Protein AF-A0A924X5X7-F1 (afdb_monomer)

Sequence (408 aa):
MTDVSEATIPPAVAGIISGISDSRLARAVYGTVTHAMSALAELKRFNLPQDSFEEIHTENSSVDKHIEIAPYAFQAVAAINRLIAHLGASFVPPAQAEEQSDDFDLAFDLVDGPTGDSAGLAPAREAHEAMTIDEQVADAAHAFGGMLRTNVLRFADRLEAAVKQNDGWPLLAELDDSKRKLVKAVQGLLFGVLAVFKADARRDEILPEYRSSITEAVSLRSVLADLTLAVTRFNNAIAAASAEQVVPLLVAVSDRLQRFAARPEYRTLRGDDKKAVIDFRSTLYRLRGNKGGVPMVPLKQAVEGFSKFLEAMGAINHREVLVLHDRQRLEIARDNLVQAKSLVADDPEGARAHLDQAVEGVATVHGRNQELDDARRLHRIDPPPPEDLGERVEEWLGLVQSTLQRVG

pLDDT: mean 84.11, std 17.52, range [29.91, 98.25]

Solvent-accessible surface area (backbone atoms only — not comparable to full-atom values): 22811 Å² total; per-residue (Å²): 139,75,82,76,72,77,68,76,73,51,70,61,47,51,52,56,48,72,66,44,83,52,67,67,58,29,51,41,52,50,50,51,51,54,32,40,45,48,20,50,54,33,50,60,66,51,67,76,66,62,74,70,56,72,75,57,89,54,98,81,62,59,74,64,57,56,64,71,47,44,65,37,53,51,50,19,52,51,31,44,51,52,34,45,51,49,42,68,74,62,36,69,79,57,98,68,66,87,78,67,84,83,64,62,83,53,48,69,73,68,39,70,56,98,75,73,83,33,71,73,49,72,76,80,73,80,90,70,74,89,71,51,72,69,53,52,36,24,47,32,43,49,56,35,39,50,51,44,52,52,52,54,54,52,41,53,56,52,49,55,58,24,62,72,67,80,48,58,62,61,34,47,30,48,53,53,51,46,51,51,53,52,50,50,37,46,48,49,34,54,46,35,44,53,39,78,80,33,91,86,63,49,63,72,65,65,40,83,64,42,60,57,49,41,51,50,52,44,50,34,40,34,53,48,39,59,46,36,59,51,43,46,53,49,34,57,50,52,68,72,42,53,82,85,58,36,58,65,54,54,51,50,53,51,53,53,50,51,56,47,64,73,36,76,52,48,74,71,51,52,51,63,61,47,47,54,53,51,53,48,52,53,47,55,52,54,42,67,67,36,90,89,50,65,55,60,68,66,49,47,52,51,44,47,52,49,38,54,50,46,57,58,56,53,59,61,58,73,37,61,66,47,29,58,48,40,46,55,38,43,51,55,20,44,54,28,28,54,53,12,59,74,22,44,88,84,35,54,68,61,12,47,53,26,40,51,50,19,55,58,41,47,59,73,43,42,61,70,46,68,68,58,49,50,51,52,54,45,45,75,77,58,61,74,55,80,91,47,42,60,61,52,40,51,52,51,41,50,51,42,51,58,47,52,66,69,54,106

Structure (mmCIF, N/CA/C/O backbone):
data_AF-A0A924X5X7-F1
#
_entry.id   AF-A0A924X5X7-F1
#
loop_
_atom_site.group_PDB
_atom_site.id
_atom_site.type_symbol
_atom_site.label_atom_id
_atom_site.label_alt_id
_atom_site.label_comp_id
_atom_site.label_asym_id
_atom_site.label_entity_id
_atom_site.label_seq_id
_atom_site.pdbx_PDB_ins_code
_atom_site.Cartn_x
_atom_site.Cartn_y
_atom_site.Cartn_z
_atom_site.occupancy
_atom_site.B_iso_or_equiv
_atom_site.auth_seq_id
_atom_site.auth_comp_id
_atom_site.auth_asym_id
_atom_site.auth_atom_id
_atom_site.pdbx_PDB_model_num
ATOM 1 N N . MET A 1 1 ? 32.706 -16.053 6.298 1.00 34.88 1 MET A N 1
ATOM 2 C CA . MET A 1 1 ? 32.575 -15.714 4.866 1.00 34.88 1 MET A CA 1
ATOM 3 C C . MET A 1 1 ? 31.498 -16.611 4.297 1.00 34.88 1 MET A C 1
ATOM 5 O O . MET A 1 1 ? 31.785 -17.707 3.844 1.00 34.88 1 MET A O 1
ATOM 9 N N . THR A 1 2 ? 30.250 -16.209 4.491 1.00 29.91 2 THR A N 1
ATOM 10 C CA . THR A 1 2 ? 29.066 -16.899 3.983 1.00 29.91 2 THR A CA 1
ATOM 11 C C . THR A 1 2 ? 28.862 -16.486 2.534 1.00 29.91 2 THR A C 1
ATOM 13 O O . THR A 1 2 ? 28.971 -15.301 2.220 1.00 29.91 2 THR A O 1
ATOM 16 N N . ASP A 1 3 ? 28.611 -17.478 1.686 1.00 32.28 3 ASP A N 1
ATOM 17 C CA . ASP A 1 3 ? 28.292 -17.359 0.266 1.00 32.28 3 ASP A CA 1
ATOM 18 C C . ASP A 1 3 ? 27.397 -16.142 -0.007 1.00 32.28 3 ASP A C 1
ATOM 20 O O . ASP A 1 3 ? 26.248 -16.060 0.447 1.00 32.28 3 ASP A O 1
ATOM 24 N N . VAL A 1 4 ? 27.930 -15.165 -0.741 1.00 38.84 4 VAL A N 1
ATOM 25 C CA . VAL A 1 4 ? 27.101 -14.149 -1.384 1.00 38.84 4 VAL A CA 1
ATOM 26 C C . VAL A 1 4 ? 26.400 -14.895 -2.507 1.00 38.84 4 VAL A C 1
ATOM 28 O O . VAL A 1 4 ? 26.964 -15.032 -3.583 1.00 38.84 4 VAL A O 1
ATOM 31 N N . SER A 1 5 ? 25.218 -15.446 -2.205 1.00 44.69 5 SER A N 1
ATOM 32 C CA . SER A 1 5 ? 24.288 -16.009 -3.187 1.00 44.69 5 SER A CA 1
ATOM 33 C C . SER A 1 5 ? 24.346 -15.156 -4.446 1.00 44.69 5 SER A C 1
ATOM 35 O O . SER A 1 5 ? 23.931 -13.997 -4.410 1.00 44.69 5 SER A O 1
ATOM 37 N N . GLU A 1 6 ? 24.890 -15.715 -5.524 1.00 49.81 6 GLU A N 1
ATOM 38 C CA . GLU A 1 6 ? 24.913 -15.088 -6.838 1.00 49.81 6 GLU A CA 1
ATOM 39 C C . GLU A 1 6 ? 23.463 -14.717 -7.161 1.00 49.81 6 GLU A C 1
ATOM 41 O O . GLU A 1 6 ? 22.605 -15.589 -7.315 1.00 49.81 6 GLU A O 1
ATOM 46 N N . ALA A 1 7 ? 23.141 -13.422 -7.116 1.00 61.31 7 ALA A N 1
ATOM 47 C CA . ALA A 1 7 ? 21.784 -12.965 -7.355 1.00 61.31 7 ALA A CA 1
ATOM 48 C C . ALA A 1 7 ? 21.442 -13.320 -8.804 1.00 61.31 7 ALA A C 1
ATOM 50 O O . ALA A 1 7 ? 21.956 -12.709 -9.740 1.00 61.31 7 ALA A O 1
ATOM 51 N N . THR A 1 8 ? 20.637 -14.367 -8.985 1.00 80.19 8 THR A N 1
ATOM 52 C CA . THR A 1 8 ? 20.350 -14.913 -10.308 1.00 80.19 8 THR A CA 1
ATOM 53 C C . THR A 1 8 ? 19.583 -13.875 -11.116 1.00 80.19 8 THR A C 1
ATOM 55 O O . THR A 1 8 ? 18.514 -13.418 -10.705 1.00 80.19 8 THR A O 1
ATOM 58 N N . ILE A 1 9 ? 20.137 -13.482 -12.262 1.00 84.81 9 ILE A N 1
ATOM 59 C CA . ILE A 1 9 ? 19.490 -12.538 -13.174 1.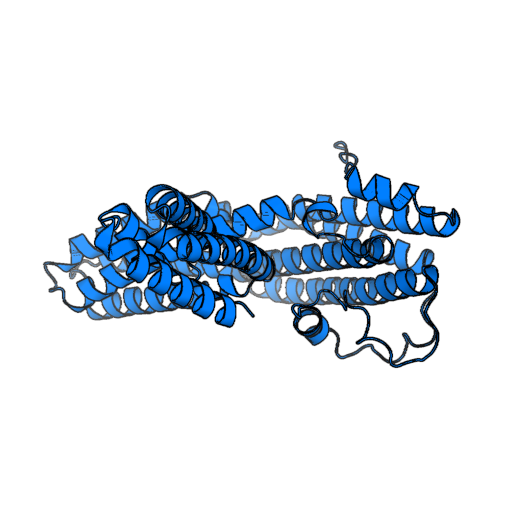00 84.81 9 ILE A CA 1
ATOM 60 C C . ILE A 1 9 ? 18.202 -13.193 -13.704 1.00 84.81 9 ILE A C 1
ATOM 62 O O . ILE A 1 9 ? 18.268 -14.323 -14.199 1.00 84.81 9 ILE A O 1
ATOM 66 N N . PRO A 1 10 ? 17.032 -12.528 -13.623 1.00 85.69 10 PRO A N 1
ATOM 67 C CA . PRO A 1 10 ? 15.790 -13.088 -14.138 1.00 85.69 10 PRO A CA 1
ATOM 68 C C . PRO A 1 10 ? 15.910 -13.451 -15.629 1.00 85.69 10 PRO A C 1
ATOM 70 O O . PRO A 1 10 ? 16.500 -12.676 -16.386 1.00 85.69 10 PRO A O 1
ATOM 73 N N . PRO A 1 11 ? 15.311 -14.563 -16.099 1.00 86.69 11 PRO A N 1
ATOM 74 C CA . PRO A 1 11 ? 15.409 -14.981 -17.501 1.00 86.69 11 PRO A CA 1
ATOM 75 C C . PRO A 1 11 ? 14.967 -13.906 -18.503 1.00 86.69 11 PRO A C 1
ATOM 77 O O . PRO A 1 11 ? 15.580 -13.756 -19.555 1.00 86.69 11 PRO A O 1
ATOM 80 N N . ALA A 1 12 ? 13.943 -13.118 -18.158 1.00 86.50 12 ALA A N 1
ATOM 81 C CA . ALA A 1 12 ? 13.483 -12.000 -18.981 1.00 86.50 12 ALA A CA 1
ATOM 82 C C . ALA A 1 12 ? 14.564 -10.915 -19.139 1.00 86.50 12 ALA A C 1
ATOM 84 O O . ALA A 1 12 ? 14.802 -10.435 -20.244 1.00 86.50 12 ALA A O 1
ATOM 85 N N . VAL A 1 13 ? 15.267 -10.581 -18.052 1.00 89.50 13 VAL A N 1
ATOM 86 C CA . VAL A 1 13 ? 16.369 -9.608 -18.057 1.00 89.50 13 VAL A CA 1
ATOM 87 C C . VAL A 1 13 ? 17.569 -10.151 -18.833 1.00 89.50 13 VAL A C 1
ATOM 89 O O . VAL A 1 13 ? 18.151 -9.432 -19.640 1.00 89.50 13 VAL A O 1
ATOM 92 N N . ALA A 1 14 ? 17.904 -11.432 -18.656 1.00 90.62 14 ALA A N 1
ATOM 93 C CA . ALA A 1 14 ? 18.955 -12.084 -19.436 1.00 90.62 14 ALA A CA 1
ATOM 94 C C . ALA A 1 14 ? 18.648 -12.055 -20.945 1.00 90.62 14 ALA A C 1
ATOM 96 O O . ALA A 1 14 ? 19.535 -11.763 -21.747 1.00 90.62 14 ALA A O 1
ATOM 97 N N . GLY A 1 15 ? 17.382 -12.279 -21.319 1.00 90.12 15 GLY A N 1
ATOM 98 C CA . GLY A 1 15 ? 16.900 -12.153 -22.694 1.00 90.12 15 GLY A CA 1
ATOM 99 C C . GLY A 1 15 ? 17.123 -10.752 -23.267 1.00 90.12 15 GLY A C 1
ATOM 100 O O . GLY A 1 15 ? 17.706 -10.632 -24.343 1.00 90.12 15 GLY A O 1
ATOM 101 N N . ILE A 1 16 ? 16.752 -9.704 -22.520 1.00 91.19 16 ILE A N 1
ATOM 102 C CA . ILE A 1 16 ? 16.982 -8.303 -22.918 1.00 91.19 16 ILE A CA 1
ATOM 103 C C . ILE A 1 16 ? 18.473 -8.050 -23.165 1.00 91.19 16 ILE A C 1
ATOM 105 O O . ILE A 1 16 ? 18.841 -7.585 -24.239 1.00 91.19 16 ILE A O 1
ATOM 109 N N . ILE A 1 17 ? 19.338 -8.414 -22.211 1.00 92.69 17 ILE A N 1
ATOM 110 C CA . ILE A 1 17 ? 20.789 -8.189 -22.316 1.00 92.69 17 ILE A CA 1
ATOM 111 C C . ILE A 1 17 ? 21.375 -8.918 -23.531 1.00 92.69 17 ILE A C 1
ATOM 113 O O . ILE A 1 17 ? 22.187 -8.348 -24.255 1.00 92.69 17 ILE A O 1
ATOM 117 N N . SER A 1 18 ? 20.952 -10.161 -23.782 1.00 92.50 18 SER A N 1
ATOM 118 C CA . SER A 1 18 ? 21.430 -10.949 -24.927 1.00 92.50 18 SER A CA 1
ATOM 119 C C . SER A 1 18 ? 21.013 -10.381 -26.289 1.00 92.50 18 SER A C 1
ATOM 121 O O . SER A 1 18 ? 21.660 -10.674 -27.291 1.00 92.50 18 SER A O 1
ATOM 123 N N . GLY A 1 19 ? 19.957 -9.561 -26.326 1.00 92.44 19 GLY A N 1
ATOM 124 C CA . GLY A 1 19 ? 19.491 -8.874 -27.531 1.00 92.44 19 GLY A CA 1
ATOM 125 C C . GLY A 1 19 ? 20.255 -7.587 -27.859 1.00 92.44 19 GLY A C 1
ATOM 126 O O . GLY A 1 19 ? 20.079 -7.038 -28.947 1.00 92.44 19 GLY A O 1
ATOM 127 N N . ILE A 1 20 ? 21.108 -7.093 -26.954 1.00 94.25 20 ILE A N 1
ATOM 128 C CA . ILE A 1 20 ? 21.876 -5.862 -27.170 1.00 94.25 20 ILE A CA 1
ATOM 129 C C . ILE A 1 20 ? 23.011 -6.142 -28.161 1.00 94.25 20 ILE A C 1
ATOM 131 O O . ILE A 1 20 ? 23.935 -6.901 -27.876 1.00 94.25 20 ILE A O 1
ATOM 135 N N . SER A 1 21 ? 22.949 -5.504 -29.332 1.00 93.38 21 SER A N 1
ATOM 136 C CA . SER A 1 21 ? 23.918 -5.732 -30.415 1.00 93.38 21 SER A CA 1
ATOM 137 C C . SER A 1 21 ? 25.298 -5.126 -30.130 1.00 93.38 21 SER A C 1
ATOM 139 O O . SER A 1 21 ? 26.319 -5.706 -30.501 1.00 93.38 21 SER A O 1
ATOM 141 N N . ASP A 1 22 ? 25.352 -3.975 -29.454 1.00 94.50 22 ASP A N 1
ATOM 142 C CA . ASP A 1 22 ? 26.615 -3.354 -29.054 1.00 94.50 22 ASP A CA 1
ATOM 143 C C . ASP A 1 22 ? 27.211 -4.088 -27.839 1.00 94.50 22 ASP A C 1
ATOM 145 O O . ASP A 1 22 ? 26.667 -4.067 -26.736 1.00 94.50 22 ASP A O 1
ATOM 149 N N . SER A 1 23 ? 28.373 -4.720 -28.027 1.00 93.25 23 SER A N 1
ATOM 150 C CA . SER A 1 23 ? 29.051 -5.495 -26.977 1.00 93.25 23 SER A CA 1
ATOM 151 C C . SER A 1 23 ? 29.575 -4.651 -25.807 1.00 93.25 23 SER A C 1
ATOM 153 O O . SER A 1 23 ? 29.711 -5.165 -24.693 1.00 93.25 23 SER A O 1
ATOM 155 N N . ARG A 1 24 ? 29.910 -3.374 -26.032 1.00 95.31 24 ARG A N 1
ATOM 156 C CA . ARG A 1 24 ? 30.312 -2.443 -24.970 1.00 95.31 24 ARG A CA 1
ATOM 157 C C . ARG A 1 24 ? 29.089 -2.060 -24.145 1.00 95.31 24 ARG A C 1
ATOM 159 O O . ARG A 1 24 ? 29.153 -2.179 -22.920 1.00 95.31 24 ARG A O 1
ATOM 166 N N . LEU A 1 25 ? 27.995 -1.664 -24.796 1.00 94.31 25 LEU A N 1
ATOM 167 C CA . LEU A 1 25 ? 26.743 -1.324 -24.118 1.00 94.31 25 LEU A CA 1
ATOM 168 C C . LEU A 1 25 ? 26.188 -2.530 -23.354 1.00 94.31 25 LEU A C 1
ATOM 170 O O . LEU A 1 25 ? 25.870 -2.412 -22.173 1.00 94.31 25 LEU A O 1
ATOM 174 N N . ALA A 1 26 ? 26.158 -3.709 -23.980 1.00 95.12 26 ALA A N 1
ATOM 175 C CA . ALA A 1 26 ? 25.702 -4.947 -23.354 1.00 95.12 26 ALA A CA 1
ATOM 176 C C . ALA A 1 26 ? 26.474 -5.245 -22.061 1.00 95.12 26 ALA A C 1
ATOM 178 O O . ALA A 1 26 ? 25.879 -5.591 -21.041 1.00 95.12 26 ALA A O 1
ATOM 179 N N . ARG A 1 27 ? 27.802 -5.054 -22.068 1.00 96.00 27 ARG A N 1
ATOM 180 C CA . ARG A 1 27 ? 28.648 -5.231 -20.879 1.00 96.00 27 ARG A CA 1
ATOM 181 C C . ARG A 1 27 ? 28.359 -4.185 -19.802 1.00 96.00 27 ARG A C 1
ATOM 183 O O . ARG A 1 27 ? 28.309 -4.537 -18.624 1.00 96.00 27 ARG A O 1
ATOM 190 N N . ALA A 1 28 ? 28.171 -2.924 -20.190 1.00 95.81 28 ALA A N 1
ATOM 191 C CA . ALA A 1 28 ? 27.828 -1.845 -19.267 1.00 95.81 28 ALA A CA 1
ATOM 192 C C . ALA A 1 28 ? 26.477 -2.106 -18.580 1.00 95.81 28 ALA A C 1
ATOM 194 O O . ALA A 1 28 ? 26.402 -2.078 -17.350 1.00 95.81 28 ALA A O 1
ATOM 195 N N . VAL A 1 29 ? 25.446 -2.449 -19.362 1.00 95.81 29 VAL A N 1
ATOM 196 C CA . VAL A 1 29 ? 24.101 -2.797 -18.879 1.00 95.81 29 VAL A CA 1
ATOM 197 C C . VAL A 1 29 ? 24.143 -4.044 -17.996 1.00 95.81 29 VAL A C 1
ATOM 199 O O . VAL A 1 29 ? 23.593 -4.026 -16.897 1.00 95.81 29 VAL A O 1
ATOM 202 N N . TYR A 1 30 ? 24.853 -5.099 -18.404 1.00 95.69 30 TYR A N 1
ATOM 203 C CA . TYR A 1 30 ? 25.032 -6.301 -17.584 1.00 95.69 30 TYR A CA 1
ATOM 204 C C . TYR A 1 30 ? 25.672 -5.988 -16.223 1.00 95.69 30 TYR A C 1
ATOM 206 O O . TYR A 1 30 ? 25.215 -6.483 -15.188 1.00 95.69 30 TYR A O 1
ATOM 214 N N . GLY A 1 31 ? 26.704 -5.138 -16.204 1.00 95.88 31 GLY A N 1
ATOM 215 C CA . GLY A 1 31 ? 27.328 -4.671 -14.966 1.00 95.88 31 GLY A CA 1
ATOM 216 C C . GLY A 1 31 ? 26.345 -3.904 -14.079 1.00 95.88 31 GLY A C 1
ATOM 217 O O . GLY A 1 31 ? 26.264 -4.179 -12.882 1.00 95.88 31 GLY A O 1
ATOM 218 N N . THR A 1 32 ? 25.528 -3.023 -14.666 1.00 95.69 32 THR A N 1
ATOM 219 C CA . THR A 1 32 ? 24.484 -2.277 -13.946 1.00 95.69 32 THR A CA 1
ATOM 220 C C . THR A 1 32 ? 23.479 -3.221 -13.302 1.00 95.69 32 THR A C 1
ATOM 222 O O . THR A 1 32 ? 23.215 -3.104 -12.107 1.00 95.69 32 THR A O 1
ATOM 225 N N . VAL A 1 33 ? 22.968 -4.197 -14.060 1.00 94.69 33 VAL A N 1
ATOM 226 C CA . VAL A 1 33 ? 22.039 -5.215 -13.552 1.00 94.69 33 VAL A CA 1
ATOM 227 C C . VAL A 1 33 ? 22.677 -5.994 -12.406 1.00 94.69 33 VAL A C 1
ATOM 229 O O . VAL A 1 33 ? 22.089 -6.098 -11.335 1.00 94.69 33 VAL A O 1
ATOM 232 N N . THR A 1 34 ? 23.904 -6.483 -12.580 1.00 94.88 34 THR A N 1
ATOM 233 C CA . THR A 1 34 ? 24.605 -7.273 -11.555 1.00 94.88 34 THR A CA 1
ATOM 234 C C . THR A 1 34 ? 24.785 -6.481 -10.256 1.00 94.88 34 THR A C 1
ATOM 236 O O . THR A 1 34 ? 24.475 -6.972 -9.166 1.00 94.88 34 THR A O 1
ATOM 239 N N . HIS A 1 35 ? 25.238 -5.229 -10.354 1.00 95.94 35 HIS A N 1
ATOM 240 C CA . HIS A 1 35 ? 25.422 -4.367 -9.190 1.00 95.94 35 HIS A CA 1
ATOM 241 C C . HIS A 1 35 ? 24.093 -3.969 -8.532 1.00 95.94 35 HIS A C 1
ATOM 243 O O . HIS A 1 35 ? 24.016 -3.957 -7.303 1.00 95.94 35 HIS A O 1
ATOM 249 N N . ALA A 1 36 ? 23.040 -3.713 -9.313 1.00 94.56 36 ALA A N 1
ATOM 250 C CA . ALA A 1 36 ? 21.702 -3.427 -8.798 1.00 94.56 36 ALA A CA 1
ATOM 251 C C . ALA A 1 36 ? 21.112 -4.628 -8.048 1.00 94.56 36 ALA A C 1
ATOM 253 O O . ALA A 1 36 ? 20.632 -4.476 -6.927 1.00 94.56 36 ALA A O 1
ATOM 254 N N . MET A 1 37 ? 21.223 -5.834 -8.606 1.00 92.81 37 MET A N 1
ATOM 255 C CA . MET A 1 37 ? 20.757 -7.068 -7.965 1.00 92.81 37 MET A CA 1
ATOM 256 C C . MET A 1 37 ? 21.510 -7.345 -6.658 1.00 92.81 37 MET A C 1
ATOM 258 O O . MET A 1 37 ? 20.894 -7.699 -5.652 1.00 92.81 37 MET A O 1
ATOM 262 N N . SER A 1 38 ? 22.829 -7.122 -6.636 1.00 92.88 38 SER A N 1
ATOM 263 C CA . SER A 1 38 ? 23.629 -7.212 -5.409 1.00 92.88 38 SER A CA 1
ATOM 264 C C . SER A 1 38 ? 23.187 -6.181 -4.364 1.00 92.88 38 SER A C 1
ATOM 266 O O . SER A 1 38 ? 23.012 -6.537 -3.200 1.00 92.88 38 SER A O 1
ATOM 268 N N . ALA A 1 39 ? 22.944 -4.928 -4.764 1.00 93.38 39 ALA A N 1
ATOM 269 C CA . ALA A 1 39 ? 22.447 -3.892 -3.860 1.00 93.38 39 ALA A CA 1
ATOM 270 C C . ALA A 1 39 ? 21.067 -4.237 -3.278 1.00 93.38 39 ALA A C 1
ATOM 272 O O . ALA A 1 39 ? 20.869 -4.103 -2.071 1.00 93.38 39 ALA A O 1
ATOM 273 N N . LEU A 1 40 ? 20.138 -4.744 -4.096 1.00 91.81 40 LEU A N 1
ATOM 274 C CA . LEU A 1 40 ? 18.827 -5.212 -3.632 1.00 91.81 40 LEU A CA 1
ATOM 275 C C . LEU A 1 40 ? 18.950 -6.383 -2.648 1.00 91.81 40 LEU A C 1
ATOM 277 O O . LEU A 1 40 ? 18.252 -6.401 -1.635 1.00 91.81 40 LEU A O 1
ATOM 281 N N . ALA A 1 41 ? 19.860 -7.328 -2.894 1.00 90.12 41 ALA A N 1
ATOM 282 C CA . ALA A 1 41 ? 20.098 -8.448 -1.987 1.00 90.12 41 ALA A CA 1
ATOM 283 C C . ALA A 1 41 ? 20.623 -7.988 -0.612 1.00 90.12 41 ALA A C 1
ATOM 285 O O . ALA A 1 41 ? 20.142 -8.467 0.417 1.00 90.12 41 ALA A O 1
ATOM 286 N N . GLU A 1 42 ? 21.555 -7.030 -0.569 1.00 90.62 42 GLU A N 1
ATOM 287 C CA . GLU A 1 42 ? 22.040 -6.472 0.703 1.00 90.62 42 GLU A CA 1
ATOM 288 C C . GLU A 1 42 ? 20.963 -5.630 1.408 1.00 90.62 42 GLU A C 1
ATOM 290 O O . GLU A 1 42 ? 20.755 -5.770 2.615 1.00 90.62 42 GLU A O 1
ATOM 295 N N . LEU A 1 43 ? 20.190 -4.831 0.664 1.00 89.44 43 LEU A N 1
ATOM 296 C CA . LEU A 1 43 ? 19.027 -4.112 1.204 1.00 89.44 43 LEU A CA 1
ATOM 297 C C . LEU A 1 43 ? 17.964 -5.067 1.763 1.00 89.44 43 LEU A C 1
ATOM 299 O O . LEU A 1 43 ? 17.273 -4.734 2.723 1.00 89.44 43 LEU A O 1
ATOM 303 N N . LYS A 1 44 ? 17.818 -6.272 1.209 1.00 85.31 44 LYS A N 1
ATOM 304 C CA . LYS A 1 44 ? 16.897 -7.282 1.741 1.00 85.31 44 LYS A CA 1
ATOM 305 C C . LYS A 1 44 ? 17.375 -7.852 3.076 1.00 85.31 44 LYS A C 1
ATOM 307 O O . LYS A 1 44 ? 16.558 -8.045 3.975 1.00 85.31 44 LYS A O 1
ATOM 312 N N . ARG A 1 45 ? 18.686 -8.076 3.221 1.00 83.00 45 ARG A N 1
ATOM 313 C CA . ARG A 1 45 ? 19.315 -8.554 4.469 1.00 83.00 45 ARG A CA 1
ATOM 314 C C . ARG A 1 45 ? 19.215 -7.560 5.615 1.00 83.00 45 ARG A C 1
ATOM 316 O O . ARG A 1 45 ? 19.300 -7.964 6.770 1.00 83.00 45 ARG A O 1
ATOM 323 N N . PHE A 1 46 ? 18.996 -6.289 5.300 1.00 75.44 46 PHE A N 1
ATOM 324 C CA . PHE A 1 46 ? 18.656 -5.247 6.256 1.00 75.44 46 PHE A CA 1
ATOM 325 C C . PHE A 1 46 ? 17.248 -5.489 6.839 1.00 75.44 46 PHE A C 1
ATOM 327 O O . PHE A 1 46 ? 16.275 -4.808 6.506 1.00 75.44 46 PHE A O 1
ATOM 334 N N . ASN A 1 47 ? 17.114 -6.541 7.649 1.00 70.38 47 ASN A N 1
ATOM 335 C CA . ASN A 1 47 ? 15.883 -6.915 8.328 1.00 70.38 47 ASN A CA 1
ATOM 336 C C . ASN A 1 47 ? 15.809 -6.170 9.660 1.00 70.38 47 ASN A C 1
ATOM 338 O O . ASN A 1 47 ? 16.648 -6.369 10.538 1.00 70.38 47 ASN A O 1
ATOM 342 N N . LEU A 1 48 ? 14.815 -5.300 9.802 1.00 70.88 48 LEU A N 1
ATOM 343 C CA . LEU A 1 48 ? 14.608 -4.561 11.037 1.00 70.88 48 LEU A CA 1
ATOM 344 C C . LEU A 1 48 ? 13.884 -5.488 12.017 1.00 70.88 48 LEU A C 1
ATOM 346 O O . LEU A 1 48 ? 12.812 -5.990 11.669 1.00 70.88 48 LEU A O 1
ATOM 350 N N . PRO A 1 49 ? 14.414 -5.725 13.229 1.00 64.19 49 PRO A N 1
ATOM 351 C CA . PRO A 1 49 ? 13.802 -6.619 14.202 1.00 64.19 49 PRO A CA 1
ATOM 352 C C . PRO A 1 49 ? 12.628 -5.912 14.892 1.00 64.19 49 PRO A C 1
ATOM 354 O O . PRO A 1 49 ? 12.600 -5.789 16.110 1.00 64.19 49 PRO A O 1
ATOM 357 N N . GLN A 1 50 ? 11.670 -5.402 14.112 1.00 64.75 50 GLN A N 1
ATOM 358 C CA . GLN A 1 50 ? 10.544 -4.591 14.584 1.00 64.75 50 GLN A CA 1
ATOM 359 C C . GLN A 1 50 ? 9.749 -5.332 15.671 1.00 64.75 50 GLN A C 1
ATOM 361 O O . GLN A 1 50 ? 9.410 -4.729 16.683 1.00 64.75 50 GLN A O 1
ATOM 366 N N . ASP A 1 51 ? 9.578 -6.650 15.527 1.00 60.56 51 ASP A N 1
ATOM 367 C CA . ASP A 1 51 ? 8.942 -7.526 16.522 1.00 60.56 51 ASP A CA 1
ATOM 368 C C . ASP A 1 51 ? 9.718 -7.527 17.862 1.00 60.56 51 ASP A C 1
ATOM 370 O O . ASP A 1 51 ? 9.132 -7.517 18.940 1.00 60.56 51 ASP A O 1
ATOM 374 N N . SER A 1 52 ? 11.053 -7.447 17.819 1.00 59.28 52 SER A N 1
ATOM 375 C CA . SER A 1 52 ? 11.912 -7.406 19.010 1.00 59.28 52 SER A CA 1
ATOM 376 C C . SER A 1 52 ? 11.905 -6.062 19.737 1.00 59.28 52 SER A C 1
ATOM 378 O O . SER A 1 52 ? 12.478 -5.994 20.826 1.00 59.28 52 SER A O 1
ATOM 380 N N . PHE A 1 53 ? 11.319 -5.014 19.147 1.00 58.09 53 PHE A N 1
ATOM 381 C CA . PHE A 1 53 ? 11.068 -3.728 19.803 1.00 58.09 53 PHE A CA 1
ATOM 382 C C . PHE A 1 53 ? 9.689 -3.674 20.475 1.00 58.09 53 PHE A C 1
ATOM 384 O O . PHE A 1 53 ? 9.506 -2.876 21.390 1.00 58.09 53 PHE A O 1
ATOM 391 N N . GLU A 1 54 ? 8.744 -4.543 20.096 1.00 60.41 54 GLU A N 1
ATOM 392 C CA . GLU A 1 54 ? 7.423 -4.622 20.740 1.00 60.41 54 GLU A CA 1
ATOM 393 C C . GLU A 1 54 ? 7.488 -5.201 22.159 1.00 60.41 54 GLU A C 1
ATOM 395 O O . GLU A 1 54 ? 6.680 -4.853 23.016 1.00 60.41 54 GLU A O 1
ATOM 400 N N . GLU A 1 55 ? 8.467 -6.068 22.424 1.00 54.62 55 GLU A N 1
ATOM 401 C CA . GLU A 1 55 ? 8.677 -6.705 23.732 1.00 54.62 55 GLU A CA 1
ATOM 402 C C . GLU A 1 55 ? 9.365 -5.775 24.754 1.00 54.62 55 GLU A C 1
ATOM 404 O O . GLU A 1 55 ? 9.442 -6.093 25.944 1.00 54.62 55 GLU A O 1
ATOM 409 N N . ILE A 1 56 ? 9.864 -4.611 24.318 1.00 50.66 56 ILE A N 1
ATOM 410 C CA . ILE A 1 56 ? 10.698 -3.719 25.129 1.00 50.66 56 ILE A CA 1
ATOM 411 C C . ILE A 1 56 ? 9.834 -2.637 25.784 1.00 50.66 56 ILE A C 1
ATOM 413 O O . ILE A 1 56 ? 9.750 -1.498 25.335 1.00 50.66 56 ILE A O 1
ATOM 417 N N . HIS A 1 57 ? 9.228 -2.986 26.915 1.00 49.34 57 HIS A N 1
ATOM 418 C CA . HIS A 1 57 ? 8.794 -2.003 27.917 1.00 49.34 57 HIS A CA 1
ATOM 419 C C . HIS A 1 57 ? 9.854 -1.779 29.015 1.00 49.34 57 HIS A C 1
ATOM 421 O O . HIS A 1 57 ? 9.552 -1.205 30.058 1.00 49.34 57 HIS A O 1
ATOM 427 N N . THR A 1 58 ? 11.100 -2.224 28.809 1.00 44.84 58 THR A N 1
ATO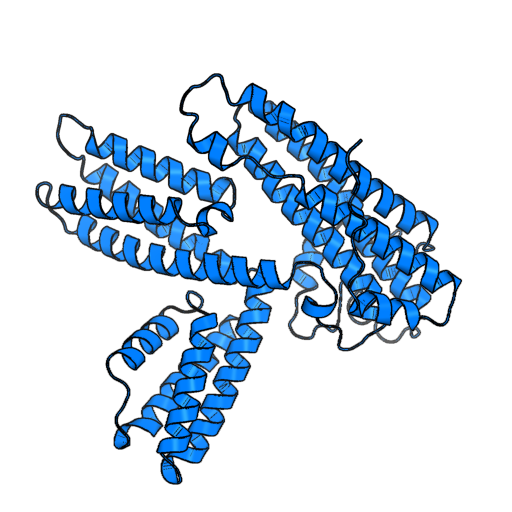M 428 C CA . THR A 1 58 ? 12.218 -2.011 29.740 1.00 44.84 58 THR A CA 1
ATOM 429 C C . THR A 1 58 ? 13.239 -1.040 29.143 1.00 44.84 58 THR A C 1
ATOM 431 O O . THR A 1 58 ? 13.917 -1.343 28.163 1.00 44.84 58 THR A O 1
ATOM 434 N N . GLU A 1 59 ? 13.346 0.134 29.769 1.00 47.56 59 GLU A N 1
ATOM 435 C CA . GLU A 1 59 ? 14.038 1.362 29.325 1.00 47.56 59 GLU A CA 1
ATOM 436 C C . GLU A 1 59 ? 15.535 1.227 28.958 1.00 47.56 59 GLU A C 1
ATOM 438 O O . GLU A 1 59 ? 16.114 2.182 28.457 1.00 47.56 59 GLU A O 1
ATOM 443 N N . ASN A 1 60 ? 16.164 0.056 29.125 1.00 45.38 60 ASN A N 1
ATOM 444 C CA . ASN A 1 60 ? 17.613 -0.126 28.947 1.00 45.38 60 ASN A CA 1
ATOM 445 C C . ASN A 1 60 ? 18.039 -1.112 27.835 1.00 45.38 60 ASN A C 1
ATOM 447 O O . ASN A 1 60 ? 19.232 -1.361 27.707 1.00 45.38 60 ASN A O 1
ATOM 451 N N . SER A 1 61 ? 17.129 -1.689 27.033 1.00 51.00 61 SER A N 1
ATOM 452 C CA . SER A 1 61 ? 17.501 -2.706 26.011 1.00 51.00 61 SER A CA 1
ATOM 453 C C . SER A 1 61 ? 17.394 -2.267 24.540 1.00 51.00 61 SER A C 1
ATOM 455 O O . SER A 1 61 ? 17.738 -3.039 23.643 1.00 51.00 61 SER A O 1
ATOM 457 N N . SER A 1 62 ? 16.949 -1.036 24.259 1.00 52.34 62 SER A N 1
ATOM 458 C CA . SER A 1 62 ? 16.848 -0.505 22.885 1.00 52.34 62 SER A CA 1
ATOM 459 C C . SER A 1 62 ? 18.193 -0.026 22.312 1.00 52.34 62 SER A C 1
ATOM 461 O O . SER A 1 62 ? 18.373 -0.003 21.091 1.00 52.34 62 SER A O 1
ATOM 463 N N . VAL A 1 63 ? 19.149 0.329 23.179 1.00 52.38 63 VAL A N 1
ATOM 464 C CA . VAL A 1 63 ? 20.455 0.892 22.795 1.00 52.38 63 VAL A CA 1
ATOM 465 C C . VAL A 1 63 ? 21.409 -0.181 22.245 1.00 52.38 63 VAL A C 1
ATOM 467 O O . VAL A 1 63 ? 22.192 0.100 21.351 1.00 52.38 63 VAL A O 1
ATOM 470 N N . ASP A 1 64 ? 21.305 -1.442 22.658 1.00 58.12 64 ASP A N 1
ATOM 471 C CA . ASP A 1 64 ? 22.232 -2.472 22.155 1.00 58.12 64 ASP A CA 1
ATOM 472 C C . ASP A 1 64 ? 21.802 -3.056 20.796 1.00 58.12 64 ASP A C 1
ATOM 474 O O . ASP A 1 64 ? 22.637 -3.423 19.969 1.00 58.12 64 ASP A O 1
ATOM 478 N N . LYS A 1 65 ? 20.496 -3.075 20.496 1.00 62.81 65 LYS A N 1
ATOM 479 C CA . LYS A 1 65 ? 19.962 -3.729 19.285 1.00 62.81 65 LYS A CA 1
ATOM 480 C C . LYS A 1 65 ? 20.200 -2.954 17.988 1.00 62.81 65 LYS A C 1
ATOM 482 O O . LYS A 1 65 ? 20.247 -3.556 16.920 1.00 62.81 65 LYS A O 1
ATOM 487 N N . HIS A 1 66 ? 20.372 -1.631 18.030 1.00 65.25 66 HIS A N 1
ATOM 488 C CA . HIS A 1 66 ? 20.686 -0.882 16.806 1.00 65.25 66 HIS A CA 1
ATOM 489 C C . HIS A 1 66 ? 22.135 -1.087 16.342 1.00 65.25 66 HIS A C 1
ATOM 491 O O . HIS A 1 66 ? 22.406 -1.030 15.140 1.00 65.25 66 HIS A O 1
ATOM 497 N N . ILE A 1 67 ? 23.051 -1.394 17.268 1.00 68.88 67 ILE A N 1
ATOM 498 C CA . ILE A 1 67 ? 24.435 -1.766 16.947 1.00 68.88 67 ILE A CA 1
ATOM 499 C C . ILE A 1 67 ? 24.451 -3.049 16.104 1.00 68.88 67 ILE A C 1
ATOM 501 O O . ILE A 1 67 ? 25.235 -3.153 15.162 1.00 68.88 67 ILE A O 1
ATOM 505 N N . GLU A 1 68 ? 23.540 -3.991 16.366 1.00 74.44 68 GLU A N 1
ATOM 506 C CA . GLU A 1 68 ? 23.411 -5.234 15.591 1.00 74.44 68 GLU A CA 1
ATOM 507 C C . GLU A 1 68 ? 22.968 -4.996 14.139 1.00 74.44 68 GLU A C 1
ATOM 509 O O . GLU A 1 68 ? 23.293 -5.780 13.246 1.00 74.44 68 GLU A O 1
ATOM 514 N N . ILE A 1 69 ? 22.246 -3.902 13.884 1.00 77.12 69 ILE A N 1
ATOM 515 C CA . ILE A 1 69 ? 21.709 -3.553 12.564 1.00 77.12 69 ILE A CA 1
ATOM 516 C C . ILE A 1 69 ? 22.753 -2.815 11.706 1.00 77.12 69 ILE A C 1
ATOM 518 O O . ILE A 1 69 ? 22.747 -2.929 10.475 1.00 77.12 69 ILE A O 1
ATOM 522 N N . ALA A 1 70 ? 23.674 -2.083 12.340 1.00 79.50 70 ALA A N 1
ATOM 523 C CA . ALA A 1 70 ? 24.649 -1.231 11.662 1.00 79.50 70 ALA A CA 1
ATOM 524 C C . ALA A 1 70 ? 25.473 -1.952 10.569 1.00 79.50 70 ALA A C 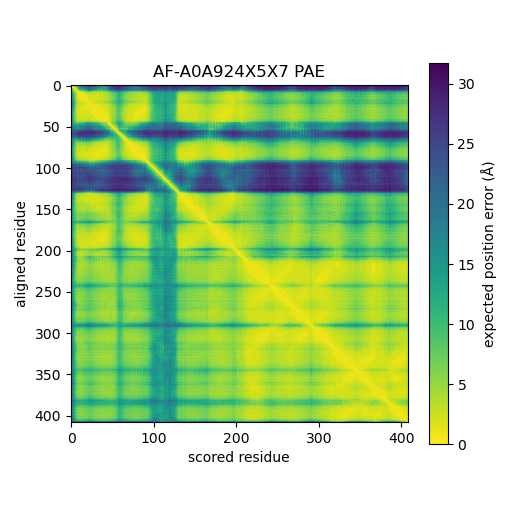1
ATOM 526 O O . ALA A 1 70 ? 25.579 -1.403 9.469 1.00 79.50 70 ALA A O 1
ATOM 527 N N . PRO A 1 71 ? 25.998 -3.183 10.770 1.00 83.44 71 PRO A N 1
ATOM 528 C CA . PRO A 1 71 ? 26.750 -3.892 9.733 1.00 83.44 71 PRO A CA 1
ATOM 529 C C . PRO A 1 71 ? 25.957 -4.101 8.437 1.00 83.44 71 PRO A C 1
ATOM 531 O O . PRO A 1 71 ? 26.519 -3.967 7.351 1.00 83.44 71 PRO A O 1
ATOM 534 N N . TYR A 1 72 ? 24.656 -4.385 8.536 1.00 85.00 72 TYR A N 1
ATOM 535 C CA . TYR A 1 72 ? 23.791 -4.597 7.373 1.00 85.00 72 TYR A CA 1
ATOM 536 C C . TYR A 1 72 ? 23.515 -3.290 6.629 1.00 85.00 72 TYR A C 1
ATOM 538 O O . TYR A 1 72 ? 23.575 -3.258 5.400 1.00 85.00 72 TYR A O 1
ATOM 546 N N . ALA A 1 73 ? 23.289 -2.195 7.362 1.00 84.62 73 ALA A N 1
ATOM 547 C CA . ALA A 1 73 ? 23.147 -0.869 6.767 1.00 84.62 73 ALA A CA 1
ATOM 548 C C . ALA A 1 73 ? 24.428 -0.454 6.018 1.00 84.62 73 ALA A C 1
ATOM 550 O O . ALA A 1 73 ? 24.359 -0.023 4.867 1.00 84.62 73 ALA A O 1
ATOM 551 N N . PHE A 1 74 ? 25.608 -0.664 6.618 1.00 86.69 74 PHE A N 1
ATOM 552 C CA . PHE A 1 74 ? 26.891 -0.387 5.965 1.00 86.69 74 PHE A CA 1
ATOM 553 C C . PHE A 1 74 ? 27.109 -1.239 4.711 1.00 86.69 74 PHE A C 1
ATOM 555 O O . PHE A 1 74 ? 27.565 -0.718 3.693 1.00 86.69 74 PHE A O 1
ATOM 562 N N . GLN A 1 75 ? 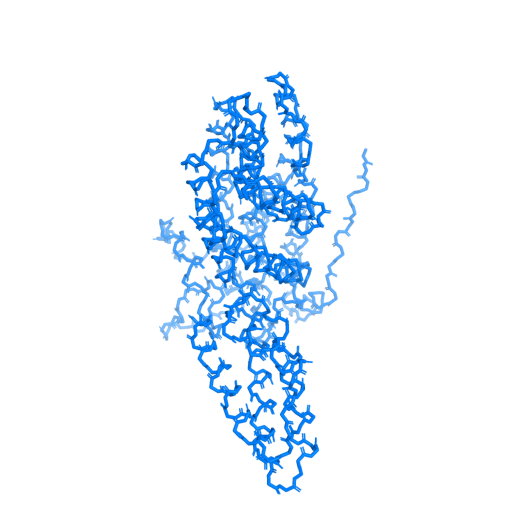26.772 -2.531 4.750 1.00 90.19 75 GLN A N 1
ATOM 563 C CA . GLN A 1 75 ? 26.879 -3.416 3.585 1.00 90.19 75 GLN A CA 1
ATOM 564 C C . GLN A 1 75 ? 25.954 -2.980 2.443 1.00 90.19 75 GLN A C 1
ATOM 566 O O . GLN A 1 75 ? 26.400 -2.932 1.293 1.00 90.19 75 GLN A O 1
ATOM 571 N N . ALA A 1 76 ? 24.712 -2.599 2.753 1.00 90.75 76 ALA A N 1
ATOM 572 C CA . ALA A 1 76 ? 23.759 -2.087 1.772 1.00 90.75 76 ALA A CA 1
ATOM 573 C C . ALA A 1 76 ? 24.252 -0.782 1.127 1.00 90.75 76 ALA A C 1
ATOM 575 O O . ALA A 1 76 ? 24.318 -0.686 -0.099 1.00 90.75 76 ALA A O 1
ATOM 576 N N . VAL A 1 77 ? 24.693 0.192 1.931 1.00 91.56 77 VAL A N 1
ATOM 577 C CA . VAL A 1 77 ? 25.264 1.454 1.427 1.00 91.56 77 VAL A CA 1
ATOM 578 C C . VAL A 1 77 ? 26.515 1.198 0.583 1.00 91.56 77 VAL A C 1
ATOM 580 O O . VAL A 1 77 ? 26.666 1.773 -0.493 1.00 91.56 77 VAL A O 1
ATOM 583 N N . ALA A 1 78 ? 27.398 0.292 1.010 1.00 92.94 78 ALA A N 1
ATOM 584 C CA . ALA A 1 78 ? 28.582 -0.072 0.238 1.00 92.94 78 ALA A CA 1
ATOM 585 C C . ALA A 1 78 ? 28.223 -0.711 -1.115 1.00 92.94 78 ALA A C 1
ATOM 587 O O . ALA A 1 78 ? 28.876 -0.421 -2.118 1.00 92.94 78 ALA A O 1
ATOM 588 N N . ALA A 1 79 ? 27.193 -1.561 -1.171 1.00 94.69 79 ALA A N 1
ATOM 589 C CA . ALA A 1 79 ? 26.710 -2.149 -2.420 1.00 94.69 79 ALA A CA 1
ATOM 590 C C . ALA A 1 79 ? 26.135 -1.094 -3.373 1.00 94.69 79 ALA A C 1
ATOM 592 O O . ALA A 1 79 ? 26.451 -1.104 -4.562 1.00 94.69 79 ALA A O 1
ATOM 593 N N . ILE A 1 80 ? 25.377 -0.137 -2.840 1.00 94.56 80 ILE A N 1
ATOM 594 C CA . ILE A 1 80 ? 24.844 0.994 -3.602 1.00 94.56 80 ILE A CA 1
ATOM 595 C C . ILE A 1 80 ? 25.971 1.889 -4.131 1.00 94.56 80 ILE A C 1
ATOM 597 O O . ILE A 1 80 ? 25.964 2.263 -5.299 1.00 94.56 80 ILE A O 1
ATOM 601 N N . ASN A 1 81 ? 26.991 2.180 -3.324 1.00 94.88 81 ASN A N 1
ATOM 602 C CA . ASN A 1 81 ? 28.135 2.972 -3.777 1.00 94.88 81 ASN A CA 1
ATOM 603 C C . ASN A 1 81 ? 28.936 2.268 -4.883 1.00 94.88 81 ASN A C 1
ATOM 605 O O . ASN A 1 81 ? 29.409 2.935 -5.802 1.00 94.88 81 ASN A O 1
ATOM 609 N N . ARG A 1 82 ? 29.045 0.930 -4.855 1.00 96.75 82 ARG A N 1
ATOM 610 C CA . ARG A 1 82 ? 29.625 0.159 -5.973 1.00 96.75 82 ARG A CA 1
ATOM 611 C C . ARG A 1 82 ? 28.802 0.309 -7.253 1.00 96.75 82 ARG A C 1
ATOM 613 O O . ARG A 1 82 ? 29.384 0.491 -8.317 1.00 96.75 82 ARG A O 1
ATOM 620 N N . LEU A 1 83 ? 27.474 0.279 -7.144 1.00 96.62 83 LEU A N 1
ATOM 621 C CA . LEU A 1 83 ? 26.575 0.536 -8.268 1.00 96.62 83 LEU A CA 1
ATOM 622 C C . LEU A 1 83 ? 26.767 1.952 -8.827 1.00 96.62 83 LEU A C 1
ATOM 624 O O . LEU A 1 83 ? 27.018 2.093 -10.017 1.00 96.62 83 LEU A O 1
ATOM 628 N N . ILE A 1 84 ? 26.747 2.987 -7.981 1.00 94.88 84 ILE A N 1
ATOM 629 C CA . ILE A 1 84 ? 26.972 4.384 -8.399 1.00 94.88 84 ILE A CA 1
ATOM 630 C C . ILE A 1 84 ? 28.332 4.543 -9.097 1.00 94.88 84 ILE A C 1
ATOM 632 O O . ILE A 1 84 ? 28.422 5.204 -10.132 1.00 94.88 84 ILE A O 1
ATOM 636 N N . ALA A 1 85 ? 29.387 3.928 -8.555 1.00 95.25 85 ALA A N 1
ATOM 637 C CA . ALA A 1 85 ? 30.719 3.965 -9.154 1.00 95.25 85 ALA A CA 1
ATOM 638 C C . ALA A 1 85 ? 30.748 3.294 -10.537 1.00 95.25 85 ALA A C 1
ATOM 640 O O . ALA A 1 85 ? 31.339 3.841 -11.468 1.00 95.25 85 ALA A O 1
ATOM 641 N N . HIS A 1 86 ? 30.073 2.148 -10.694 1.00 96.56 86 HIS A N 1
ATOM 642 C CA . HIS A 1 86 ? 29.935 1.470 -11.986 1.00 96.56 86 HIS A CA 1
ATOM 643 C C . HIS A 1 86 ? 29.215 2.341 -13.020 1.00 96.56 86 HIS A C 1
ATOM 645 O O . HIS A 1 86 ? 29.683 2.434 -14.156 1.00 96.56 86 HIS A O 1
ATOM 651 N N . LEU A 1 87 ? 28.123 3.012 -12.632 1.00 94.50 87 LEU A N 1
ATOM 652 C CA . LEU A 1 87 ? 27.379 3.909 -13.525 1.00 94.50 87 LEU A CA 1
ATOM 653 C C . LEU A 1 87 ? 28.271 5.046 -14.037 1.00 94.50 87 LEU A C 1
ATOM 655 O O . LEU A 1 87 ? 28.364 5.253 -15.244 1.00 94.50 87 LEU A O 1
ATOM 659 N N . GLY A 1 88 ? 28.983 5.725 -13.131 1.00 92.19 88 GLY A N 1
ATOM 660 C CA . GLY A 1 88 ? 29.874 6.831 -13.491 1.00 92.19 88 GLY A CA 1
ATOM 661 C C . GLY A 1 88 ? 31.068 6.415 -14.355 1.00 92.19 88 GLY A C 1
ATOM 662 O O . GLY A 1 88 ? 31.564 7.220 -15.136 1.00 92.19 88 GLY A O 1
ATOM 663 N N . ALA A 1 89 ? 31.526 5.165 -14.242 1.00 94.25 89 ALA A N 1
ATOM 664 C CA . ALA A 1 89 ? 32.609 4.635 -15.070 1.00 94.25 89 ALA A CA 1
ATOM 665 C C . ALA A 1 89 ? 32.133 4.131 -16.444 1.00 94.25 89 ALA A C 1
ATOM 667 O O . ALA A 1 89 ? 32.899 4.151 -17.408 1.00 94.25 89 ALA A O 1
ATOM 668 N N . SER A 1 90 ? 30.892 3.645 -16.533 1.00 94.25 90 SER A N 1
ATOM 669 C CA . SER A 1 90 ? 30.386 2.941 -17.718 1.00 94.25 90 SER A CA 1
ATOM 670 C C . SER A 1 90 ? 29.631 3.839 -18.692 1.00 94.25 90 SER A C 1
ATOM 672 O O . SER A 1 90 ? 29.658 3.572 -19.895 1.00 94.25 90 SER A O 1
ATOM 674 N N . PHE A 1 91 ? 28.987 4.898 -18.195 1.00 92.25 91 PHE A N 1
ATOM 675 C CA . PHE A 1 91 ? 28.160 5.796 -18.996 1.00 92.25 91 PHE A CA 1
ATOM 676 C C . PHE A 1 91 ? 28.749 7.203 -18.995 1.00 92.25 91 PHE A C 1
ATOM 678 O O . PHE A 1 91 ? 29.018 7.778 -17.941 1.00 92.25 91 PHE A O 1
ATOM 685 N N . VAL A 1 92 ? 28.938 7.775 -20.183 1.00 84.75 92 VAL A N 1
ATOM 686 C CA . VAL A 1 92 ? 29.409 9.159 -20.323 1.00 84.75 92 VAL A CA 1
ATOM 687 C C . VAL A 1 92 ? 28.284 10.101 -19.873 1.00 84.75 92 VAL A C 1
ATOM 689 O O . VAL A 1 92 ? 27.145 9.880 -20.285 1.00 84.75 92 VAL A O 1
ATOM 692 N N . PRO A 1 93 ? 28.554 11.109 -19.022 1.00 76.56 93 PRO A N 1
ATOM 693 C CA . PRO A 1 93 ? 27.544 12.089 -18.633 1.00 76.56 93 PRO A CA 1
ATOM 694 C C . PRO A 1 93 ? 26.960 12.790 -19.865 1.00 76.56 93 PRO A C 1
ATOM 696 O O . PRO A 1 93 ? 27.736 13.196 -20.737 1.00 76.56 93 PRO A O 1
ATOM 699 N N . PRO A 1 94 ? 25.630 12.956 -19.965 1.00 70.69 94 PRO A N 1
ATOM 700 C CA . PRO A 1 94 ? 25.058 13.743 -21.044 1.00 70.69 94 PRO A CA 1
ATOM 701 C C . PRO A 1 94 ? 25.524 15.201 -20.918 1.00 70.69 94 PRO A C 1
ATOM 703 O O . PRO A 1 94 ? 25.649 15.730 -19.813 1.00 70.69 94 PRO A O 1
ATOM 706 N N . ALA A 1 95 ? 25.772 15.864 -22.052 1.00 61.00 95 ALA A N 1
ATOM 707 C CA . ALA A 1 95 ? 26.388 17.199 -22.125 1.00 61.00 95 ALA A CA 1
ATOM 708 C C . ALA A 1 95 ? 25.612 18.328 -21.404 1.00 61.00 95 ALA A C 1
ATOM 710 O O . ALA A 1 95 ? 26.120 19.437 -21.295 1.00 61.00 95 ALA A O 1
ATOM 711 N N . GLN A 1 96 ? 24.396 18.055 -20.923 1.00 54.53 96 GLN A N 1
ATOM 712 C CA . GLN A 1 96 ? 23.501 19.000 -20.242 1.00 54.53 96 GLN A CA 1
ATOM 713 C C . GLN A 1 96 ? 23.205 18.613 -18.777 1.00 54.53 96 GLN A C 1
ATOM 715 O O . GLN A 1 96 ? 22.374 19.242 -18.131 1.00 54.53 96 GLN A O 1
ATOM 720 N N . ALA A 1 97 ? 23.878 17.594 -18.224 1.00 51.81 97 ALA A N 1
ATOM 721 C CA . ALA A 1 97 ? 23.644 17.127 -16.850 1.00 51.81 97 ALA A CA 1
ATOM 722 C C . ALA A 1 97 ? 24.038 18.143 -15.757 1.00 51.81 97 ALA A C 1
ATOM 724 O O . ALA A 1 97 ? 23.671 17.964 -14.598 1.00 51.81 97 ALA A O 1
ATOM 725 N N . GLU A 1 98 ? 24.794 19.190 -16.100 1.00 43.22 98 GLU A N 1
ATOM 726 C CA . GLU A 1 98 ? 25.302 20.175 -15.136 1.00 43.22 98 GLU A CA 1
ATOM 727 C C . GLU A 1 98 ? 24.235 21.177 -14.645 1.00 43.22 98 GLU A C 1
ATOM 729 O O . GLU A 1 98 ? 24.456 21.814 -13.620 1.00 43.22 98 GLU A O 1
ATOM 734 N N . GLU A 1 99 ? 23.067 21.289 -15.297 1.00 43.38 99 GLU A N 1
ATOM 735 C CA . GLU A 1 99 ? 22.062 22.328 -14.978 1.00 43.38 99 GLU A CA 1
ATOM 736 C C . GLU A 1 99 ? 20.818 21.846 -14.196 1.00 43.38 99 GLU A C 1
ATOM 738 O O . GLU A 1 99 ? 20.003 22.672 -13.794 1.00 43.38 99 GLU A O 1
ATOM 743 N N . GLN A 1 100 ? 20.641 20.544 -13.935 1.00 48.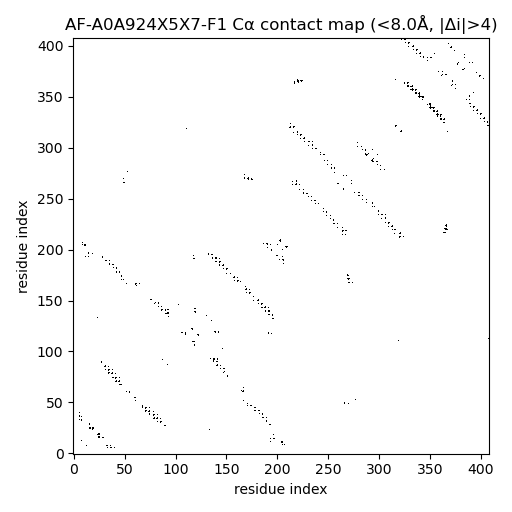16 100 GLN A N 1
ATOM 744 C CA . GLN A 1 100 ? 19.377 20.004 -13.384 1.00 48.16 100 GLN A CA 1
ATOM 745 C C . GLN A 1 100 ? 19.400 19.630 -11.885 1.00 48.16 100 GLN A C 1
ATOM 747 O O . GLN A 1 100 ? 18.528 18.898 -11.433 1.00 48.16 100 GLN A O 1
ATOM 752 N N . SER A 1 101 ? 20.366 20.081 -11.076 1.00 44.06 101 SER A N 1
ATOM 753 C CA . SER A 1 101 ? 20.654 19.425 -9.782 1.00 44.06 101 SER A CA 1
ATOM 754 C C . SER A 1 101 ? 19.636 19.574 -8.640 1.00 44.06 101 SER A C 1
ATOM 756 O O . SER A 1 101 ? 19.763 18.824 -7.672 1.00 44.06 101 SER A O 1
ATOM 758 N N . ASP A 1 102 ? 18.636 20.459 -8.709 1.00 39.44 102 ASP A N 1
ATOM 759 C CA . ASP A 1 102 ? 17.972 20.910 -7.469 1.00 39.44 102 ASP A CA 1
ATOM 760 C C . ASP A 1 102 ? 16.491 20.509 -7.284 1.00 39.44 102 ASP A C 1
ATOM 762 O O . ASP A 1 102 ? 16.005 20.604 -6.159 1.00 39.44 102 ASP A O 1
ATOM 766 N N . ASP A 1 103 ? 15.788 19.973 -8.295 1.00 41.34 103 ASP A N 1
ATOM 767 C CA . ASP A 1 103 ? 14.319 19.750 -8.224 1.00 41.34 103 ASP A CA 1
ATOM 768 C C . ASP A 1 103 ? 13.861 18.276 -8.375 1.00 41.34 103 ASP A C 1
ATOM 770 O O . ASP A 1 103 ? 12.715 17.966 -8.705 1.00 41.34 103 ASP A O 1
ATOM 774 N N . PHE A 1 104 ? 14.756 17.319 -8.109 1.00 45.22 104 PHE A N 1
ATOM 775 C CA . PHE A 1 104 ? 14.495 15.882 -8.310 1.00 45.22 104 PHE A CA 1
ATOM 776 C C . PHE A 1 104 ? 13.559 15.222 -7.281 1.00 45.22 104 PHE A C 1
ATOM 778 O O . PHE A 1 104 ? 13.095 14.108 -7.523 1.00 45.22 104 PHE A O 1
ATOM 785 N N . ASP A 1 105 ? 13.239 15.877 -6.160 1.00 40.59 105 ASP A N 1
ATOM 786 C CA . ASP A 1 105 ? 12.273 15.324 -5.194 1.00 40.59 105 ASP A CA 1
ATOM 787 C C . ASP A 1 105 ? 10.838 15.286 -5.762 1.00 40.59 105 ASP A C 1
ATOM 789 O O . ASP A 1 105 ? 10.054 14.427 -5.367 1.00 40.59 105 ASP A O 1
ATOM 793 N N . LEU A 1 106 ? 10.517 16.150 -6.736 1.00 36.50 106 LEU A N 1
ATOM 794 C CA . LEU A 1 106 ? 9.242 16.162 -7.470 1.00 36.50 106 LEU A CA 1
ATOM 795 C C . LEU A 1 106 ? 9.211 15.178 -8.647 1.00 36.50 106 LEU A C 1
ATOM 797 O O . LEU A 1 106 ? 8.135 14.785 -9.095 1.00 36.50 106 LEU A O 1
ATOM 801 N N . ALA A 1 107 ? 10.374 14.747 -9.144 1.00 39.56 107 ALA A N 1
ATOM 802 C CA . ALA A 1 107 ? 10.455 13.853 -10.294 1.00 39.56 107 ALA A CA 1
ATOM 803 C C . ALA A 1 107 ? 9.916 12.449 -9.984 1.00 39.56 107 ALA A C 1
ATOM 805 O O . ALA A 1 107 ? 9.507 11.754 -10.901 1.00 39.56 107 ALA A O 1
ATOM 806 N N . PHE A 1 108 ? 9.841 12.026 -8.718 1.00 42.38 108 PHE A N 1
ATOM 807 C CA . PHE A 1 108 ? 9.183 10.758 -8.390 1.00 42.38 108 PHE A CA 1
ATOM 808 C C . PHE A 1 108 ? 7.648 10.865 -8.444 1.00 42.38 108 PHE A C 1
ATOM 810 O O . PHE A 1 108 ? 7.007 9.906 -8.842 1.00 42.38 108 PHE A O 1
ATOM 817 N N . ASP A 1 109 ? 7.056 12.025 -8.129 1.00 40.59 109 ASP A N 1
ATOM 818 C CA . ASP A 1 109 ? 5.595 12.216 -8.214 1.00 40.59 109 ASP A CA 1
ATOM 819 C C . ASP A 1 109 ? 5.121 12.543 -9.650 1.00 40.59 109 ASP A C 1
ATOM 821 O O . ASP A 1 109 ? 3.971 12.281 -9.996 1.00 40.59 109 ASP A O 1
ATOM 825 N N . LEU A 1 110 ? 5.995 13.091 -10.510 1.00 35.91 110 LEU A N 1
ATOM 826 C CA . LEU A 1 110 ? 5.683 13.482 -11.901 1.00 35.91 110 LEU A CA 1
ATOM 827 C C . LEU A 1 110 ? 6.019 12.427 -12.969 1.00 35.91 110 LEU A C 1
ATOM 829 O O . LEU A 1 110 ? 5.553 12.538 -14.101 1.00 35.91 110 LEU A O 1
ATOM 833 N N . VAL A 1 111 ? 6.797 11.401 -12.628 1.00 41.25 111 VAL A N 1
ATOM 834 C CA . VAL A 1 111 ? 7.127 10.274 -13.525 1.00 41.25 111 VAL A CA 1
ATOM 835 C C . VAL A 1 111 ? 6.002 9.233 -13.600 1.00 41.25 111 VAL A C 1
ATOM 837 O O . VAL A 1 111 ? 5.995 8.376 -14.482 1.00 41.25 111 VAL A O 1
ATOM 840 N N . ASP A 1 112 ? 4.987 9.376 -12.749 1.00 51.03 112 ASP A N 1
ATOM 841 C CA . ASP A 1 112 ? 3.980 8.354 -12.466 1.00 51.03 112 ASP A CA 1
ATOM 842 C C . ASP A 1 112 ? 2.591 8.683 -13.064 1.00 51.03 112 ASP A C 1
ATOM 844 O O . ASP A 1 112 ? 1.543 8.397 -12.484 1.00 51.03 112 ASP A O 1
ATOM 848 N N . GLY A 1 113 ? 2.575 9.271 -14.268 1.00 32.62 113 GLY A N 1
ATOM 849 C CA . GLY A 1 113 ? 1.376 9.424 -15.100 1.00 32.62 113 GLY A CA 1
ATOM 850 C C . GLY A 1 113 ? 0.984 8.135 -15.858 1.00 32.62 113 GLY A C 1
ATOM 851 O O . GLY A 1 113 ? 1.829 7.291 -16.157 1.00 32.62 113 GLY A O 1
ATOM 852 N N . PRO A 1 114 ? -0.299 7.966 -16.234 1.00 30.27 114 PRO A N 1
ATOM 853 C CA . PRO A 1 114 ? -0.898 6.690 -16.650 1.00 30.27 114 PRO A CA 1
ATOM 854 C C . PRO A 1 114 ? -0.483 6.148 -18.028 1.00 30.27 114 PRO A C 1
ATOM 856 O O . PRO A 1 114 ? -1.006 5.112 -18.439 1.00 30.27 114 PRO A O 1
ATOM 859 N N . THR A 1 115 ? 0.396 6.826 -18.765 1.00 31.50 115 THR A N 1
ATOM 860 C CA . THR A 1 115 ? 0.781 6.424 -20.127 1.00 31.50 115 THR A CA 1
ATOM 861 C C . THR A 1 115 ? 2.065 5.608 -20.191 1.00 31.50 115 THR A C 1
ATOM 863 O O . THR A 1 115 ? 2.332 5.027 -21.232 1.00 31.50 115 THR A O 1
ATOM 866 N N . GLY A 1 116 ? 2.862 5.518 -19.119 1.00 35.69 116 GLY A N 1
ATOM 867 C CA . GLY A 1 116 ? 4.148 4.808 -19.184 1.00 35.69 116 GLY A CA 1
ATOM 868 C C . GLY A 1 116 ? 5.147 5.399 -20.195 1.00 35.69 116 GLY A C 1
ATOM 869 O O . GLY A 1 116 ? 6.209 4.818 -20.394 1.00 35.69 116 GLY A O 1
ATOM 870 N N . ASP A 1 117 ? 4.843 6.558 -20.789 1.00 32.72 117 ASP A N 1
ATOM 871 C CA . ASP A 1 117 ? 5.629 7.174 -21.868 1.00 32.72 117 ASP A CA 1
ATOM 872 C C . ASP A 1 117 ? 6.878 7.921 -21.370 1.00 32.72 117 ASP A C 1
ATOM 874 O O . ASP A 1 117 ? 7.667 8.422 -22.168 1.00 32.72 117 ASP A O 1
ATOM 878 N N . SER A 1 118 ? 7.105 7.997 -20.059 1.00 37.47 118 SER A N 1
ATOM 879 C CA . SER A 1 118 ? 8.258 8.706 -19.499 1.00 37.47 118 SER A CA 1
ATOM 880 C C . SER A 1 118 ? 8.769 8.007 -18.247 1.00 37.47 118 SER A C 1
ATOM 882 O O . SER A 1 118 ? 8.405 8.358 -17.131 1.00 37.47 118 SER A O 1
ATOM 884 N N . ALA A 1 119 ? 9.633 7.008 -18.428 1.00 38.56 119 ALA A N 1
ATOM 885 C CA . ALA A 1 119 ? 10.355 6.306 -17.366 1.00 38.56 119 ALA A CA 1
ATOM 886 C C . ALA A 1 119 ? 11.397 7.199 -16.655 1.00 38.56 119 ALA A C 1
ATOM 888 O O . ALA A 1 119 ? 12.582 6.874 -16.639 1.00 38.56 119 ALA A O 1
ATOM 889 N N . GLY A 1 120 ? 11.009 8.356 -16.113 1.00 38.44 120 GLY A N 1
ATOM 890 C CA . GLY A 1 120 ? 11.972 9.297 -15.520 1.00 38.44 120 GLY A CA 1
ATOM 891 C C . GLY A 1 120 ? 12.862 10.010 -16.525 1.00 38.44 120 GLY A C 1
ATOM 892 O O . GLY A 1 120 ? 13.675 10.842 -16.135 1.00 38.44 120 GLY A O 1
ATOM 893 N N . LEU A 1 121 ? 12.690 9.709 -17.809 1.00 39.72 121 LEU A N 1
ATOM 894 C CA . LEU A 1 121 ? 13.255 10.469 -18.905 1.00 39.72 121 LEU A CA 1
ATOM 895 C C . LEU A 1 121 ? 12.436 11.756 -19.011 1.00 39.72 121 LEU A C 1
ATOM 897 O O . LEU A 1 121 ? 11.206 11.702 -18.935 1.00 39.72 121 LEU A O 1
ATOM 901 N N . ALA A 1 122 ? 13.123 12.895 -19.119 1.00 35.16 122 ALA A N 1
ATOM 902 C CA . ALA A 1 122 ? 12.525 14.222 -19.262 1.00 35.16 122 ALA A CA 1
ATOM 903 C C . ALA A 1 122 ? 11.289 14.198 -20.192 1.00 35.16 122 ALA A C 1
ATOM 905 O O . ALA A 1 122 ? 11.285 13.406 -21.142 1.00 35.16 122 ALA A O 1
ATOM 906 N N . PRO A 1 123 ? 10.259 15.045 -19.951 1.00 35.38 123 PRO A N 1
ATOM 907 C CA . PRO A 1 123 ? 9.046 15.070 -20.769 1.00 35.38 123 PRO A CA 1
ATOM 908 C C . PRO A 1 123 ? 9.434 15.050 -22.240 1.00 35.38 123 PRO A C 1
ATOM 910 O O . PRO A 1 123 ? 10.336 15.801 -22.616 1.00 35.38 123 PRO A O 1
ATOM 913 N N . ALA A 1 124 ? 8.799 14.145 -22.998 1.00 39.44 124 ALA A N 1
ATOM 914 C CA . ALA A 1 124 ? 9.043 13.864 -24.410 1.00 39.44 124 ALA A CA 1
ATOM 915 C C . ALA A 1 124 ? 9.677 15.075 -25.101 1.00 39.44 124 ALA A C 1
ATOM 917 O O . ALA A 1 124 ? 8.981 16.048 -25.395 1.00 39.44 124 ALA A O 1
ATOM 918 N N . ARG A 1 125 ? 11.015 15.039 -25.248 1.00 44.59 125 ARG A N 1
ATOM 919 C CA . ARG A 1 125 ? 11.802 16.139 -25.813 1.00 44.59 125 ARG A CA 1
ATOM 920 C C . ARG A 1 125 ? 11.117 16.566 -27.104 1.00 44.59 125 ARG A C 1
ATOM 922 O O . ARG A 1 125 ? 11.039 15.780 -28.048 1.00 44.59 125 ARG A O 1
ATOM 929 N N . GLU A 1 126 ? 10.591 17.787 -27.133 1.00 35.34 126 GLU A N 1
ATOM 930 C CA . GLU A 1 126 ? 10.032 18.363 -28.347 1.00 35.34 126 GLU A CA 1
ATOM 931 C C . GLU A 1 126 ? 11.135 18.385 -29.417 1.00 35.34 126 GLU A C 1
ATOM 933 O O . GLU A 1 126 ? 12.092 19.148 -29.337 1.00 35.34 126 GLU A O 1
ATOM 938 N N . ALA A 1 127 ? 11.011 17.488 -30.397 1.00 39.22 127 ALA A N 1
ATOM 939 C CA . ALA A 1 127 ? 11.553 17.585 -31.751 1.00 39.22 127 ALA A CA 1
ATOM 940 C C . ALA A 1 127 ? 13.027 18.030 -31.940 1.00 39.22 127 ALA A C 1
ATOM 942 O O . ALA A 1 127 ? 13.345 18.630 -32.966 1.00 39.22 127 ALA A O 1
ATOM 943 N N . HIS A 1 128 ? 13.948 17.680 -31.038 1.00 40.41 128 HIS A N 1
ATOM 944 C CA . HIS A 1 128 ? 15.391 17.826 -31.265 1.00 40.41 128 HIS A CA 1
ATOM 945 C C . HIS A 1 128 ? 16.092 16.467 -31.147 1.00 40.41 128 HIS A C 1
ATOM 947 O O . HIS A 1 128 ? 16.266 15.968 -30.045 1.00 40.41 128 HIS A O 1
ATOM 953 N N . GLU A 1 129 ? 16.436 15.898 -32.312 1.00 54.78 129 GLU A N 1
ATOM 954 C CA . GLU A 1 129 ? 17.215 14.668 -32.570 1.00 54.78 129 GLU A CA 1
ATOM 955 C C . GLU A 1 129 ? 16.835 13.421 -31.745 1.00 54.78 129 GLU A C 1
ATOM 957 O O . GLU A 1 129 ? 16.998 13.353 -30.531 1.00 54.78 129 GLU A O 1
ATOM 962 N N . ALA A 1 130 ? 16.353 12.377 -32.433 1.00 71.44 130 ALA A N 1
ATOM 963 C CA . ALA A 1 130 ? 16.128 11.068 -31.824 1.00 71.44 130 ALA A CA 1
ATOM 964 C C . ALA A 1 130 ? 17.424 10.576 -31.156 1.00 71.44 130 ALA A C 1
ATOM 966 O O . ALA A 1 130 ? 18.371 10.203 -31.848 1.00 71.44 130 ALA A O 1
ATOM 967 N N . MET A 1 131 ? 17.447 10.586 -29.819 1.00 77.88 131 MET A N 1
ATOM 968 C CA . MET A 1 131 ? 18.562 10.068 -29.032 1.00 77.88 131 MET A CA 1
ATOM 969 C C . MET A 1 131 ? 18.846 8.628 -29.436 1.00 77.88 131 MET A C 1
ATOM 971 O O . MET A 1 131 ? 17.933 7.802 -29.550 1.00 77.88 131 MET A O 1
ATOM 975 N N . THR A 1 132 ? 20.120 8.308 -29.593 1.00 88.50 132 THR A N 1
ATOM 976 C CA . THR A 1 132 ? 20.565 6.927 -29.755 1.00 88.50 132 THR A CA 1
ATOM 977 C C . THR A 1 132 ? 20.224 6.105 -28.507 1.00 88.50 132 THR A C 1
ATOM 979 O O . THR A 1 132 ? 20.052 6.642 -27.413 1.00 88.50 132 THR A O 1
ATOM 982 N N . ILE A 1 133 ? 20.137 4.779 -28.650 1.00 88.38 133 ILE A N 1
ATOM 983 C CA . ILE A 1 133 ? 19.898 3.873 -27.512 1.00 88.38 133 ILE A CA 1
ATOM 984 C C . ILE A 1 133 ? 20.971 4.067 -26.426 1.00 88.38 133 ILE A C 1
ATOM 986 O O . ILE A 1 133 ? 20.642 4.106 -25.243 1.00 88.38 133 ILE A O 1
ATOM 990 N N . ASP A 1 134 ? 22.232 4.253 -26.823 1.00 88.62 134 ASP A N 1
ATOM 991 C CA . ASP A 1 134 ? 23.346 4.526 -25.907 1.00 88.62 134 ASP A CA 1
ATOM 992 C C . ASP A 1 134 ? 23.116 5.798 -25.086 1.00 88.62 134 ASP A C 1
ATOM 994 O O . ASP A 1 134 ? 23.320 5.796 -23.871 1.00 88.62 134 ASP A O 1
ATOM 998 N N . GLU A 1 135 ? 22.658 6.873 -25.730 1.00 88.56 135 GLU A N 1
ATOM 999 C CA . GLU A 1 135 ? 22.338 8.134 -25.059 1.00 88.56 135 GLU A CA 1
ATOM 1000 C C . GLU A 1 135 ? 21.133 7.988 -24.131 1.00 88.56 135 GLU A C 1
ATOM 1002 O O . GLU A 1 135 ? 21.170 8.516 -23.025 1.00 88.56 135 GLU A O 1
ATOM 1007 N N . GLN A 1 136 ? 20.090 7.253 -24.531 1.00 88.44 136 GLN A N 1
ATOM 1008 C CA . GLN A 1 136 ? 18.908 7.015 -23.689 1.00 88.44 136 GLN A CA 1
ATOM 1009 C C . GLN A 1 136 ? 19.266 6.217 -22.430 1.00 88.44 136 GLN A C 1
ATOM 1011 O O . GLN A 1 136 ? 18.839 6.554 -21.326 1.00 88.44 136 GLN A O 1
ATOM 1016 N N . VAL A 1 137 ? 20.096 5.178 -22.575 1.00 90.31 137 VAL A N 1
ATOM 1017 C CA . VAL A 1 137 ? 20.581 4.386 -21.438 1.00 90.31 137 VAL A CA 1
ATOM 1018 C C . VAL A 1 137 ? 21.492 5.217 -20.538 1.00 90.31 137 VAL A C 1
ATOM 1020 O O . VAL A 1 137 ? 21.381 5.121 -19.315 1.00 90.31 137 VAL A O 1
ATOM 1023 N N . ALA A 1 138 ? 22.387 6.026 -21.111 1.00 89.69 138 ALA A N 1
ATOM 1024 C CA . ALA A 1 138 ? 23.258 6.906 -20.339 1.00 89.69 138 ALA A CA 1
ATOM 1025 C C . ALA A 1 138 ? 22.456 7.966 -19.568 1.00 89.69 138 ALA A C 1
ATOM 1027 O O . ALA A 1 138 ? 22.736 8.193 -18.392 1.00 89.69 138 ALA A O 1
ATOM 1028 N N . ASP A 1 139 ? 21.440 8.562 -20.192 1.00 86.88 139 ASP A N 1
ATOM 1029 C CA . ASP A 1 139 ? 20.545 9.537 -19.566 1.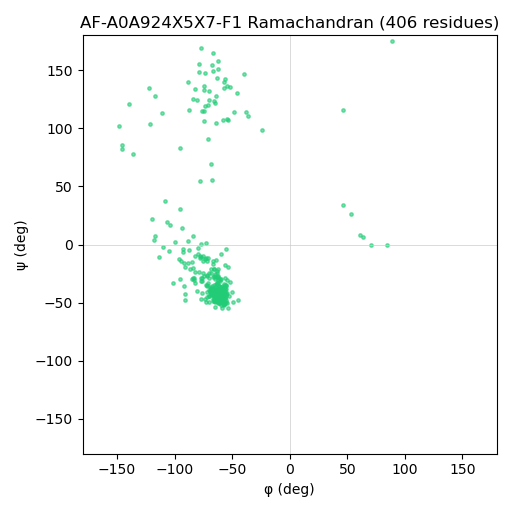00 86.88 139 ASP A CA 1
ATOM 1030 C C . ASP A 1 139 ? 19.803 8.924 -18.372 1.00 86.88 139 ASP A C 1
ATOM 1032 O O . ASP A 1 139 ? 19.918 9.424 -17.252 1.00 86.88 139 ASP A O 1
ATOM 1036 N N . ALA A 1 140 ? 19.176 7.754 -18.557 1.00 87.62 140 ALA A N 1
ATOM 1037 C CA . ALA A 1 140 ? 18.558 7.008 -17.462 1.00 87.62 140 ALA A CA 1
ATOM 1038 C C . ALA A 1 140 ? 19.574 6.679 -16.349 1.00 87.62 140 ALA A C 1
ATOM 1040 O O . ALA A 1 140 ? 19.323 6.921 -15.167 1.00 87.62 140 ALA A O 1
ATOM 1041 N N . ALA A 1 141 ? 20.748 6.152 -16.707 1.00 89.88 141 ALA A N 1
ATOM 1042 C CA . ALA A 1 141 ? 21.788 5.787 -15.749 1.00 89.88 141 ALA A CA 1
ATOM 1043 C C . ALA A 1 141 ? 22.250 6.978 -14.893 1.00 89.88 141 ALA A C 1
ATOM 1045 O O . ALA A 1 141 ? 22.433 6.822 -13.683 1.00 89.88 141 ALA A O 1
ATOM 1046 N N . HIS A 1 142 ? 22.420 8.160 -15.491 1.00 87.38 142 HIS A N 1
ATOM 1047 C CA . HIS A 1 142 ? 22.842 9.367 -14.776 1.00 87.38 142 HIS A CA 1
ATOM 1048 C C . HIS A 1 142 ? 21.711 9.991 -13.963 1.00 87.38 142 HIS A C 1
ATOM 1050 O O . HIS A 1 142 ? 21.945 10.331 -12.803 1.00 87.38 142 HIS A O 1
ATOM 1056 N N . ALA A 1 143 ? 20.490 10.064 -14.500 1.00 85.25 143 ALA A N 1
ATOM 1057 C CA . ALA A 1 143 ? 19.326 10.571 -13.776 1.00 85.25 143 ALA A CA 1
ATOM 1058 C C . ALA A 1 143 ? 19.059 9.743 -12.507 1.00 85.25 143 ALA A C 1
ATOM 1060 O O . ALA A 1 143 ? 19.073 10.258 -11.383 1.00 85.25 143 ALA A O 1
ATOM 1061 N N . PHE A 1 144 ? 18.920 8.421 -12.653 1.00 86.38 144 PHE A N 1
ATOM 1062 C CA . PHE A 1 144 ? 18.685 7.534 -11.514 1.00 86.38 144 PHE A CA 1
ATOM 1063 C C . PHE A 1 144 ? 19.924 7.373 -10.620 1.00 86.38 144 PHE A C 1
ATOM 1065 O O . PHE A 1 144 ? 19.791 7.258 -9.400 1.00 86.38 144 PHE A O 1
ATOM 1072 N N . GLY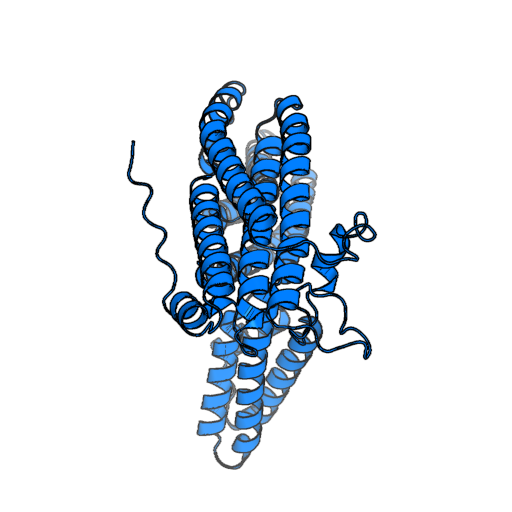 A 1 145 ? 21.134 7.415 -11.185 1.00 87.25 145 GLY A N 1
ATOM 1073 C CA . GLY A 1 145 ? 22.387 7.387 -10.426 1.00 87.25 145 GLY A CA 1
ATOM 1074 C C . GLY A 1 145 ? 22.584 8.623 -9.541 1.00 87.25 145 GLY A C 1
ATOM 1075 O O . GLY A 1 145 ? 23.022 8.494 -8.394 1.00 87.25 145 GLY A O 1
ATOM 1076 N N . GLY A 1 146 ? 22.215 9.807 -10.038 1.00 85.38 146 GLY A N 1
ATOM 1077 C CA . GLY A 1 146 ? 22.199 11.058 -9.280 1.00 85.38 146 GLY A CA 1
ATOM 1078 C C . GLY A 1 146 ? 21.217 10.999 -8.111 1.00 85.38 146 GLY A C 1
ATOM 1079 O O . GLY A 1 146 ? 21.607 11.238 -6.968 1.00 85.38 146 GLY A O 1
ATOM 1080 N N . MET A 1 147 ? 19.980 10.559 -8.364 1.00 83.94 147 MET A N 1
ATOM 1081 C CA . MET A 1 147 ? 18.976 10.363 -7.310 1.00 83.94 147 MET A CA 1
ATOM 1082 C C . MET A 1 147 ? 19.431 9.358 -6.245 1.00 83.94 147 MET A C 1
ATOM 1084 O O . MET A 1 147 ? 19.258 9.585 -5.046 1.00 83.94 147 MET A O 1
ATOM 1088 N N . LEU A 1 148 ? 20.044 8.246 -6.658 1.00 88.00 148 LEU A N 1
ATOM 1089 C CA . LEU A 1 148 ? 20.562 7.237 -5.737 1.00 88.00 148 LEU A CA 1
ATOM 1090 C C . LEU A 1 148 ? 21.670 7.810 -4.842 1.00 88.00 148 LEU A C 1
ATOM 1092 O O . LEU A 1 148 ? 21.665 7.567 -3.635 1.00 88.00 148 LEU A O 1
ATOM 1096 N N . ARG A 1 149 ? 22.572 8.625 -5.404 1.00 89.38 149 ARG A N 1
ATOM 1097 C CA . ARG A 1 149 ? 23.610 9.338 -4.645 1.00 89.38 149 ARG A CA 1
ATOM 1098 C C . ARG A 1 149 ? 23.000 10.289 -3.616 1.00 89.38 149 ARG A C 1
ATOM 1100 O O . ARG A 1 149 ? 23.382 10.231 -2.449 1.00 89.38 149 ARG A O 1
ATOM 1107 N N . THR A 1 150 ? 22.034 11.113 -4.019 1.00 88.44 150 THR A N 1
ATOM 1108 C CA . THR A 1 150 ? 21.337 12.045 -3.118 1.00 88.44 150 THR A CA 1
ATOM 1109 C C . THR A 1 150 ? 20.640 11.307 -1.977 1.00 88.44 150 THR A C 1
ATOM 1111 O O . THR A 1 150 ? 20.783 11.691 -0.817 1.00 88.44 150 THR A O 1
ATOM 1114 N N . ASN A 1 151 ? 19.953 10.200 -2.271 1.00 87.25 151 ASN A N 1
ATOM 1115 C CA . ASN A 1 151 ? 19.288 9.385 -1.254 1.00 87.25 151 ASN A CA 1
ATOM 1116 C C . ASN A 1 151 ? 20.268 8.767 -0.248 1.00 87.25 151 ASN A C 1
ATOM 1118 O O . ASN A 1 151 ? 19.967 8.737 0.943 1.00 87.25 151 ASN A O 1
ATOM 1122 N N . VAL A 1 152 ? 21.440 8.303 -0.694 1.00 89.56 152 VAL A N 1
ATOM 1123 C CA . VAL A 1 152 ? 22.479 7.774 0.207 1.00 89.56 152 VAL A CA 1
ATOM 1124 C C . VAL A 1 152 ? 23.036 8.863 1.125 1.00 89.56 152 VAL A C 1
ATOM 1126 O O . VAL A 1 152 ? 23.198 8.616 2.318 1.00 89.56 152 VAL A O 1
ATOM 1129 N N . LEU A 1 153 ? 23.297 10.064 0.600 1.00 88.06 153 LEU A N 1
ATOM 1130 C CA . LEU A 1 153 ? 23.789 11.187 1.408 1.00 88.06 153 LEU A CA 1
ATOM 1131 C C . LEU A 1 153 ? 22.748 11.624 2.445 1.00 88.06 153 LEU A C 1
ATOM 1133 O O . LEU A 1 153 ? 23.041 11.663 3.636 1.00 88.06 153 LEU A O 1
ATOM 1137 N N . ARG A 1 154 ? 21.497 11.832 2.015 1.00 87.88 154 ARG A N 1
ATOM 1138 C CA . ARG A 1 154 ? 20.391 12.190 2.916 1.00 87.88 154 ARG A CA 1
ATOM 1139 C C . ARG A 1 154 ? 20.097 11.106 3.949 1.00 87.88 154 ARG A C 1
ATOM 1141 O O . ARG A 1 154 ? 19.643 11.417 5.045 1.00 87.88 154 ARG A O 1
ATOM 1148 N N . PHE A 1 155 ? 20.301 9.833 3.611 1.00 87.44 155 PHE A N 1
ATOM 1149 C CA . PHE A 1 155 ? 20.172 8.744 4.576 1.00 87.44 155 PHE A CA 1
ATOM 1150 C C . PHE A 1 155 ? 21.185 8.891 5.714 1.00 87.44 155 PHE A C 1
ATOM 1152 O O . PHE A 1 155 ? 20.796 8.758 6.870 1.00 87.44 155 PHE A O 1
ATOM 1159 N N . ALA A 1 156 ? 22.447 9.211 5.413 1.00 83.69 156 ALA A N 1
ATOM 1160 C CA . ALA A 1 156 ? 23.469 9.404 6.440 1.00 83.69 156 ALA A CA 1
ATOM 1161 C C . ALA A 1 156 ? 23.099 10.540 7.410 1.00 83.69 156 ALA A C 1
ATOM 1163 O O . ALA A 1 156 ? 23.101 10.325 8.623 1.00 83.69 156 ALA A O 1
ATOM 1164 N N . ASP A 1 157 ? 22.690 11.697 6.880 1.00 86.25 157 ASP A N 1
ATOM 1165 C CA . ASP A 1 157 ? 22.316 12.866 7.688 1.00 86.25 157 ASP A CA 1
ATOM 1166 C C . ASP A 1 157 ? 21.099 12.584 8.585 1.00 86.25 157 ASP A C 1
ATOM 1168 O O . ASP A 1 157 ? 21.091 12.897 9.781 1.00 86.25 157 ASP A O 1
ATOM 1172 N N . ARG A 1 158 ? 20.056 11.953 8.025 1.00 87.31 158 ARG A N 1
ATOM 1173 C CA . ARG A 1 158 ? 18.837 11.616 8.777 1.00 87.31 158 ARG A CA 1
ATOM 1174 C C . ARG A 1 158 ? 19.087 10.539 9.825 1.00 87.31 158 ARG A C 1
ATOM 1176 O O . ARG A 1 158 ? 18.565 10.633 10.936 1.00 87.31 158 ARG A O 1
ATOM 1183 N N . LEU A 1 159 ? 19.918 9.549 9.503 1.00 83.94 159 LEU A N 1
ATOM 1184 C CA . LEU A 1 159 ? 20.309 8.508 10.443 1.00 83.94 159 LEU A CA 1
ATOM 1185 C C . LEU A 1 159 ? 21.077 9.095 11.633 1.00 83.94 159 LEU A C 1
ATOM 1187 O O . LEU A 1 159 ? 20.773 8.760 12.777 1.00 83.94 159 LEU A O 1
ATOM 1191 N N . GLU A 1 160 ? 22.022 10.008 11.387 1.00 84.25 160 GLU A N 1
ATOM 1192 C CA . GLU A 1 160 ? 22.747 10.707 12.452 1.00 84.25 160 GLU A CA 1
ATOM 1193 C C . GLU A 1 160 ? 21.788 11.482 13.371 1.00 84.25 160 GLU A C 1
ATOM 1195 O O . GLU A 1 160 ? 21.903 11.416 14.599 1.00 84.25 160 GLU A O 1
ATOM 1200 N N . ALA A 1 161 ? 20.813 12.188 12.792 1.00 85.75 161 ALA A N 1
ATOM 1201 C CA . ALA A 1 161 ? 19.800 12.912 13.553 1.00 85.75 161 ALA A CA 1
ATOM 1202 C C . ALA A 1 161 ? 18.915 11.978 14.396 1.00 85.75 161 ALA A C 1
ATOM 1204 O O . ALA A 1 161 ? 18.610 12.305 15.544 1.00 85.75 161 ALA A O 1
ATOM 1205 N N . ALA A 1 162 ? 18.525 10.817 13.862 1.00 82.81 162 ALA A N 1
ATOM 1206 C CA . ALA A 1 162 ? 17.693 9.846 14.568 1.00 82.81 162 ALA A CA 1
ATOM 1207 C C . ALA A 1 162 ? 18.434 9.188 15.745 1.00 82.81 162 ALA A C 1
ATOM 1209 O O . ALA A 1 162 ? 17.879 9.079 16.836 1.00 82.81 162 ALA A O 1
ATOM 1210 N N . VAL A 1 163 ? 19.712 8.825 15.569 1.00 81.38 163 VAL A N 1
ATOM 1211 C CA . VAL A 1 163 ? 20.545 8.240 16.639 1.00 81.38 163 VAL A CA 1
ATOM 1212 C C . VAL A 1 163 ? 20.678 9.188 17.840 1.00 81.38 163 VAL A C 1
ATOM 1214 O O . VAL A 1 163 ? 20.649 8.745 18.987 1.00 81.38 163 VAL A O 1
ATOM 1217 N N . LYS A 1 164 ? 20.758 10.505 17.607 1.00 83.00 164 LYS A N 1
ATOM 1218 C CA . LYS A 1 164 ? 20.879 11.516 18.676 1.00 83.00 164 LYS A CA 1
ATOM 1219 C C . LYS A 1 164 ? 19.645 11.630 19.580 1.00 83.00 164 LYS A C 1
ATOM 1221 O O . LYS A 1 164 ? 19.759 12.198 20.663 1.00 83.00 164 LYS A O 1
ATOM 1226 N N . GLN A 1 165 ? 18.485 11.115 19.168 1.00 79.06 165 GLN A N 1
ATOM 1227 C CA . GLN A 1 165 ? 17.234 11.244 19.929 1.00 79.06 165 GLN A CA 1
ATOM 1228 C C . GLN A 1 165 ? 17.132 10.271 21.114 1.00 79.06 165 GLN A C 1
ATOM 1230 O O . GLN A 1 165 ? 16.254 10.445 21.954 1.00 79.06 165 GLN A O 1
ATOM 1235 N N . ASN A 1 166 ? 18.026 9.277 21.210 1.00 72.31 166 ASN A N 1
ATOM 1236 C CA . ASN A 1 166 ? 18.039 8.262 22.272 1.00 72.31 166 ASN A CA 1
ATOM 1237 C C . ASN A 1 166 ? 16.691 7.518 22.458 1.00 72.31 166 ASN A C 1
ATOM 1239 O O . ASN A 1 166 ? 16.390 7.019 23.540 1.00 72.31 166 ASN A O 1
ATOM 1243 N N . ASP A 1 167 ? 15.889 7.434 21.391 1.00 73.19 167 ASP A N 1
ATOM 1244 C CA . ASP A 1 167 ? 14.678 6.617 21.272 1.00 73.19 167 ASP A CA 1
ATOM 1245 C C . ASP A 1 167 ? 14.859 5.668 20.075 1.00 73.19 167 ASP A C 1
ATOM 1247 O O . ASP A 1 167 ? 15.328 6.064 19.006 1.00 73.19 167 ASP A O 1
ATOM 1251 N N . GLY A 1 168 ? 14.506 4.394 20.256 1.00 75.69 168 GLY A N 1
ATOM 1252 C CA . GLY A 1 168 ? 14.632 3.374 19.216 1.00 75.69 168 GLY A CA 1
ATOM 1253 C C . GLY A 1 168 ? 13.607 3.524 18.090 1.00 75.69 168 GLY A C 1
ATOM 1254 O O . GLY A 1 168 ? 13.881 3.113 16.964 1.00 75.69 168 GLY A O 1
ATOM 1255 N N . TRP A 1 169 ? 12.444 4.128 18.354 1.00 79.06 169 TRP A N 1
ATOM 1256 C CA . TRP A 1 169 ? 11.375 4.244 17.357 1.00 79.06 169 TRP A CA 1
ATOM 1257 C C . TRP A 1 169 ? 11.699 5.204 16.203 1.00 79.06 169 TRP A C 1
ATOM 1259 O O . TRP A 1 169 ? 11.573 4.768 15.057 1.00 79.06 169 TRP A O 1
ATOM 1269 N N . PRO A 1 170 ? 12.169 6.446 16.443 1.00 80.94 170 PRO A N 1
ATOM 1270 C CA . PRO A 1 170 ? 12.596 7.345 15.369 1.00 80.94 170 PRO A CA 1
ATOM 1271 C C . PRO A 1 170 ? 13.699 6.739 14.497 1.00 80.94 170 PRO A C 1
ATOM 1273 O O . PRO A 1 170 ? 13.670 6.858 13.274 1.00 80.94 170 PRO A O 1
ATOM 1276 N N . LEU A 1 171 ? 14.644 6.026 15.116 1.00 81.31 171 LEU A N 1
ATOM 1277 C CA . LEU A 1 171 ? 15.698 5.316 14.400 1.00 81.31 171 LEU A CA 1
ATOM 1278 C C . LEU A 1 171 ? 15.131 4.218 13.493 1.00 81.31 171 LEU A C 1
ATOM 1280 O O . LEU A 1 171 ? 15.491 4.145 12.321 1.00 81.31 171 LEU A O 1
ATOM 1284 N N . LEU A 1 172 ? 14.227 3.379 14.000 1.00 80.44 172 LEU A N 1
ATOM 1285 C CA . LEU A 1 172 ? 13.580 2.346 13.190 1.00 80.44 172 LEU A CA 1
ATOM 1286 C C . LEU A 1 172 ? 12.764 2.923 12.041 1.00 80.44 172 LEU A C 1
ATOM 1288 O O . LEU A 1 172 ? 12.817 2.375 10.942 1.00 80.44 172 LEU A O 1
ATOM 1292 N N . ALA A 1 173 ? 12.015 3.996 12.293 1.00 82.25 173 ALA A N 1
ATOM 1293 C CA . ALA A 1 173 ? 11.224 4.671 11.275 1.00 82.25 173 ALA A CA 1
ATOM 1294 C C . ALA A 1 173 ? 12.120 5.182 10.140 1.00 82.25 173 ALA A C 1
ATOM 1296 O O . ALA A 1 173 ? 11.832 4.927 8.970 1.00 82.25 173 ALA A O 1
ATOM 1297 N N . GLU A 1 174 ? 13.251 5.805 10.481 1.00 86.25 174 GLU A N 1
ATOM 1298 C CA . GLU A 1 174 ? 14.205 6.313 9.498 1.00 86.25 174 GLU A CA 1
ATOM 1299 C C . GLU A 1 174 ? 14.912 5.185 8.730 1.00 86.25 174 GLU A C 1
ATOM 1301 O O . GLU A 1 174 ? 15.013 5.246 7.505 1.00 86.25 174 GLU A O 1
ATOM 1306 N N . LEU A 1 175 ? 15.344 4.115 9.406 1.00 85.44 175 LEU A N 1
ATOM 1307 C CA . LEU A 1 175 ? 15.946 2.948 8.748 1.00 85.44 175 LEU A CA 1
ATOM 1308 C C . LEU A 1 175 ? 14.961 2.285 7.767 1.00 85.44 175 LEU A C 1
ATOM 1310 O O . LEU A 1 175 ? 15.343 1.905 6.659 1.00 85.44 175 LEU A O 1
ATOM 1314 N N . ASP A 1 176 ? 13.693 2.162 8.157 1.00 84.19 176 ASP A N 1
ATOM 1315 C CA . ASP A 1 176 ? 12.619 1.559 7.364 1.00 84.19 176 ASP A CA 1
ATOM 1316 C C . ASP A 1 176 ? 12.233 2.432 6.154 1.00 84.19 176 ASP A C 1
ATOM 1318 O O . ASP A 1 176 ? 12.103 1.937 5.029 1.00 84.19 176 ASP A O 1
ATOM 1322 N N . ASP A 1 177 ? 12.095 3.747 6.351 1.00 84.88 177 ASP A N 1
ATOM 1323 C CA . ASP A 1 177 ? 11.856 4.715 5.276 1.00 84.88 177 ASP A CA 1
ATOM 1324 C C . ASP A 1 177 ? 13.016 4.756 4.275 1.00 84.88 177 ASP A C 1
ATOM 1326 O O . ASP A 1 177 ? 12.810 4.601 3.067 1.00 84.88 177 ASP A O 1
ATOM 1330 N N . SER A 1 178 ? 14.246 4.882 4.769 1.00 85.94 178 SER A N 1
ATOM 1331 C CA . SER A 1 178 ? 15.435 4.925 3.924 1.00 85.94 178 SER A CA 1
ATOM 1332 C C . SER A 1 178 ? 15.656 3.619 3.168 1.00 85.94 178 SER A C 1
ATOM 1334 O O . SER A 1 178 ? 15.919 3.660 1.966 1.00 85.94 178 SER A O 1
ATOM 1336 N N . LYS A 1 179 ? 15.441 2.455 3.797 1.00 87.38 179 LYS A N 1
ATOM 1337 C CA . LYS A 1 179 ? 15.448 1.164 3.089 1.00 87.38 179 LYS A CA 1
ATOM 1338 C C . LYS A 1 179 ? 14.480 1.176 1.908 1.00 87.38 179 LYS A C 1
ATOM 1340 O O . LYS A 1 179 ? 14.873 0.818 0.800 1.00 87.38 179 LYS A O 1
ATOM 1345 N N . ARG A 1 180 ? 13.227 1.594 2.120 1.00 84.19 180 ARG A N 1
ATOM 1346 C CA . ARG A 1 180 ? 12.216 1.650 1.050 1.00 84.19 180 ARG A CA 1
ATOM 1347 C C . ARG A 1 180 ? 12.623 2.590 -0.078 1.00 84.19 180 ARG A C 1
ATOM 1349 O O . ARG A 1 180 ? 12.499 2.210 -1.239 1.00 84.19 180 ARG A O 1
ATOM 1356 N N . LYS A 1 181 ? 13.109 3.789 0.250 1.00 86.38 181 LYS A N 1
ATOM 1357 C CA . LYS A 1 181 ? 13.568 4.777 -0.739 1.00 86.38 181 LYS A CA 1
ATOM 1358 C C . LYS A 1 181 ? 14.734 4.244 -1.568 1.00 86.38 181 LYS A C 1
ATOM 1360 O O . LYS A 1 181 ? 14.698 4.340 -2.790 1.00 86.38 181 LYS A O 1
ATOM 1365 N N . LEU A 1 182 ? 15.716 3.607 -0.931 1.00 89.31 182 LEU A N 1
ATOM 1366 C CA . LEU A 1 182 ? 16.861 3.012 -1.623 1.00 89.31 182 LEU A CA 1
ATOM 1367 C C . LEU A 1 182 ? 16.450 1.823 -2.501 1.00 89.31 182 LEU A C 1
ATOM 1369 O O . LEU A 1 182 ? 16.882 1.752 -3.648 1.00 89.31 182 LEU A O 1
ATOM 1373 N N . VAL A 1 183 ? 15.575 0.928 -2.019 1.00 88.56 183 VAL A N 1
ATOM 1374 C CA . VAL A 1 183 ? 15.028 -0.175 -2.836 1.00 88.56 183 VAL A CA 1
ATOM 1375 C C . VAL A 1 183 ? 14.319 0.374 -4.072 1.00 88.56 183 VAL A C 1
ATOM 1377 O O . VAL A 1 183 ? 14.618 -0.062 -5.182 1.00 88.56 183 VAL A O 1
ATOM 1380 N N . LYS A 1 184 ? 13.435 1.365 -3.897 1.00 85.44 184 LYS A N 1
ATOM 1381 C CA . LYS A 1 184 ? 12.735 2.018 -5.009 1.00 85.44 184 LYS A CA 1
ATOM 1382 C C . LYS A 1 184 ? 13.699 2.670 -5.994 1.00 85.44 184 LYS A C 1
ATOM 1384 O O . LYS A 1 184 ? 13.534 2.482 -7.190 1.00 85.44 184 LYS A O 1
ATOM 1389 N N . ALA A 1 185 ? 14.712 3.393 -5.518 1.00 88.19 185 ALA A N 1
ATOM 1390 C CA . ALA A 1 185 ? 15.690 4.050 -6.383 1.00 88.19 185 ALA A CA 1
ATOM 1391 C C . ALA A 1 185 ? 16.506 3.037 -7.206 1.00 88.19 185 ALA A C 1
ATOM 1393 O O . ALA A 1 185 ? 16.696 3.225 -8.406 1.00 88.19 185 ALA A O 1
ATOM 1394 N N . VAL A 1 186 ? 16.940 1.929 -6.592 1.00 92.00 186 VAL A N 1
ATOM 1395 C CA . VAL A 1 186 ? 17.661 0.856 -7.299 1.00 92.00 186 VAL A CA 1
ATOM 1396 C C . VAL A 1 186 ? 16.752 0.141 -8.307 1.00 92.00 186 VAL A C 1
ATOM 1398 O O . VAL A 1 186 ? 17.187 -0.149 -9.419 1.00 92.00 186 VAL A O 1
ATOM 1401 N N . GLN A 1 187 ? 15.487 -0.116 -7.958 1.00 89.44 187 GLN A N 1
ATOM 1402 C CA . GLN A 1 187 ? 14.503 -0.679 -8.888 1.00 89.44 187 GLN A CA 1
ATOM 1403 C C . GLN A 1 187 ? 14.187 0.284 -10.043 1.00 89.44 187 GLN A C 1
ATOM 1405 O O . GLN A 1 187 ? 14.133 -0.151 -11.188 1.00 89.44 187 GLN A O 1
ATOM 1410 N N . GLY A 1 188 ? 14.036 1.580 -9.765 1.00 87.19 188 GLY A N 1
ATOM 1411 C CA . GLY A 1 188 ? 13.817 2.620 -10.771 1.00 87.19 188 GLY A CA 1
ATOM 1412 C C . GLY A 1 188 ? 14.960 2.684 -11.780 1.00 87.19 188 GLY A C 1
ATOM 1413 O O . GLY A 1 188 ? 14.712 2.610 -12.977 1.00 87.19 188 GLY A O 1
ATOM 1414 N N . LEU A 1 189 ? 16.211 2.681 -11.303 1.00 90.88 189 LEU A N 1
ATOM 1415 C CA . LEU A 1 189 ? 17.397 2.577 -12.158 1.00 90.88 189 LEU A CA 1
ATOM 1416 C C . LEU A 1 189 ? 17.362 1.320 -13.038 1.00 90.88 189 LEU A C 1
ATOM 1418 O O . LEU A 1 189 ? 17.589 1.400 -14.244 1.00 90.88 189 LEU A O 1
ATOM 1422 N N . LEU A 1 190 ? 17.108 0.156 -12.431 1.00 91.19 190 LEU A N 1
ATOM 1423 C CA . LEU A 1 190 ? 17.094 -1.123 -13.138 1.00 91.19 190 LEU A CA 1
ATOM 1424 C C . LEU A 1 190 ? 16.036 -1.129 -14.248 1.00 91.19 190 LEU A C 1
ATOM 1426 O O . LEU A 1 190 ? 16.328 -1.537 -15.371 1.00 91.19 190 LEU A O 1
ATOM 1430 N N . PHE A 1 191 ? 14.823 -0.668 -13.939 1.00 89.62 191 PHE A N 1
ATOM 1431 C CA . PHE A 1 191 ? 13.744 -0.569 -14.913 1.00 89.62 191 PHE A CA 1
ATOM 1432 C C . PHE A 1 191 ? 14.060 0.463 -15.997 1.00 89.62 191 PHE A C 1
ATOM 1434 O O . PHE A 1 191 ? 13.976 0.121 -17.168 1.00 89.62 191 PHE A O 1
ATOM 1441 N N . GLY A 1 192 ? 14.485 1.676 -15.628 1.00 88.38 192 GLY A N 1
ATOM 1442 C CA . GLY A 1 192 ? 14.792 2.754 -16.570 1.00 88.38 192 GLY A CA 1
ATOM 1443 C C . GLY A 1 192 ? 15.857 2.362 -17.594 1.00 88.38 192 GLY A C 1
ATOM 1444 O O . GLY A 1 192 ? 15.675 2.591 -18.783 1.00 88.38 192 GLY A O 1
ATOM 1445 N N . VAL A 1 193 ? 16.922 1.677 -17.164 1.00 91.25 193 VAL A N 1
ATOM 1446 C CA . VAL A 1 193 ? 17.978 1.185 -18.067 1.00 91.25 193 VAL A CA 1
ATOM 1447 C C . VAL A 1 193 ? 17.481 0.069 -18.995 1.00 91.25 193 VAL A C 1
ATOM 1449 O O . VAL A 1 193 ? 17.877 0.015 -20.156 1.00 91.25 193 VAL A O 1
ATOM 1452 N N . LEU A 1 194 ? 16.637 -0.844 -18.505 1.00 91.00 194 LEU A N 1
ATOM 1453 C CA . LEU A 1 194 ? 16.188 -2.007 -19.282 1.00 91.00 194 LEU A CA 1
ATOM 1454 C C . LEU A 1 194 ? 14.990 -1.710 -20.193 1.00 91.00 194 LEU A C 1
ATOM 1456 O O . LEU A 1 194 ? 14.870 -2.333 -21.249 1.00 91.00 194 LEU A O 1
ATOM 1460 N N . ALA A 1 195 ? 14.124 -0.769 -19.814 1.00 88.38 195 ALA A N 1
ATOM 1461 C CA . ALA A 1 195 ? 12.929 -0.397 -20.568 1.00 88.38 195 ALA A CA 1
ATOM 1462 C C . ALA A 1 195 ? 13.266 0.196 -21.947 1.00 88.38 195 ALA A C 1
ATOM 1464 O O . ALA A 1 195 ? 12.516 -0.022 -22.895 1.00 88.38 195 ALA A O 1
ATOM 1465 N N . VAL A 1 196 ? 14.438 0.829 -22.104 1.00 89.12 196 VAL A N 1
ATOM 1466 C CA . VAL A 1 196 ? 14.929 1.345 -23.400 1.00 89.12 196 VAL A CA 1
ATOM 1467 C C . VAL A 1 196 ? 14.962 0.256 -24.485 1.00 89.12 196 VAL A C 1
ATOM 1469 O O . VAL A 1 196 ? 14.755 0.529 -25.664 1.00 89.12 196 VAL A O 1
ATOM 1472 N N . PHE A 1 197 ? 15.189 -1.003 -24.101 1.00 88.12 197 PHE A N 1
ATOM 1473 C CA . PHE A 1 197 ? 15.322 -2.122 -25.037 1.00 88.12 197 PHE A CA 1
ATOM 1474 C C . PHE A 1 197 ? 14.010 -2.869 -25.307 1.00 88.12 197 PHE A C 1
ATOM 1476 O O . PHE A 1 197 ? 13.981 -3.771 -26.146 1.00 88.12 197 PHE A O 1
ATOM 1483 N N . LYS A 1 198 ? 12.927 -2.547 -24.590 1.00 83.25 198 LYS A N 1
ATOM 1484 C CA . LYS A 1 198 ? 11.638 -3.233 -24.715 1.00 83.25 198 LYS A CA 1
ATOM 1485 C C . LYS A 1 198 ? 10.497 -2.252 -24.432 1.00 83.25 198 LYS A C 1
ATOM 1487 O O . LYS A 1 198 ? 10.179 -1.999 -23.277 1.00 83.25 198 LYS A O 1
ATOM 1492 N N . ALA A 1 199 ? 9.851 -1.773 -25.497 1.00 71.00 199 ALA A N 1
ATOM 1493 C CA . ALA A 1 199 ? 8.762 -0.792 -25.419 1.00 71.00 199 ALA A CA 1
ATOM 1494 C C . ALA A 1 199 ? 7.613 -1.233 -24.489 1.00 71.00 199 ALA A C 1
ATOM 1496 O O . ALA A 1 199 ? 7.161 -0.456 -23.659 1.00 71.00 199 ALA A O 1
ATOM 1497 N N . ASP A 1 200 ? 7.218 -2.510 -24.544 1.00 72.25 200 ASP A N 1
ATOM 1498 C CA . ASP A 1 200 ? 6.128 -3.058 -23.719 1.00 72.25 200 ASP A CA 1
ATOM 1499 C C . ASP A 1 200 ? 6.631 -3.735 -22.433 1.00 72.25 200 ASP A C 1
ATOM 1501 O O . ASP A 1 200 ? 6.081 -4.744 -21.975 1.00 72.25 200 ASP A O 1
ATOM 1505 N N . ALA A 1 201 ? 7.751 -3.278 -21.870 1.00 77.19 201 ALA A N 1
ATOM 1506 C CA . ALA A 1 201 ? 8.313 -3.938 -20.705 1.00 77.19 201 ALA A CA 1
ATOM 1507 C C . ALA A 1 201 ? 7.469 -3.707 -19.451 1.00 77.19 201 ALA A C 1
ATOM 1509 O O . ALA A 1 201 ? 7.319 -2.588 -18.961 1.00 77.19 201 ALA A O 1
ATOM 1510 N N . ARG A 1 202 ? 6.970 -4.797 -18.863 1.00 79.38 202 ARG A N 1
ATOM 1511 C CA . ARG A 1 202 ? 6.218 -4.724 -17.612 1.00 79.38 202 ARG A CA 1
ATOM 1512 C C . ARG A 1 202 ? 7.156 -4.808 -16.415 1.00 79.38 202 ARG A C 1
ATOM 1514 O O . ARG A 1 202 ? 8.089 -5.613 -16.379 1.00 79.38 202 ARG A O 1
ATOM 1521 N N . ARG A 1 203 ? 6.873 -4.009 -15.385 1.00 82.56 203 ARG A N 1
ATOM 1522 C CA . ARG A 1 203 ? 7.652 -4.001 -14.137 1.00 82.56 203 ARG A CA 1
ATOM 1523 C C . ARG A 1 203 ? 7.699 -5.370 -13.467 1.00 82.56 203 ARG A C 1
ATOM 1525 O O . ARG A 1 203 ? 8.739 -5.736 -12.942 1.00 82.56 203 ARG A O 1
ATOM 1532 N N . ASP A 1 204 ? 6.624 -6.151 -13.531 1.00 80.06 204 ASP A N 1
ATOM 1533 C CA . ASP A 1 204 ? 6.573 -7.490 -12.938 1.00 80.06 204 ASP A CA 1
ATOM 1534 C C . ASP A 1 204 ? 7.386 -8.552 -13.702 1.00 80.06 204 ASP A C 1
ATOM 1536 O O . ASP A 1 204 ? 7.596 -9.643 -13.172 1.00 80.06 204 ASP A O 1
ATOM 1540 N N . GLU A 1 205 ? 7.849 -8.239 -14.917 1.00 80.88 205 GLU A N 1
ATOM 1541 C CA . GLU A 1 205 ? 8.747 -9.084 -15.714 1.00 80.88 205 GLU A CA 1
ATOM 1542 C C . GLU A 1 205 ? 10.225 -8.746 -15.479 1.00 80.88 205 GLU A C 1
ATOM 1544 O O . GLU A 1 205 ? 11.071 -9.642 -15.500 1.00 80.88 205 GLU A O 1
ATOM 1549 N N . ILE A 1 206 ? 10.538 -7.461 -15.270 1.00 82.94 206 ILE A N 1
ATOM 1550 C CA . ILE A 1 206 ? 11.914 -6.973 -15.095 1.00 82.94 206 ILE A CA 1
ATOM 1551 C C . ILE A 1 206 ? 12.331 -6.963 -13.624 1.00 82.94 206 ILE A C 1
ATOM 1553 O O . ILE A 1 206 ? 13.440 -7.383 -13.290 1.00 82.94 206 ILE A O 1
ATOM 1557 N N . LEU A 1 207 ? 11.482 -6.423 -12.749 1.00 84.00 207 LEU A N 1
ATOM 1558 C CA . LEU A 1 207 ? 11.867 -6.109 -11.383 1.00 84.00 207 LEU A CA 1
ATOM 1559 C C . LEU A 1 207 ? 11.752 -7.342 -10.485 1.00 84.00 207 LEU A C 1
ATOM 1561 O O . LEU A 1 207 ? 10.663 -7.917 -10.351 1.00 84.00 207 LEU A O 1
ATOM 1565 N N . PRO A 1 208 ? 12.840 -7.718 -9.791 1.00 71.94 208 PRO A N 1
ATOM 1566 C CA . PRO A 1 208 ? 12.774 -8.738 -8.762 1.00 71.94 208 PRO A CA 1
ATOM 1567 C C . PRO A 1 208 ? 11.761 -8.339 -7.696 1.00 71.94 208 PRO A C 1
ATOM 1569 O O . PRO A 1 208 ? 11.695 -7.178 -7.290 1.00 71.94 208 PRO A O 1
ATOM 1572 N N . GLU A 1 209 ? 10.996 -9.318 -7.218 1.00 74.50 209 GLU A N 1
ATOM 1573 C CA . GLU A 1 209 ? 10.124 -9.171 -6.045 1.00 74.50 209 GLU A CA 1
ATOM 1574 C C . GLU A 1 209 ? 8.976 -8.154 -6.205 1.00 74.50 209 GLU A C 1
ATOM 1576 O O . GLU A 1 209 ? 8.211 -7.931 -5.267 1.00 74.50 209 GLU A O 1
ATOM 1581 N N . TYR A 1 210 ? 8.767 -7.588 -7.399 1.00 80.62 210 TYR A N 1
ATOM 1582 C CA . TYR A 1 210 ? 7.647 -6.678 -7.649 1.00 80.62 210 TYR A CA 1
ATOM 1583 C C . TYR A 1 210 ? 6.296 -7.378 -7.434 1.00 80.62 210 TYR A C 1
ATOM 1585 O O . TYR A 1 210 ? 5.400 -6.834 -6.793 1.00 80.62 210 TYR A O 1
ATOM 1593 N N . ARG A 1 211 ? 6.171 -8.646 -7.856 1.00 79.50 211 ARG A N 1
ATOM 1594 C CA . ARG A 1 211 ? 4.967 -9.466 -7.615 1.00 79.50 211 ARG A CA 1
ATOM 1595 C C . ARG A 1 211 ? 4.713 -9.748 -6.137 1.00 79.50 211 ARG A C 1
ATOM 1597 O O . ARG A 1 211 ? 3.564 -9.683 -5.695 1.00 79.50 211 ARG A O 1
ATOM 1604 N N . SER A 1 212 ? 5.759 -10.056 -5.369 1.00 82.81 212 SER A N 1
ATOM 1605 C CA . SER A 1 212 ? 5.623 -10.229 -3.920 1.00 82.81 212 SER A CA 1
ATOM 1606 C C . SER A 1 212 ? 5.242 -8.910 -3.253 1.00 82.81 212 SER A C 1
ATOM 1608 O O . SER A 1 212 ? 4.347 -8.915 -2.419 1.00 82.81 212 SER A O 1
ATOM 1610 N N . SER A 1 213 ? 5.796 -7.777 -3.700 1.00 83.88 213 SER A N 1
ATOM 1611 C CA . SER A 1 213 ? 5.421 -6.450 -3.196 1.00 83.88 213 SER A CA 1
ATOM 1612 C C . SER A 1 213 ? 3.957 -6.094 -3.484 1.00 83.88 213 SER A C 1
ATOM 1614 O O . SER A 1 213 ? 3.271 -5.609 -2.584 1.00 83.88 213 SER A O 1
ATOM 1616 N N . ILE A 1 214 ? 3.441 -6.393 -4.687 1.00 88.50 214 ILE A N 1
ATOM 1617 C CA . ILE A 1 214 ? 2.003 -6.266 -4.994 1.00 88.50 214 ILE A CA 1
ATOM 1618 C C . ILE A 1 214 ? 1.191 -7.119 -4.019 1.00 88.50 214 ILE A C 1
ATOM 1620 O O . ILE A 1 214 ? 0.252 -6.627 -3.402 1.00 88.50 214 ILE A O 1
ATOM 1624 N N . THR A 1 215 ? 1.559 -8.392 -3.867 1.00 91.00 215 THR A N 1
ATOM 1625 C CA . THR A 1 215 ? 0.819 -9.351 -3.033 1.00 91.00 215 THR A CA 1
ATOM 1626 C C . THR A 1 215 ? 0.769 -8.899 -1.573 1.00 91.00 215 THR A C 1
ATOM 1628 O O . THR A 1 215 ? -0.296 -8.904 -0.959 1.00 91.00 215 THR A O 1
ATOM 1631 N N . GLU A 1 216 ? 1.900 -8.451 -1.029 1.00 90.31 216 GLU A N 1
ATOM 1632 C CA . GLU A 1 216 ? 1.995 -7.902 0.325 1.00 90.31 216 GLU A CA 1
ATOM 1633 C C . GLU A 1 216 ? 1.155 -6.633 0.482 1.00 90.31 216 GLU A C 1
ATOM 1635 O O . GLU A 1 216 ? 0.407 -6.514 1.450 1.00 90.31 216 GLU A O 1
ATOM 1640 N N . ALA A 1 217 ? 1.227 -5.704 -0.476 1.00 92.00 217 ALA A N 1
ATOM 1641 C CA . ALA A 1 217 ? 0.472 -4.457 -0.426 1.00 92.00 217 ALA A CA 1
ATOM 1642 C C . ALA A 1 217 ? -1.044 -4.693 -0.518 1.00 92.00 217 ALA A C 1
ATOM 1644 O O . ALA A 1 217 ? -1.800 -4.085 0.241 1.00 92.00 217 ALA A O 1
ATOM 1645 N N . VAL A 1 218 ? -1.483 -5.588 -1.411 1.00 95.12 218 VAL A N 1
ATOM 1646 C CA . VAL A 1 218 ? -2.895 -5.970 -1.565 1.00 95.12 218 VAL A CA 1
ATOM 1647 C C . VAL A 1 218 ? -3.391 -6.648 -0.293 1.00 95.12 218 VAL A C 1
ATOM 1649 O O . VAL A 1 218 ? -4.449 -6.275 0.217 1.00 95.12 218 VAL A O 1
ATOM 1652 N N . SER A 1 219 ? -2.616 -7.594 0.255 1.00 95.38 219 SER A N 1
ATOM 1653 C CA . SER A 1 219 ? -2.997 -8.276 1.493 1.00 95.38 219 SER A CA 1
ATOM 1654 C C . SER A 1 219 ? -3.088 -7.286 2.648 1.00 95.38 219 SER A C 1
ATOM 1656 O O . SER A 1 219 ? -4.130 -7.205 3.295 1.00 95.38 219 SER A O 1
ATOM 1658 N N . LEU A 1 220 ? -2.053 -6.461 2.860 1.00 95.00 220 LEU A N 1
ATOM 1659 C CA . LEU A 1 220 ? -2.039 -5.447 3.912 1.00 95.00 220 LEU A CA 1
ATOM 1660 C C . LEU A 1 220 ? -3.245 -4.513 3.799 1.00 95.00 220 LEU A C 1
ATOM 1662 O O . LEU A 1 220 ? -3.949 -4.326 4.789 1.00 95.00 220 LEU A O 1
ATOM 1666 N N . ARG A 1 221 ? -3.528 -3.971 2.608 1.00 96.38 221 ARG A N 1
ATOM 1667 C CA . ARG A 1 221 ? -4.709 -3.127 2.388 1.00 96.38 221 ARG A CA 1
ATOM 1668 C C . ARG A 1 221 ? -5.995 -3.841 2.793 1.00 96.38 221 ARG A C 1
ATOM 1670 O O . ARG A 1 221 ? -6.801 -3.253 3.508 1.00 96.38 221 ARG A O 1
ATOM 1677 N N . SER A 1 222 ? -6.178 -5.086 2.359 1.00 96.12 222 SER A N 1
ATOM 1678 C CA . SER A 1 222 ? -7.362 -5.876 2.701 1.00 96.12 222 SER A CA 1
ATOM 1679 C C . SER A 1 222 ? -7.518 -6.022 4.215 1.00 96.12 222 SER A C 1
ATOM 1681 O O . SER A 1 222 ? -8.602 -5.792 4.745 1.00 96.12 222 SER A O 1
ATOM 1683 N N . VAL A 1 223 ? -6.437 -6.355 4.928 1.00 96.50 223 VAL A N 1
ATOM 1684 C CA . VAL A 1 223 ? -6.474 -6.477 6.392 1.00 96.50 223 VAL A CA 1
ATOM 1685 C C . VAL A 1 223 ? -6.817 -5.150 7.058 1.00 96.50 223 VAL A C 1
ATOM 1687 O O . VAL A 1 223 ? -7.567 -5.127 8.035 1.00 96.50 223 VAL A O 1
ATOM 1690 N N . LEU A 1 224 ? -6.246 -4.054 6.557 1.00 96.50 224 LEU A N 1
ATOM 1691 C CA . LEU A 1 224 ? -6.480 -2.724 7.098 1.00 96.50 224 LEU A CA 1
ATOM 1692 C C . LEU A 1 224 ? -7.927 -2.291 6.897 1.00 96.50 224 LEU A C 1
ATOM 1694 O O . LEU A 1 224 ? -8.534 -1.845 7.860 1.00 96.50 224 LEU A O 1
ATOM 1698 N N . ALA A 1 225 ? -8.511 -2.504 5.719 1.00 96.25 225 ALA A N 1
ATOM 1699 C CA . ALA A 1 225 ? -9.921 -2.208 5.467 1.00 96.25 225 ALA A CA 1
ATOM 1700 C C . ALA A 1 225 ? -10.853 -2.980 6.418 1.00 96.25 225 ALA A C 1
ATOM 1702 O O . ALA A 1 225 ? -11.744 -2.398 7.041 1.00 96.25 225 ALA A O 1
ATOM 1703 N N . ASP A 1 226 ? -10.584 -4.271 6.622 1.00 95.94 226 ASP A N 1
ATOM 1704 C CA . ASP A 1 226 ? -11.304 -5.113 7.580 1.00 95.94 226 ASP A CA 1
ATOM 1705 C C . ASP A 1 226 ? -11.138 -4.654 9.040 1.00 95.94 226 ASP A C 1
ATOM 1707 O O . ASP A 1 226 ? -12.025 -4.860 9.882 1.00 95.94 226 ASP A O 1
ATOM 1711 N N . LEU A 1 227 ? -9.973 -4.104 9.389 1.00 97.19 227 LEU A N 1
ATOM 1712 C CA . LEU A 1 227 ? -9.718 -3.548 10.713 1.00 97.19 227 LEU A CA 1
ATOM 1713 C C . LEU A 1 227 ? -10.447 -2.214 10.887 1.00 97.19 227 LEU A C 1
ATOM 1715 O O . LEU A 1 227 ? -11.130 -2.054 11.897 1.00 97.19 227 LEU A O 1
ATOM 1719 N N . THR A 1 228 ? -10.360 -1.315 9.903 1.00 97.19 228 THR A N 1
ATOM 1720 C CA . THR A 1 228 ? -11.068 -0.029 9.862 1.00 97.19 228 THR A CA 1
ATOM 1721 C C . THR A 1 228 ? -12.559 -0.253 10.047 1.00 97.19 228 THR A C 1
ATOM 1723 O O . THR A 1 228 ? -13.126 0.241 11.015 1.00 97.19 228 THR A O 1
ATOM 1726 N N . LEU A 1 229 ? -13.179 -1.111 9.229 1.00 95.44 229 LEU A N 1
ATOM 1727 C CA . LEU A 1 229 ? -14.607 -1.415 9.330 1.00 95.44 229 LEU A CA 1
ATOM 1728 C C . LEU A 1 229 ? -15.003 -1.904 10.734 1.00 95.44 229 LEU A C 1
ATOM 1730 O O . LEU A 1 229 ? -16.023 -1.481 11.286 1.00 95.44 229 LEU A O 1
ATOM 1734 N N . ALA A 1 230 ? -14.209 -2.801 11.325 1.00 96.50 230 ALA A N 1
ATOM 1735 C CA . ALA A 1 230 ? -14.477 -3.326 12.660 1.00 96.50 230 ALA A CA 1
ATOM 1736 C C . ALA A 1 230 ? -14.333 -2.246 13.745 1.00 96.50 230 ALA A C 1
ATOM 1738 O O . ALA A 1 230 ? -15.208 -2.109 14.601 1.00 96.50 230 ALA A O 1
ATOM 1739 N N . VAL A 1 231 ? -13.252 -1.467 13.706 1.00 97.56 231 VAL A N 1
ATOM 1740 C CA . VAL A 1 231 ? -12.972 -0.416 14.690 1.00 97.56 231 VAL A CA 1
ATOM 1741 C C . VAL A 1 231 ? -13.979 0.721 14.585 1.00 97.56 231 VAL A C 1
ATOM 1743 O O . VAL A 1 231 ? -14.467 1.152 15.623 1.00 97.56 231 VAL A O 1
ATOM 1746 N N . THR A 1 232 ? -14.382 1.147 13.388 1.00 97.06 232 THR A N 1
ATOM 1747 C CA . THR A 1 232 ? -15.433 2.159 13.204 1.00 97.06 232 THR A CA 1
ATOM 1748 C C . THR A 1 232 ? -16.755 1.705 13.832 1.00 97.06 232 THR A C 1
ATOM 1750 O O . THR A 1 232 ? -17.413 2.473 14.535 1.00 97.06 232 THR A O 1
ATOM 1753 N N . ARG A 1 233 ? -17.133 0.428 13.669 1.00 97.00 233 ARG A N 1
ATOM 1754 C CA . ARG A 1 233 ? -18.325 -0.136 14.333 1.00 97.00 233 ARG A CA 1
ATOM 1755 C C . ARG A 1 233 ? -18.199 -0.107 15.855 1.00 97.00 233 ARG A C 1
ATOM 1757 O O . ARG A 1 233 ? -19.151 0.276 16.535 1.00 97.00 233 ARG A O 1
ATOM 1764 N N . PHE A 1 234 ? -17.037 -0.473 16.396 1.00 97.75 234 PHE A N 1
ATOM 1765 C CA . PHE A 1 234 ? -16.798 -0.390 17.836 1.00 97.75 234 PHE A CA 1
ATOM 1766 C C . PHE A 1 234 ? -16.769 1.049 18.346 1.00 97.75 234 PHE A C 1
ATOM 1768 O O . PHE A 1 234 ? -17.300 1.304 19.422 1.00 97.75 234 PHE A O 1
ATOM 1775 N N . ASN A 1 235 ? -16.210 1.987 17.582 1.00 98.12 235 ASN A N 1
ATOM 1776 C CA . ASN A 1 235 ? -16.205 3.408 17.908 1.00 98.12 235 ASN A CA 1
ATOM 1777 C C . ASN A 1 235 ? -17.638 3.920 18.087 1.00 98.12 235 ASN A C 1
ATOM 1779 O O . ASN A 1 235 ? -17.971 4.476 19.132 1.00 98.12 235 ASN A O 1
ATOM 1783 N N . ASN A 1 236 ? -18.515 3.621 17.125 1.00 98.00 236 ASN A N 1
ATOM 1784 C CA . ASN A 1 236 ? -19.927 3.999 17.188 1.00 98.00 236 ASN A CA 1
ATOM 1785 C C . ASN A 1 236 ? -20.642 3.360 18.392 1.00 98.00 236 ASN A C 1
ATOM 1787 O O . ASN A 1 236 ? -21.381 4.034 19.110 1.00 98.00 236 ASN A O 1
ATOM 1791 N N . ALA A 1 237 ? -20.385 2.076 18.663 1.00 97.88 237 ALA A N 1
ATOM 1792 C CA . ALA A 1 237 ? -20.965 1.381 19.811 1.00 97.88 237 ALA A CA 1
ATOM 1793 C C . ALA A 1 237 ? -20.481 1.959 21.154 1.00 97.88 237 ALA A C 1
ATOM 1795 O O . ALA A 1 237 ? -21.285 2.182 22.055 1.00 97.88 237 ALA A O 1
ATOM 1796 N N . ILE A 1 238 ? -19.184 2.247 21.291 1.00 97.44 238 ILE A N 1
ATOM 1797 C CA . ILE A 1 238 ? -18.584 2.829 22.502 1.00 97.44 238 ILE A CA 1
ATOM 1798 C C . ILE A 1 238 ? -19.065 4.268 22.710 1.00 97.44 238 ILE A C 1
ATOM 1800 O O . ILE A 1 238 ? -19.301 4.680 23.848 1.00 97.44 238 ILE A O 1
ATOM 1804 N N . ALA A 1 239 ? -19.261 5.031 21.633 1.00 97.06 239 ALA A N 1
ATOM 1805 C CA . ALA A 1 239 ? -19.821 6.375 21.702 1.00 97.06 239 ALA A CA 1
ATOM 1806 C C . ALA A 1 239 ? -21.231 6.377 22.321 1.00 97.06 239 ALA A C 1
ATOM 1808 O O . ALA A 1 239 ? -21.529 7.265 23.127 1.00 97.06 239 ALA A O 1
ATOM 1809 N N . ALA A 1 240 ? -22.046 5.361 22.015 1.00 97.06 240 ALA A N 1
ATOM 1810 C CA . ALA A 1 240 ? -23.407 5.192 22.527 1.00 97.06 240 ALA A CA 1
ATOM 1811 C C . ALA A 1 240 ? -23.509 4.426 23.866 1.00 97.06 240 ALA A C 1
ATOM 1813 O O . ALA A 1 240 ? -24.550 4.480 24.517 1.00 97.06 240 ALA A O 1
ATOM 1814 N N . ALA A 1 241 ? -22.458 3.717 24.287 1.00 96.44 241 ALA A N 1
ATOM 1815 C CA . ALA A 1 241 ? -22.492 2.835 25.454 1.00 96.44 241 ALA A CA 1
ATOM 1816 C C . ALA A 1 241 ? -22.518 3.581 26.802 1.00 96.44 241 ALA A C 1
ATOM 1818 O O . ALA A 1 241 ? -21.875 4.622 26.984 1.00 96.44 241 ALA A O 1
ATOM 1819 N N . SER A 1 242 ? -23.197 2.981 27.784 1.00 94.06 242 SER A N 1
ATOM 1820 C CA . SER A 1 242 ? -23.059 3.328 29.202 1.00 94.06 242 SER A CA 1
ATOM 1821 C C . SER A 1 242 ? -21.773 2.740 29.809 1.00 94.06 242 SER A C 1
ATOM 1823 O O . SER A 1 242 ? -21.116 1.882 29.214 1.00 94.06 242 SER A O 1
ATOM 1825 N N . ALA A 1 243 ? -21.423 3.162 31.030 1.00 89.06 243 ALA A N 1
ATOM 1826 C CA . ALA A 1 243 ? -20.249 2.649 31.744 1.00 89.06 243 ALA A CA 1
ATOM 1827 C C . ALA A 1 243 ? -20.298 1.126 31.987 1.00 89.06 243 ALA A C 1
ATOM 1829 O O . ALA A 1 243 ? -19.260 0.470 32.002 1.00 89.06 243 ALA A O 1
ATOM 1830 N N . GLU A 1 244 ? -21.492 0.549 32.130 1.00 88.44 244 GLU A N 1
ATOM 1831 C CA . GLU A 1 244 ? -21.682 -0.893 32.347 1.00 88.44 244 GLU A CA 1
ATOM 1832 C C . GLU A 1 244 ? -21.517 -1.699 31.050 1.00 88.44 244 GLU A C 1
ATOM 1834 O O . GLU A 1 244 ? -21.033 -2.829 31.061 1.00 88.44 244 GLU A O 1
ATOM 1839 N N . GLN A 1 245 ? -21.873 -1.101 29.911 1.00 94.56 245 GLN A N 1
ATOM 1840 C CA . GLN A 1 245 ? -21.837 -1.742 28.592 1.00 94.56 245 GLN A CA 1
ATOM 1841 C C . GLN A 1 245 ? -20.462 -1.659 27.918 1.00 94.56 245 GLN A C 1
ATOM 1843 O O . GLN A 1 245 ? -20.200 -2.367 26.945 1.00 94.56 245 GLN A O 1
ATOM 1848 N N . VAL A 1 246 ? -19.574 -0.787 28.405 1.00 95.81 246 VAL A N 1
ATOM 1849 C CA . VAL A 1 246 ? -18.327 -0.463 27.704 1.00 95.81 246 VAL A CA 1
ATOM 1850 C C . VAL A 1 246 ? -17.250 -1.539 27.839 1.00 95.81 246 VAL A C 1
ATOM 1852 O O . VAL A 1 246 ? -16.418 -1.695 26.948 1.00 95.81 246 VAL A O 1
ATOM 1855 N N . VAL A 1 247 ? -17.246 -2.302 28.938 1.00 93.88 247 VAL A N 1
ATOM 1856 C CA . VAL A 1 247 ? -16.181 -3.278 29.219 1.00 93.88 247 VAL A CA 1
ATOM 1857 C C . VAL A 1 247 ? -16.138 -4.399 28.167 1.00 93.88 247 VAL A C 1
ATOM 1859 O O . VAL A 1 247 ? -15.050 -4.650 27.643 1.00 93.88 247 VAL A O 1
ATOM 1862 N N . PRO A 1 248 ? -17.265 -5.034 27.777 1.00 95.19 248 PRO A N 1
ATOM 1863 C CA . PRO A 1 248 ? -17.272 -5.996 26.674 1.00 95.19 248 PRO A CA 1
ATOM 1864 C C . PRO A 1 248 ? -16.777 -5.407 25.346 1.00 95.19 248 PRO A C 1
ATOM 1866 O O . PRO A 1 248 ? -16.019 -6.062 24.634 1.00 95.19 248 PRO A O 1
ATOM 1869 N N . LEU A 1 249 ? -17.151 -4.161 25.030 1.00 96.88 249 LEU A N 1
ATOM 1870 C CA . LEU A 1 249 ? -16.722 -3.482 23.801 1.00 96.88 249 LEU A CA 1
ATOM 1871 C C . LEU A 1 249 ? -15.212 -3.220 23.800 1.00 96.88 249 LEU A C 1
ATOM 1873 O O . LEU A 1 249 ? -14.539 -3.483 22.808 1.00 96.88 249 LEU A O 1
ATOM 1877 N N . LEU A 1 250 ? -14.663 -2.770 24.930 1.00 95.62 250 LEU A N 1
ATOM 1878 C CA . LEU A 1 250 ? -13.227 -2.564 25.109 1.00 95.62 250 LEU A CA 1
ATOM 1879 C C . LEU A 1 250 ? -12.441 -3.871 24.912 1.00 95.62 250 LEU A C 1
ATOM 1881 O O . LEU A 1 250 ? -11.408 -3.882 24.238 1.00 95.62 250 LEU A O 1
ATOM 1885 N N . VAL A 1 251 ? -12.940 -4.980 25.468 1.00 94.88 251 VAL A N 1
ATOM 1886 C CA . VAL A 1 251 ? -12.355 -6.316 25.266 1.00 94.88 251 VAL A CA 1
ATOM 1887 C C . VAL A 1 251 ? -12.415 -6.718 23.792 1.00 94.88 251 VAL A C 1
ATOM 1889 O O . VAL A 1 251 ? -11.412 -7.191 23.268 1.00 94.88 251 VAL A O 1
ATOM 1892 N N . ALA A 1 252 ? -13.536 -6.477 23.107 1.00 96.44 252 ALA A N 1
ATOM 1893 C CA . ALA A 1 252 ? -13.695 -6.813 21.693 1.00 96.44 252 ALA A CA 1
ATOM 1894 C C . ALA A 1 252 ? -12.732 -6.025 20.784 1.00 96.44 252 ALA A C 1
ATOM 1896 O O . ALA A 1 252 ? -12.115 -6.609 19.892 1.00 96.44 252 ALA A O 1
ATOM 1897 N N . VAL A 1 253 ? -12.539 -4.724 21.039 1.00 97.06 253 VAL A N 1
ATOM 1898 C CA . VAL A 1 253 ? -11.543 -3.904 20.324 1.00 97.06 253 VAL A CA 1
ATOM 1899 C C . VAL A 1 253 ? -10.132 -4.437 20.573 1.00 97.06 253 VAL A C 1
ATOM 1901 O O . VAL A 1 253 ? -9.356 -4.603 19.634 1.00 97.06 253 VAL A O 1
ATOM 1904 N N . SER A 1 254 ? -9.812 -4.755 21.829 1.00 95.50 254 SER A N 1
ATOM 1905 C CA . SER A 1 254 ? -8.489 -5.258 22.217 1.00 95.50 254 SER A CA 1
ATOM 1906 C C . SER A 1 254 ? -8.181 -6.611 21.563 1.00 95.50 254 SER A C 1
ATOM 1908 O O . SER A 1 254 ? -7.089 -6.812 21.039 1.00 95.50 254 SER A O 1
ATOM 1910 N N . ASP A 1 255 ? -9.156 -7.521 21.535 1.00 96.06 255 ASP A N 1
ATOM 1911 C CA . ASP A 1 255 ? -9.063 -8.824 20.872 1.00 96.06 255 ASP A CA 1
ATOM 1912 C C . ASP A 1 255 ? -8.928 -8.680 19.347 1.00 96.06 255 ASP A C 1
ATOM 1914 O O . ASP A 1 255 ? -8.093 -9.338 18.723 1.00 96.06 255 ASP A O 1
ATOM 1918 N N . ARG A 1 256 ? -9.671 -7.750 18.731 1.00 96.62 256 ARG A N 1
ATOM 1919 C CA . ARG A 1 256 ? -9.540 -7.458 17.297 1.00 96.62 256 ARG A CA 1
ATOM 1920 C C . ARG A 1 256 ? -8.139 -6.958 16.940 1.00 96.62 256 ARG A C 1
ATOM 1922 O O . ARG A 1 256 ? -7.573 -7.437 15.957 1.00 96.62 256 ARG A O 1
ATOM 1929 N N . LEU A 1 257 ? -7.568 -6.059 17.743 1.00 95.56 257 LEU A N 1
ATOM 1930 C CA . LEU A 1 257 ? -6.188 -5.589 17.579 1.00 95.56 257 LEU A CA 1
ATOM 1931 C C . LEU A 1 257 ? -5.168 -6.700 17.793 1.00 95.56 257 LEU A C 1
ATOM 1933 O O . LEU A 1 257 ? -4.207 -6.792 17.040 1.00 95.56 257 LEU A O 1
ATOM 1937 N N . GLN A 1 258 ? -5.374 -7.555 18.795 1.00 93.38 258 GLN A N 1
ATOM 1938 C CA . GLN A 1 258 ? -4.478 -8.676 19.057 1.00 93.38 258 GLN A CA 1
ATOM 1939 C C . GLN A 1 258 ? -4.449 -9.649 17.873 1.00 93.38 258 GLN A C 1
ATOM 1941 O O . GLN A 1 258 ? -3.376 -10.086 17.463 1.00 93.38 258 GLN A O 1
ATOM 1946 N N . ARG A 1 259 ? -5.614 -9.955 17.284 1.00 94.56 259 ARG A N 1
ATOM 1947 C CA . ARG A 1 259 ? -5.692 -10.768 16.063 1.00 94.56 259 ARG A CA 1
ATOM 1948 C C . ARG A 1 259 ? -4.990 -10.100 14.894 1.00 94.56 259 ARG A C 1
ATOM 1950 O O . ARG A 1 259 ? -4.299 -10.790 14.160 1.00 94.56 259 ARG A O 1
ATOM 1957 N N . PHE A 1 260 ? -5.161 -8.790 14.725 1.00 95.12 260 PHE A N 1
ATOM 1958 C CA . PHE A 1 260 ? -4.456 -8.037 13.692 1.00 95.12 260 PHE A CA 1
ATOM 1959 C C . PHE A 1 260 ? -2.935 -8.113 13.875 1.00 95.12 260 PHE A C 1
ATOM 1961 O O . PHE A 1 260 ? -2.244 -8.497 12.940 1.00 95.12 260 PHE A O 1
ATOM 1968 N N . ALA A 1 261 ? -2.431 -7.855 15.084 1.00 91.75 261 ALA A N 1
ATOM 1969 C CA . ALA A 1 261 ? -1.003 -7.902 15.397 1.00 91.75 261 ALA A CA 1
ATOM 1970 C C . ALA A 1 261 ? -0.381 -9.301 15.209 1.00 91.75 261 ALA A C 1
ATOM 1972 O O . ALA A 1 261 ? 0.796 -9.425 14.895 1.00 91.75 261 ALA A O 1
ATOM 1973 N N . ALA A 1 262 ? -1.172 -10.368 15.360 1.00 90.56 262 ALA A N 1
ATOM 1974 C CA . ALA A 1 262 ? -0.717 -11.740 15.130 1.00 90.56 262 ALA A CA 1
ATOM 1975 C C . ALA A 1 262 ? -0.607 -12.120 13.639 1.00 90.56 262 ALA A C 1
ATOM 1977 O O . ALA A 1 262 ? -0.081 -13.188 13.313 1.00 90.56 262 ALA A O 1
ATOM 1978 N N . ARG A 1 263 ? -1.127 -11.294 12.723 1.00 92.88 263 ARG A N 1
ATOM 1979 C CA . ARG A 1 263 ? -1.115 -11.588 11.289 1.00 92.88 263 ARG A CA 1
ATOM 1980 C C . ARG A 1 263 ? 0.250 -11.299 10.648 1.00 92.88 263 ARG A C 1
ATOM 1982 O O . ARG A 1 263 ? 0.914 -10.342 11.038 1.00 92.88 263 ARG A O 1
ATOM 1989 N N . PRO A 1 264 ? 0.655 -12.042 9.600 1.00 90.50 264 PRO A N 1
ATOM 1990 C CA . PRO A 1 264 ? 1.879 -11.742 8.857 1.00 90.50 264 PRO A CA 1
ATOM 1991 C C . PRO A 1 264 ? 1.902 -10.327 8.267 1.00 90.50 264 PRO A C 1
ATOM 1993 O O . PRO A 1 264 ? 2.950 -9.689 8.273 1.00 90.50 264 PRO A O 1
ATOM 1996 N N . GLU A 1 265 ? 0.758 -9.813 7.807 1.00 92.69 265 GLU A N 1
ATOM 1997 C CA . GLU A 1 265 ? 0.664 -8.492 7.175 1.00 92.69 265 GLU A CA 1
ATOM 1998 C C . GLU A 1 265 ? 0.997 -7.359 8.143 1.00 92.69 265 GLU A C 1
ATOM 2000 O O . GLU A 1 265 ? 1.566 -6.352 7.730 1.00 92.69 265 GLU A O 1
ATOM 2005 N N . TYR A 1 266 ? 0.733 -7.539 9.438 1.00 90.81 266 TYR A N 1
ATOM 2006 C CA . TYR A 1 266 ? 1.131 -6.569 10.452 1.00 90.81 266 TYR A CA 1
ATOM 2007 C C . TYR A 1 266 ? 2.643 -6.320 10.423 1.00 90.81 266 TYR A C 1
ATOM 2009 O O . TYR A 1 266 ? 3.070 -5.178 10.562 1.00 90.81 266 TYR A O 1
ATOM 2017 N N . ARG A 1 267 ? 3.463 -7.336 10.101 1.00 85.31 267 ARG A N 1
ATOM 2018 C CA . ARG A 1 267 ? 4.920 -7.171 9.978 1.00 85.31 267 ARG A CA 1
ATOM 2019 C C . ARG A 1 267 ? 5.336 -6.215 8.862 1.00 85.31 267 ARG A C 1
ATOM 2021 O O . ARG A 1 267 ? 6.420 -5.654 8.954 1.00 85.31 267 ARG A O 1
ATOM 2028 N N . THR A 1 268 ? 4.481 -6.004 7.865 1.00 85.88 268 THR A N 1
ATOM 2029 C CA . THR A 1 268 ? 4.742 -5.131 6.710 1.00 85.88 268 THR A CA 1
ATOM 2030 C C . THR A 1 268 ? 4.361 -3.664 6.949 1.00 85.88 268 THR A C 1
ATOM 2032 O O . THR A 1 268 ? 4.614 -2.815 6.091 1.00 85.88 268 THR A O 1
ATOM 2035 N N . LEU A 1 269 ? 3.752 -3.346 8.101 1.00 87.12 269 LEU A N 1
ATOM 2036 C CA . LEU A 1 269 ? 3.483 -1.963 8.494 1.00 87.12 269 LEU A CA 1
ATOM 2037 C C . LEU A 1 269 ? 4.778 -1.166 8.666 1.00 87.12 269 LEU A C 1
ATOM 2039 O O . LEU A 1 269 ? 5.817 -1.707 9.052 1.00 87.12 269 LEU A O 1
ATOM 2043 N N . ARG A 1 270 ? 4.685 0.145 8.429 1.00 85.19 270 ARG A N 1
ATOM 2044 C CA . ARG A 1 270 ? 5.791 1.068 8.689 1.00 85.19 270 ARG A CA 1
ATOM 2045 C C . ARG A 1 270 ? 6.041 1.176 10.190 1.00 85.19 270 ARG A C 1
ATOM 2047 O O . ARG A 1 270 ? 5.116 0.988 10.980 1.00 85.19 270 ARG A O 1
ATOM 2054 N N . GLY A 1 271 ? 7.268 1.527 10.571 1.00 80.38 271 GLY A N 1
ATOM 2055 C CA . GLY A 1 271 ? 7.636 1.736 11.978 1.00 80.38 271 GLY A CA 1
ATOM 2056 C C . GLY A 1 271 ? 6.657 2.645 12.738 1.00 80.38 271 GLY A C 1
ATOM 2057 O O . GLY A 1 271 ? 6.148 2.245 13.784 1.00 80.38 271 GLY A O 1
ATOM 2058 N N . ASP A 1 272 ? 6.323 3.808 12.173 1.00 84.25 272 ASP A N 1
ATOM 2059 C CA . ASP A 1 272 ? 5.395 4.769 12.792 1.00 84.25 272 ASP A CA 1
ATOM 2060 C C . ASP A 1 272 ? 3.971 4.215 12.928 1.00 84.25 272 ASP A C 1
ATOM 2062 O O . ASP A 1 272 ? 3.347 4.337 13.984 1.00 84.25 272 ASP A O 1
ATOM 2066 N N . ASP A 1 273 ? 3.476 3.538 11.888 1.00 89.88 273 ASP A N 1
ATOM 2067 C CA . ASP A 1 273 ? 2.143 2.930 11.896 1.00 89.88 273 ASP A CA 1
ATOM 2068 C C . ASP A 1 273 ? 2.051 1.825 12.965 1.00 89.88 273 ASP A C 1
ATOM 2070 O O . ASP A 1 273 ? 1.069 1.739 13.706 1.00 89.88 273 ASP A O 1
ATOM 2074 N N . LYS A 1 274 ? 3.100 0.998 13.096 1.00 88.50 274 LYS A N 1
ATOM 2075 C CA . LYS A 1 274 ? 3.199 -0.021 14.156 1.00 88.50 274 LYS A CA 1
ATOM 2076 C C . LYS A 1 274 ? 3.204 0.612 15.536 1.00 88.50 274 LYS A C 1
ATOM 2078 O O . LYS A 1 274 ? 2.462 0.163 16.411 1.00 88.50 274 LYS A O 1
ATOM 2083 N N . LYS A 1 275 ? 3.998 1.669 15.729 1.00 86.38 275 LYS A N 1
ATOM 2084 C CA . LYS A 1 275 ? 4.060 2.400 16.997 1.00 86.38 275 LYS A CA 1
ATOM 2085 C C . LYS A 1 275 ? 2.677 2.900 17.408 1.00 86.38 275 LYS A C 1
ATOM 2087 O O . LYS A 1 275 ? 2.266 2.659 18.538 1.00 86.38 275 LYS A O 1
ATOM 2092 N N . ALA A 1 276 ? 1.920 3.496 16.486 1.00 91.81 276 ALA A N 1
ATOM 2093 C CA . ALA A 1 276 ? 0.559 3.957 16.758 1.00 91.81 276 ALA A CA 1
ATOM 2094 C C . ALA A 1 276 ? -0.373 2.817 17.221 1.00 91.81 276 ALA A C 1
ATOM 2096 O O . ALA A 1 276 ? -1.153 2.989 18.162 1.00 91.81 276 ALA A O 1
ATOM 2097 N N . VAL A 1 277 ? -0.263 1.625 16.621 1.00 93.81 277 VAL A N 1
ATOM 2098 C CA . VAL A 1 277 ? -1.013 0.431 17.053 1.00 93.81 277 VAL A CA 1
ATOM 2099 C C . VAL A 1 277 ? -0.592 -0.024 18.459 1.00 93.81 277 VAL A C 1
ATOM 2101 O O . VAL A 1 277 ? -1.453 -0.340 19.287 1.00 93.81 277 VAL A O 1
ATOM 2104 N N . ILE A 1 278 ? 0.708 -0.039 18.761 1.00 90.38 278 ILE A N 1
ATOM 2105 C CA . ILE A 1 278 ? 1.255 -0.420 20.076 1.00 90.38 278 ILE A CA 1
ATOM 2106 C C . ILE A 1 278 ? 0.831 0.573 21.165 1.00 90.38 278 ILE A C 1
ATOM 2108 O O . ILE A 1 278 ? 0.369 0.165 22.238 1.00 90.38 278 ILE A O 1
ATOM 2112 N N . ASP A 1 279 ? 0.929 1.870 20.887 1.00 91.81 279 ASP A N 1
ATOM 2113 C CA . ASP A 1 279 ? 0.548 2.943 21.805 1.00 91.81 279 ASP A CA 1
ATOM 2114 C C . ASP A 1 279 ? -0.957 2.897 22.101 1.00 91.81 279 ASP A C 1
ATOM 2116 O O . ASP A 1 279 ? -1.386 3.052 23.255 1.00 91.81 279 ASP A O 1
ATOM 2120 N N . PHE A 1 280 ? -1.774 2.596 21.086 1.00 96.56 280 PHE A N 1
ATOM 2121 C CA . PHE A 1 280 ? -3.205 2.397 21.269 1.00 96.56 280 PHE A CA 1
ATOM 2122 C C . PHE A 1 280 ? -3.506 1.171 22.140 1.00 96.56 280 PHE A C 1
ATOM 2124 O O . PHE A 1 280 ? -4.245 1.292 23.119 1.00 96.56 280 PHE A O 1
ATOM 2131 N N . ARG A 1 281 ? -2.880 0.014 21.876 1.00 94.56 281 ARG A N 1
ATOM 2132 C CA . ARG A 1 281 ? -3.022 -1.200 22.712 1.00 94.56 281 ARG A CA 1
ATOM 2133 C C . ARG A 1 281 ? -2.642 -0.932 24.170 1.00 94.56 281 ARG A C 1
ATOM 2135 O O . ARG A 1 281 ? -3.395 -1.283 25.081 1.00 94.56 281 ARG A O 1
ATOM 2142 N N . SER A 1 282 ? -1.518 -0.253 24.390 1.00 91.62 282 SER A N 1
ATOM 2143 C CA . SER A 1 282 ? -1.045 0.147 25.721 1.00 91.62 282 SER A CA 1
ATOM 2144 C C . SER A 1 282 ? -2.042 1.077 26.416 1.00 91.62 282 SER A C 1
ATOM 2146 O O . SER A 1 282 ? -2.301 0.966 27.616 1.00 91.62 282 SER A O 1
ATOM 2148 N N . THR A 1 283 ? -2.661 1.979 25.657 1.00 95.00 283 THR A N 1
ATOM 2149 C CA . THR A 1 283 ? -3.711 2.870 26.153 1.00 95.00 283 THR A CA 1
ATOM 2150 C C . THR A 1 283 ? -4.968 2.101 26.557 1.00 95.00 283 THR A C 1
ATOM 2152 O O . THR A 1 283 ? -5.439 2.296 27.677 1.00 95.00 283 THR A O 1
ATOM 2155 N N . LEU A 1 284 ? -5.462 1.165 25.739 1.00 94.62 284 LEU A N 1
ATOM 2156 C CA . LEU A 1 284 ? -6.610 0.320 26.102 1.00 94.62 284 LEU A CA 1
ATOM 2157 C C . LEU A 1 284 ? -6.341 -0.503 27.370 1.00 94.62 284 LEU A C 1
ATOM 2159 O O . LEU A 1 284 ? -7.202 -0.579 28.250 1.00 94.62 284 LEU A O 1
ATOM 2163 N N . TYR A 1 285 ? -5.135 -1.064 27.501 1.00 92.88 285 TYR A N 1
ATOM 2164 C CA . TYR A 1 285 ? -4.724 -1.809 28.692 1.00 92.88 285 TYR A CA 1
ATOM 2165 C C . TYR A 1 285 ? -4.750 -0.937 29.957 1.00 92.88 285 TYR A C 1
ATOM 2167 O O . TYR A 1 285 ? -5.362 -1.318 30.959 1.00 92.88 285 TYR A O 1
ATOM 2175 N N . ARG A 1 286 ? -4.161 0.268 29.906 1.00 93.00 286 ARG A N 1
ATOM 2176 C CA . ARG A 1 286 ? -4.172 1.221 31.031 1.00 93.00 286 ARG A CA 1
ATOM 2177 C C . ARG A 1 286 ? -5.586 1.656 31.412 1.00 93.00 286 ARG A C 1
ATOM 2179 O O . ARG A 1 286 ? -5.912 1.687 32.596 1.00 93.00 286 ARG A O 1
ATOM 2186 N N . LEU A 1 287 ? -6.430 1.963 30.425 1.00 93.31 287 LEU A N 1
ATOM 2187 C CA . LEU A 1 287 ? -7.819 2.377 30.654 1.00 93.31 287 LEU A CA 1
ATOM 2188 C C . LEU A 1 287 ? -8.637 1.268 31.325 1.00 93.31 287 LEU A C 1
ATOM 2190 O O . LEU A 1 287 ? -9.434 1.551 32.218 1.00 93.31 287 LEU A O 1
ATOM 2194 N N . ARG A 1 288 ? -8.405 0.007 30.937 1.00 89.88 288 ARG A N 1
ATOM 2195 C CA . ARG A 1 288 ? -9.046 -1.164 31.547 1.00 89.88 288 ARG A CA 1
ATOM 2196 C C . ARG A 1 288 ? -8.582 -1.415 32.984 1.00 89.88 288 ARG A C 1
ATOM 2198 O O . ARG A 1 288 ? -9.382 -1.838 33.809 1.00 89.88 288 ARG A O 1
ATOM 2205 N N . GLY A 1 289 ? -7.302 -1.185 33.277 1.00 88.12 289 GLY A N 1
ATOM 2206 C CA . GLY A 1 289 ? -6.695 -1.434 34.591 1.00 88.12 289 GLY A CA 1
ATOM 2207 C C . GLY A 1 289 ? -7.010 -0.386 35.666 1.00 88.12 289 GLY A C 1
ATOM 2208 O O . GLY A 1 289 ? -6.520 -0.500 36.791 1.00 88.12 289 GLY A O 1
ATOM 2209 N N . ASN A 1 290 ? -7.796 0.647 35.349 1.00 89.06 290 ASN A N 1
ATOM 2210 C CA . ASN A 1 290 ? -8.108 1.715 36.291 1.00 89.06 290 ASN A CA 1
ATOM 2211 C C . ASN A 1 290 ? -9.039 1.225 37.420 1.00 89.06 290 ASN A C 1
ATOM 2213 O O . ASN A 1 290 ? -10.138 0.728 37.178 1.00 89.06 290 ASN A O 1
ATOM 2217 N N . LYS A 1 291 ? -8.612 1.411 38.678 1.00 81.88 291 LYS A N 1
ATOM 2218 C CA . LYS A 1 291 ? -9.342 0.972 39.882 1.00 81.88 291 LYS A CA 1
ATOM 2219 C C . LYS A 1 291 ? -10.705 1.653 40.057 1.00 81.88 291 LYS A C 1
ATOM 2221 O O . LYS A 1 291 ? -11.569 1.090 40.717 1.00 81.88 291 LYS A O 1
ATOM 2226 N N . GLY A 1 292 ? -10.893 2.844 39.483 1.00 84.88 292 GLY A N 1
ATOM 2227 C CA . GLY A 1 292 ? -12.152 3.597 39.535 1.00 84.88 292 GLY A CA 1
ATOM 2228 C C . GLY A 1 292 ? -13.184 3.201 38.473 1.00 84.88 292 GLY A C 1
ATOM 2229 O O . GLY A 1 292 ? -14.187 3.894 38.329 1.00 84.88 292 GLY A O 1
ATOM 2230 N N . GLY A 1 293 ? -12.938 2.132 37.709 1.00 87.81 293 GLY A N 1
ATOM 2231 C CA . GLY A 1 293 ? -13.710 1.796 36.514 1.00 87.81 293 GLY A CA 1
ATOM 2232 C C . GLY A 1 293 ? -13.149 2.462 35.255 1.00 87.81 293 GLY A C 1
ATOM 2233 O O . GLY A 1 293 ? -12.189 3.234 35.304 1.00 87.81 293 GLY A O 1
ATOM 2234 N N . VAL A 1 294 ? -13.731 2.131 34.101 1.00 92.88 294 VAL A N 1
ATOM 2235 C CA . VAL A 1 294 ? -13.245 2.608 32.799 1.00 92.88 294 VAL A CA 1
ATOM 2236 C C . VAL A 1 294 ? -13.597 4.091 32.620 1.00 92.88 294 VAL A C 1
ATOM 2238 O O . VAL A 1 294 ? -14.781 4.436 32.599 1.00 92.88 294 VAL A O 1
ATOM 2241 N N . PRO A 1 295 ? -12.610 4.990 32.452 1.00 94.56 295 PRO A N 1
ATOM 2242 C CA . PRO A 1 295 ? -12.898 6.402 32.254 1.00 94.56 295 PRO A CA 1
ATOM 2243 C C . PRO A 1 295 ? -13.430 6.626 30.827 1.00 94.56 295 PRO A C 1
ATOM 2245 O O . PRO A 1 295 ? -12.686 6.571 29.846 1.00 94.56 295 PRO A O 1
ATOM 2248 N N . MET A 1 296 ? -14.739 6.880 30.717 1.00 95.06 296 MET A N 1
ATOM 2249 C CA . MET A 1 296 ? -15.466 6.913 29.438 1.00 95.06 296 MET A CA 1
ATOM 2250 C C . MET A 1 296 ? -14.957 7.972 28.458 1.00 95.06 296 MET A C 1
ATOM 2252 O O . MET A 1 296 ? -14.844 7.688 27.271 1.00 95.06 296 MET A O 1
ATOM 2256 N N . VAL A 1 297 ? -14.658 9.188 28.929 1.00 96.12 297 VAL A N 1
ATOM 2257 C CA . VAL A 1 297 ? -14.209 10.283 28.050 1.00 96.12 297 VAL A CA 1
ATOM 2258 C C . VAL A 1 297 ? -12.851 9.961 27.406 1.00 96.12 297 VAL A C 1
ATOM 2260 O O . VAL A 1 297 ? -12.795 9.941 26.176 1.00 96.12 297 VAL A O 1
ATOM 2263 N N . PRO A 1 298 ? -11.794 9.606 28.170 1.00 96.62 298 PRO A N 1
ATOM 2264 C CA . PRO A 1 298 ? -10.533 9.148 27.588 1.00 96.62 298 PRO A CA 1
ATOM 2265 C C . PRO A 1 298 ? -10.679 7.947 26.652 1.00 96.62 298 PRO A C 1
ATOM 2267 O O . PRO A 1 298 ? -10.010 7.891 25.624 1.00 96.62 298 PRO A O 1
ATOM 2270 N N . LEU A 1 299 ? -11.558 6.991 26.975 1.00 96.81 299 LEU A N 1
ATOM 2271 C CA . LEU A 1 299 ? -11.785 5.838 26.108 1.00 96.81 299 LEU A CA 1
ATOM 2272 C C . LEU A 1 299 ? -12.394 6.240 24.760 1.00 96.81 299 LEU A C 1
ATOM 2274 O O . LEU A 1 299 ? -11.889 5.814 23.725 1.00 96.81 299 LEU A O 1
ATOM 2278 N N . LYS A 1 300 ? -13.451 7.063 24.762 1.00 97.50 300 LYS A N 1
ATOM 2279 C CA . LYS A 1 300 ? -14.084 7.544 23.524 1.00 97.50 300 LYS A CA 1
ATOM 2280 C C . LYS A 1 300 ? -13.072 8.281 22.649 1.00 97.50 300 LYS A C 1
ATOM 2282 O O . LYS A 1 300 ? -12.951 7.963 21.474 1.00 97.50 300 LYS A O 1
ATOM 2287 N N . GLN A 1 301 ? -12.284 9.177 23.245 1.00 98.00 301 GLN A N 1
ATOM 2288 C CA . GLN A 1 301 ? -11.230 9.909 22.537 1.00 98.00 301 GLN A CA 1
ATOM 2289 C C . GLN A 1 301 ? -10.165 8.979 21.945 1.00 98.00 301 GLN A C 1
ATOM 2291 O O . GLN A 1 301 ? -9.759 9.164 20.801 1.00 98.00 301 GLN A O 1
ATOM 2296 N N . ALA A 1 302 ? -9.725 7.966 22.698 1.00 97.81 302 ALA A N 1
ATOM 2297 C CA . ALA A 1 302 ? -8.719 7.024 22.223 1.00 97.81 302 ALA A CA 1
ATOM 2298 C C . ALA A 1 302 ? -9.228 6.193 21.034 1.00 97.81 302 ALA A C 1
ATOM 2300 O O . ALA A 1 302 ? -8.519 6.048 20.040 1.00 97.81 302 ALA A O 1
ATOM 2301 N N . VAL A 1 303 ? -10.451 5.656 21.119 1.00 97.94 303 VAL A N 1
ATOM 2302 C CA . VAL A 1 303 ? -11.035 4.823 20.054 1.00 97.94 303 VAL A CA 1
ATOM 2303 C C . VAL A 1 303 ? -11.357 5.656 18.814 1.00 97.94 303 VAL A C 1
ATOM 2305 O O . VAL A 1 303 ? -11.076 5.212 17.703 1.00 97.94 303 VAL A O 1
ATOM 2308 N N . GLU A 1 304 ? -11.871 6.875 18.986 1.00 98.19 304 GLU A N 1
ATOM 2309 C CA . GLU A 1 304 ? -12.115 7.801 17.878 1.00 98.19 304 GLU A CA 1
ATOM 2310 C C . GLU A 1 304 ? -10.804 8.189 17.183 1.00 98.19 304 GLU A C 1
ATOM 2312 O O . GLU A 1 304 ? -10.710 8.123 15.957 1.00 98.19 304 GLU A O 1
ATOM 2317 N N . GLY A 1 305 ? -9.773 8.545 17.957 1.00 98.06 305 GLY A N 1
ATOM 2318 C CA . GLY A 1 305 ? -8.451 8.878 17.428 1.00 98.06 305 GLY A CA 1
ATOM 2319 C C . GLY A 1 305 ? -7.840 7.722 16.639 1.00 98.06 305 GLY A C 1
ATOM 2320 O O . GLY A 1 305 ? -7.325 7.930 15.542 1.00 98.06 305 GLY A O 1
ATOM 2321 N N . PHE A 1 306 ? -7.966 6.494 17.144 1.00 98.19 306 PHE A N 1
ATOM 2322 C CA . PHE A 1 306 ? -7.484 5.317 16.431 1.00 98.19 306 PHE A CA 1
ATOM 2323 C C . PHE A 1 306 ? -8.314 4.998 15.175 1.00 98.19 306 PHE A C 1
ATOM 2325 O O . PHE A 1 306 ? -7.738 4.633 14.156 1.00 98.19 306 PHE A O 1
ATOM 2332 N N . SER A 1 307 ? -9.639 5.194 15.195 1.00 97.75 307 SER A N 1
ATOM 2333 C CA . SER A 1 307 ? -10.480 5.069 13.990 1.00 97.75 307 SER A CA 1
ATOM 2334 C C . SER A 1 307 ? -10.011 6.021 12.885 1.00 97.75 307 SER A C 1
ATOM 2336 O O . SER A 1 307 ? -9.792 5.586 11.759 1.00 97.75 307 SER A O 1
ATOM 2338 N N . LYS A 1 308 ? -9.762 7.295 13.220 1.00 97.56 308 LYS A N 1
ATOM 2339 C CA . LYS A 1 308 ? -9.237 8.296 12.272 1.00 97.56 308 LYS A CA 1
ATOM 2340 C C . LYS A 1 308 ? -7.837 7.949 11.771 1.00 97.56 308 LYS A C 1
ATOM 2342 O O . LYS A 1 308 ? -7.530 8.161 10.603 1.00 97.56 308 LYS A O 1
ATOM 2347 N N . PHE A 1 309 ? -6.988 7.396 12.635 1.00 97.19 309 PHE A N 1
ATOM 2348 C CA . PHE A 1 309 ? -5.683 6.878 12.229 1.00 97.19 309 PHE A CA 1
ATOM 2349 C C . PHE A 1 309 ? -5.818 5.752 11.187 1.00 97.19 309 PHE A C 1
ATOM 2351 O O . PHE A 1 309 ? -5.138 5.785 10.164 1.00 97.19 309 PHE A O 1
ATOM 2358 N N . LEU A 1 310 ? -6.728 4.792 11.391 1.00 96.56 310 LEU A N 1
ATOM 2359 C CA . LEU A 1 310 ? -6.972 3.719 10.420 1.00 96.56 310 LEU A CA 1
ATOM 2360 C C . LEU A 1 310 ? -7.536 4.240 9.087 1.00 96.56 310 LEU A C 1
ATOM 2362 O O . LEU A 1 310 ? -7.164 3.736 8.029 1.00 96.56 310 LEU A O 1
ATOM 2366 N N . GLU A 1 311 ? -8.397 5.258 9.125 1.00 93.88 311 GLU A N 1
ATOM 2367 C CA . GLU A 1 311 ? -8.876 5.956 7.924 1.00 93.88 311 GLU A CA 1
ATOM 2368 C C . GLU A 1 311 ? -7.719 6.632 7.174 1.00 93.88 311 GLU A C 1
ATOM 2370 O O . GLU A 1 311 ? -7.596 6.473 5.960 1.00 93.88 311 GLU A O 1
ATOM 2375 N N . ALA A 1 312 ? -6.815 7.308 7.891 1.00 93.94 312 ALA A N 1
ATOM 2376 C CA . ALA A 1 312 ? -5.626 7.928 7.308 1.00 93.94 312 ALA A CA 1
ATOM 2377 C C . ALA A 1 312 ? -4.667 6.898 6.684 1.00 93.94 312 ALA A C 1
ATOM 2379 O O . ALA A 1 312 ? -4.074 7.160 5.636 1.00 93.94 312 ALA A O 1
ATOM 2380 N N . MET A 1 313 ? -4.567 5.689 7.250 1.00 92.50 313 MET A N 1
ATOM 2381 C CA . MET A 1 313 ? -3.821 4.591 6.621 1.00 92.50 313 MET A CA 1
ATOM 2382 C C . MET A 1 313 ? -4.418 4.136 5.282 1.00 92.50 313 MET A C 1
ATOM 2384 O O . MET A 1 313 ? -3.721 3.481 4.503 1.00 92.50 313 MET A O 1
ATOM 2388 N N . GLY A 1 314 ? -5.651 4.542 4.954 1.00 89.44 314 GLY A N 1
ATOM 2389 C CA . GLY A 1 314 ? -6.224 4.441 3.611 1.00 89.44 314 GLY A CA 1
ATOM 2390 C C . GLY A 1 314 ? -5.350 5.077 2.524 1.00 89.44 314 GLY A C 1
ATOM 2391 O O . GLY A 1 314 ? -5.444 4.671 1.366 1.00 89.44 314 GLY A O 1
ATOM 2392 N N . ALA A 1 315 ? -4.411 5.962 2.890 1.00 89.06 315 ALA A N 1
ATOM 2393 C CA . ALA A 1 315 ? -3.369 6.476 2.002 1.00 89.06 315 ALA A CA 1
ATOM 2394 C C . ALA A 1 315 ? -2.503 5.377 1.351 1.00 89.06 315 ALA A C 1
ATOM 2396 O O . ALA A 1 315 ? -1.873 5.618 0.321 1.00 89.06 315 ALA A O 1
ATOM 2397 N N . ILE A 1 316 ? -2.503 4.146 1.889 1.00 90.31 316 ILE A N 1
ATOM 2398 C CA . ILE A 1 316 ? -1.920 2.972 1.225 1.00 90.31 316 ILE A CA 1
ATOM 2399 C C . ILE A 1 316 ? -2.440 2.794 -0.208 1.00 90.31 316 ILE A C 1
ATOM 2401 O O . ILE A 1 316 ? -1.677 2.366 -1.068 1.00 90.31 316 ILE A O 1
ATOM 2405 N N . ASN A 1 317 ? -3.688 3.179 -0.487 1.00 89.44 317 ASN A N 1
ATOM 2406 C CA . ASN A 1 317 ? -4.293 3.113 -1.816 1.00 89.44 317 ASN A CA 1
ATOM 2407 C C . ASN A 1 317 ? -3.585 3.989 -2.860 1.00 89.44 317 ASN A C 1
ATOM 2409 O O . ASN A 1 317 ? -3.698 3.719 -4.052 1.00 89.44 317 ASN A O 1
ATOM 2413 N N . HIS A 1 318 ? -2.826 5.000 -2.443 1.00 89.00 318 HIS A N 1
ATOM 2414 C CA . HIS A 1 318 ? -2.043 5.842 -3.350 1.00 89.00 318 HIS A CA 1
ATOM 2415 C C . HIS A 1 318 ? -0.642 5.283 -3.613 1.00 89.00 318 HIS A C 1
ATOM 2417 O O . HIS A 1 318 ? 0.154 5.901 -4.312 1.00 89.00 318 HIS A O 1
ATOM 2423 N N . ARG A 1 319 ? -0.302 4.103 -3.073 1.00 86.75 319 ARG A N 1
ATOM 2424 C CA . ARG A 1 319 ? 0.932 3.422 -3.466 1.00 86.75 319 ARG A CA 1
ATOM 2425 C C . ARG A 1 319 ? 0.812 3.012 -4.927 1.00 86.75 319 ARG A C 1
ATOM 2427 O O . ARG A 1 319 ? -0.068 2.236 -5.279 1.00 86.75 319 ARG A O 1
ATOM 2434 N N . GLU A 1 320 ? 1.757 3.461 -5.735 1.00 80.81 320 GLU A N 1
ATOM 2435 C CA . GLU A 1 320 ? 1.842 3.196 -7.172 1.00 80.81 320 GLU A CA 1
ATOM 2436 C C . GLU A 1 320 ? 1.588 1.724 -7.552 1.00 80.81 320 GLU A C 1
ATOM 2438 O O . GLU A 1 320 ? 0.768 1.415 -8.411 1.00 80.81 320 GLU A O 1
ATOM 2443 N N . VAL A 1 321 ? 2.237 0.795 -6.844 1.00 84.31 321 VAL A N 1
ATOM 2444 C CA . VAL A 1 321 ? 2.071 -0.651 -7.044 1.00 84.31 321 VAL A CA 1
ATOM 2445 C C . VAL A 1 321 ? 0.611 -1.110 -6.925 1.00 84.31 321 VAL A C 1
ATOM 2447 O O . VAL A 1 321 ? 0.187 -2.001 -7.658 1.00 84.31 321 VAL A O 1
ATOM 2450 N N . LEU A 1 322 ? -0.169 -0.488 -6.035 1.00 90.94 322 LEU A N 1
ATOM 2451 C CA . LEU A 1 322 ? -1.601 -0.739 -5.896 1.00 90.94 322 LEU A CA 1
ATOM 2452 C C . LEU A 1 322 ? -2.410 0.008 -6.947 1.00 90.94 322 LEU A C 1
ATOM 2454 O O . LEU A 1 322 ? -3.331 -0.580 -7.487 1.00 90.94 322 LEU A O 1
ATOM 2458 N N . VAL A 1 323 ? -2.062 1.251 -7.281 1.00 91.31 323 VAL A N 1
ATOM 2459 C CA . VAL A 1 323 ? -2.742 2.019 -8.337 1.00 91.31 323 VAL A CA 1
ATOM 2460 C C . VAL A 1 323 ? -2.707 1.270 -9.672 1.00 91.31 323 VAL A C 1
ATOM 2462 O O . VAL A 1 323 ? -3.755 1.018 -10.267 1.00 91.31 323 VAL A O 1
ATOM 2465 N N . LEU A 1 324 ? -1.518 0.840 -10.107 1.00 87.00 324 LEU A N 1
ATOM 2466 C CA . LEU A 1 324 ? -1.336 0.094 -11.356 1.00 87.00 324 LEU A CA 1
ATOM 2467 C C . LEU A 1 324 ? -2.066 -1.253 -11.321 1.00 87.00 324 LEU A C 1
ATOM 2469 O O . LEU A 1 324 ? -2.764 -1.614 -12.269 1.00 87.00 324 LEU A O 1
ATOM 2473 N N . HIS A 1 325 ? -1.934 -1.981 -10.209 1.00 90.88 325 HIS A N 1
ATOM 2474 C CA . HIS A 1 325 ? -2.636 -3.243 -10.005 1.00 90.88 325 HIS A CA 1
ATOM 2475 C C . HIS A 1 325 ? -4.159 -3.061 -10.073 1.00 90.88 325 HIS A C 1
ATOM 2477 O O . HIS A 1 325 ? -4.836 -3.768 -10.816 1.00 90.88 325 HIS A O 1
ATOM 2483 N N . ASP A 1 326 ? -4.702 -2.117 -9.307 1.00 95.12 326 ASP A N 1
ATOM 2484 C CA . ASP A 1 326 ? -6.137 -1.893 -9.183 1.00 95.12 326 ASP A CA 1
ATOM 2485 C C . ASP A 1 326 ? -6.738 -1.468 -10.510 1.00 95.12 326 ASP A C 1
ATOM 2487 O O . ASP A 1 326 ? -7.774 -2.000 -10.898 1.00 95.12 326 ASP A O 1
ATOM 2491 N N . ARG A 1 327 ? -6.072 -0.560 -11.231 1.00 93.88 327 ARG A N 1
ATOM 2492 C CA . ARG A 1 327 ? -6.505 -0.136 -12.559 1.00 93.88 327 ARG A CA 1
ATOM 2493 C C . ARG A 1 327 ? -6.625 -1.328 -13.500 1.00 93.88 327 ARG A C 1
ATOM 2495 O O . ARG A 1 327 ? -7.688 -1.529 -14.077 1.00 93.88 327 ARG A O 1
ATOM 2502 N N . GLN A 1 328 ? -5.586 -2.162 -13.577 1.00 91.94 328 GLN A N 1
ATOM 2503 C CA . GLN A 1 328 ? -5.604 -3.360 -14.415 1.00 91.94 328 GLN A CA 1
ATOM 2504 C C . GLN A 1 328 ? -6.755 -4.306 -14.033 1.00 91.94 328 GLN A C 1
ATOM 2506 O O . GLN A 1 328 ? -7.453 -4.830 -14.899 1.00 91.94 328 GLN A O 1
ATOM 2511 N N . ARG A 1 329 ? -6.973 -4.543 -12.734 1.00 95.12 329 ARG A N 1
ATOM 2512 C CA . ARG A 1 329 ? -8.039 -5.441 -12.256 1.00 95.12 329 ARG A CA 1
ATOM 2513 C C . ARG A 1 329 ? -9.432 -4.886 -12.514 1.00 95.12 329 ARG A C 1
ATOM 2515 O O . ARG A 1 329 ? -10.319 -5.640 -12.907 1.00 95.12 329 ARG A O 1
ATOM 2522 N N . LEU A 1 330 ? -9.616 -3.587 -12.323 1.00 96.69 330 LEU A N 1
ATOM 2523 C CA . LEU A 1 330 ? -10.881 -2.906 -12.556 1.00 96.69 330 LEU A CA 1
ATOM 2524 C C . LEU A 1 330 ? -11.204 -2.785 -14.049 1.00 96.69 330 LEU A C 1
ATOM 2526 O O . LEU A 1 330 ? -12.368 -2.905 -14.410 1.00 96.69 330 LEU A O 1
ATOM 2530 N N . GLU A 1 331 ? -10.211 -2.607 -14.924 1.00 96.31 331 GLU A N 1
ATOM 2531 C CA . GLU A 1 331 ? -10.403 -2.653 -16.381 1.00 96.31 331 GLU A CA 1
ATOM 2532 C C . GLU A 1 331 ? -10.876 -4.045 -16.828 1.00 96.31 331 GLU A C 1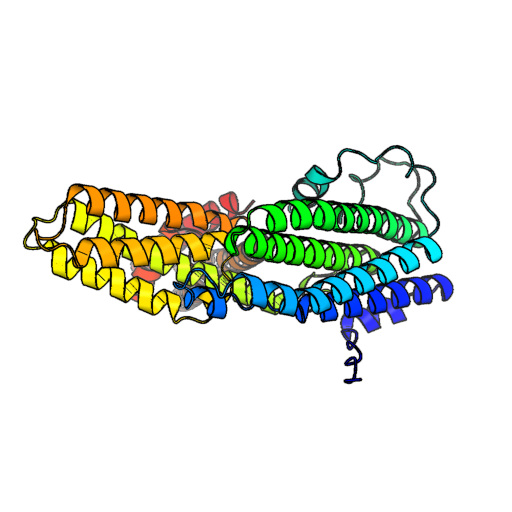
ATOM 2534 O O . GLU A 1 331 ? -11.888 -4.149 -17.517 1.00 96.31 331 GLU A O 1
ATOM 2539 N N . ILE A 1 332 ? -10.247 -5.121 -16.337 1.00 96.25 332 ILE A N 1
ATOM 2540 C CA . ILE A 1 332 ? -10.695 -6.501 -16.603 1.00 96.25 332 ILE A CA 1
ATOM 2541 C C . ILE A 1 332 ? -12.121 -6.741 -16.076 1.00 96.25 332 ILE A C 1
ATOM 2543 O O . ILE A 1 332 ? -12.935 -7.387 -16.739 1.00 96.25 332 ILE A O 1
ATOM 2547 N N . ALA A 1 333 ? -12.446 -6.240 -14.880 1.00 97.69 333 ALA A N 1
ATOM 2548 C CA . ALA A 1 333 ? -13.792 -6.360 -14.320 1.00 97.69 333 ALA A CA 1
ATOM 2549 C C . ALA A 1 333 ? -14.824 -5.578 -15.146 1.00 97.69 333 ALA A C 1
ATOM 2551 O O . ALA A 1 333 ? -15.897 -6.099 -15.439 1.00 97.69 333 ALA A O 1
ATOM 2552 N N . ARG A 1 334 ? -14.487 -4.357 -15.577 1.00 98.00 334 ARG A N 1
ATOM 2553 C CA . ARG A 1 334 ? -15.321 -3.536 -16.462 1.00 98.00 334 ARG A CA 1
ATOM 2554 C C . ARG A 1 334 ? -15.601 -4.263 -17.772 1.00 98.00 334 ARG A C 1
ATOM 2556 O O . ARG A 1 334 ? -16.748 -4.296 -18.199 1.00 98.00 334 ARG A O 1
ATOM 2563 N N . ASP A 1 335 ? -14.583 -4.848 -18.394 1.00 98.00 335 ASP A N 1
ATOM 2564 C CA . ASP A 1 335 ? -14.742 -5.545 -19.669 1.00 98.00 335 ASP A CA 1
ATOM 2565 C C . ASP A 1 335 ? -15.661 -6.769 -19.516 1.00 98.00 335 ASP A C 1
ATOM 2567 O O . ASP A 1 335 ? -16.551 -6.970 -20.340 1.00 98.00 335 ASP A O 1
ATOM 2571 N N . ASN A 1 336 ? -15.544 -7.518 -18.411 1.00 98.19 336 ASN A N 1
ATOM 2572 C CA . ASN A 1 336 ? -16.496 -8.582 -18.075 1.00 98.19 336 ASN A CA 1
ATOM 2573 C C . ASN A 1 336 ? -17.924 -8.059 -17.871 1.00 98.19 336 ASN A C 1
ATOM 2575 O O . ASN A 1 336 ? -18.863 -8.668 -18.366 1.00 98.19 336 ASN A O 1
ATOM 2579 N N . LEU A 1 337 ? -18.112 -6.919 -17.201 1.00 98.25 337 LEU A N 1
ATOM 2580 C CA . LEU A 1 337 ? -19.441 -6.319 -17.018 1.00 98.25 337 LEU A CA 1
ATOM 2581 C C . LEU A 1 337 ? -20.052 -5.841 -18.341 1.00 98.25 337 LEU A C 1
ATOM 2583 O O . LEU A 1 337 ? -21.258 -5.961 -18.537 1.00 98.25 337 LEU A O 1
ATOM 2587 N N . VAL A 1 338 ? -19.235 -5.347 -19.276 1.00 98.19 338 VAL A N 1
ATOM 2588 C CA . VAL A 1 338 ? -19.688 -4.994 -20.631 1.00 98.19 338 VAL A CA 1
ATOM 2589 C C . VAL A 1 338 ? -20.152 -6.238 -21.394 1.00 98.19 338 VAL A C 1
ATOM 2591 O O . VAL A 1 338 ? -21.196 -6.183 -22.041 1.00 98.19 338 VAL A O 1
ATOM 2594 N N . GLN A 1 339 ? -19.430 -7.360 -21.284 1.00 97.81 339 GLN A N 1
ATOM 2595 C CA . GLN A 1 339 ? -19.870 -8.639 -21.858 1.00 97.81 339 GLN A CA 1
ATOM 2596 C C . GLN A 1 339 ? -21.124 -9.180 -21.163 1.00 97.81 339 GLN A C 1
ATOM 2598 O O . GLN A 1 339 ? -22.044 -9.649 -21.822 1.00 97.81 339 GLN A O 1
ATOM 2603 N N . ALA A 1 340 ? -21.216 -9.066 -19.836 1.00 97.75 340 ALA A N 1
ATOM 2604 C CA . ALA A 1 340 ? -22.419 -9.452 -19.108 1.00 97.75 340 ALA A CA 1
ATOM 2605 C C . ALA A 1 340 ? -23.635 -8.670 -19.620 1.00 97.75 340 ALA A C 1
ATOM 2607 O O . ALA A 1 340 ? -24.665 -9.263 -19.924 1.00 97.75 340 ALA A O 1
ATOM 2608 N N . LYS A 1 341 ? -23.484 -7.349 -19.786 1.00 97.56 341 LYS A N 1
ATOM 2609 C CA . LYS A 1 341 ? -24.532 -6.437 -20.256 1.00 97.56 341 LYS A CA 1
ATOM 2610 C C . LYS A 1 341 ? -25.043 -6.785 -21.653 1.00 97.56 341 LYS A C 1
ATOM 2612 O O . LYS A 1 341 ? -26.247 -6.698 -21.880 1.00 97.56 341 LYS A O 1
ATOM 2617 N N . SER A 1 342 ? -24.164 -7.170 -22.581 1.00 97.38 342 SER A N 1
ATOM 2618 C CA . SER A 1 342 ? -24.583 -7.562 -23.934 1.00 97.38 342 SER A CA 1
ATOM 2619 C C . SER A 1 342 ? -25.334 -8.895 -23.964 1.00 97.38 342 SER A C 1
ATOM 2621 O O . SER A 1 342 ? -26.130 -9.103 -24.872 1.00 97.38 342 SER A O 1
ATOM 2623 N N . LEU A 1 343 ? -25.117 -9.766 -22.974 1.00 97.12 343 LEU A N 1
ATOM 2624 C CA . LEU A 1 343 ? -25.723 -11.096 -22.902 1.00 97.12 343 LEU A CA 1
ATOM 2625 C C . LEU A 1 343 ? -27.042 -11.138 -22.117 1.00 97.12 343 LEU A C 1
ATOM 2627 O O . LEU A 1 343 ? -27.778 -12.103 -22.271 1.00 97.12 343 LEU A O 1
ATOM 2631 N N . VAL A 1 344 ? -27.386 -10.121 -21.312 1.00 96.19 344 VAL A N 1
ATOM 2632 C CA . VAL A 1 344 ? -28.548 -10.165 -20.388 1.00 96.19 344 VAL A CA 1
ATOM 2633 C C . VAL A 1 344 ? -29.852 -10.614 -21.061 1.00 96.19 344 VAL A C 1
ATOM 2635 O O . VAL A 1 344 ? -30.614 -11.365 -20.459 1.00 96.19 344 VAL A O 1
ATOM 2638 N N . ALA A 1 345 ? -30.122 -10.151 -22.285 1.00 94.44 345 ALA A N 1
ATOM 2639 C CA . ALA A 1 345 ? -31.368 -10.456 -22.992 1.00 94.44 345 ALA A CA 1
ATOM 2640 C C . ALA A 1 345 ? -31.361 -11.826 -23.695 1.00 94.44 345 ALA A C 1
ATOM 2642 O O . ALA A 1 345 ? -32.409 -12.466 -23.779 1.00 94.44 345 ALA A O 1
ATOM 2643 N N . ASP A 1 346 ? -30.201 -12.257 -24.195 1.00 96.00 346 ASP A N 1
ATOM 2644 C CA . ASP A 1 346 ? -30.072 -13.418 -25.085 1.00 96.00 346 ASP A CA 1
ATOM 2645 C C . ASP A 1 346 ? -29.579 -14.678 -24.351 1.00 96.00 346 ASP A C 1
ATOM 2647 O O . ASP A 1 346 ? -29.980 -15.792 -24.687 1.00 96.00 346 ASP A O 1
ATOM 2651 N N . ASP A 1 347 ? -28.727 -14.504 -23.339 1.00 96.50 347 ASP A N 1
ATOM 2652 C CA . ASP A 1 347 ? -28.116 -15.560 -22.530 1.00 96.50 347 ASP A CA 1
ATOM 2653 C C . ASP A 1 347 ? -27.922 -15.096 -21.066 1.00 96.50 347 ASP A C 1
ATOM 2655 O O . ASP A 1 347 ? -26.830 -14.670 -20.665 1.00 96.50 347 ASP A O 1
ATOM 2659 N N . PRO A 1 348 ? -28.977 -15.180 -20.229 1.00 94.75 348 PRO A N 1
ATOM 2660 C CA . PRO A 1 348 ? -28.902 -14.790 -18.821 1.00 94.75 348 PRO A CA 1
ATOM 2661 C C . PRO A 1 348 ? -27.883 -15.600 -18.003 1.00 94.75 348 PRO A C 1
ATOM 2663 O O . PRO A 1 348 ? -27.319 -15.080 -17.038 1.00 94.75 348 PRO A O 1
ATOM 2666 N N . GLU A 1 349 ? -27.625 -16.860 -18.369 1.00 95.38 349 GLU A N 1
ATOM 2667 C CA . GLU A 1 349 ? -26.639 -17.700 -17.679 1.00 95.38 349 GLU A CA 1
ATOM 2668 C C . GLU A 1 349 ? -25.209 -17.239 -17.993 1.00 95.38 349 GLU A C 1
ATOM 2670 O O . GLU A 1 349 ? -24.401 -17.061 -17.075 1.00 95.38 349 GLU A O 1
ATOM 2675 N N . GLY A 1 350 ? -24.906 -16.961 -19.265 1.00 96.75 350 GLY A N 1
ATOM 2676 C CA . GLY A 1 350 ? -23.632 -16.373 -19.683 1.00 96.75 350 GLY A CA 1
ATOM 2677 C C . GLY A 1 350 ? -23.406 -14.979 -19.094 1.00 96.75 350 GLY A C 1
ATOM 2678 O O . GLY A 1 350 ? -22.322 -14.684 -18.581 1.00 96.75 350 GLY A O 1
ATOM 2679 N N . ALA A 1 351 ? -24.447 -14.142 -19.071 1.00 97.06 351 ALA A N 1
ATOM 2680 C CA . ALA A 1 351 ? -24.406 -12.834 -18.421 1.00 97.06 351 ALA A CA 1
ATOM 2681 C C . ALA A 1 351 ? -24.074 -12.949 -16.925 1.00 97.06 351 ALA A C 1
ATOM 2683 O O . ALA A 1 351 ? -23.224 -12.217 -16.409 1.00 97.06 351 ALA A O 1
ATOM 2684 N N . ARG A 1 352 ? -24.693 -13.911 -16.228 1.00 96.56 352 ARG A N 1
ATOM 2685 C CA . ARG A 1 352 ? -24.408 -14.192 -14.818 1.00 96.56 352 ARG A CA 1
ATOM 2686 C C . ARG A 1 352 ? -22.969 -14.657 -14.611 1.00 96.56 352 ARG A C 1
ATOM 2688 O O . ARG A 1 352 ? -22.312 -14.153 -13.705 1.00 96.56 352 ARG A O 1
ATOM 2695 N N . ALA A 1 353 ? -22.457 -15.544 -15.461 1.00 96.81 353 ALA A N 1
ATOM 2696 C CA . ALA A 1 353 ? -21.075 -16.007 -15.369 1.00 96.81 353 ALA A CA 1
ATOM 2697 C C . ALA A 1 353 ? -20.066 -14.850 -15.499 1.00 96.81 353 ALA A C 1
ATOM 2699 O O . ALA A 1 353 ? -19.120 -14.769 -14.714 1.00 96.81 353 ALA A O 1
ATOM 2700 N N . HIS A 1 354 ? -20.281 -13.924 -16.437 1.00 98.06 354 HIS A N 1
ATOM 2701 C CA . HIS A 1 354 ? -19.430 -12.740 -16.583 1.00 98.06 354 HIS A CA 1
ATOM 2702 C C . HIS A 1 354 ? -19.565 -11.754 -15.414 1.00 98.06 354 HIS A C 1
ATOM 2704 O O . HIS A 1 354 ? -18.555 -11.205 -14.966 1.00 98.06 354 HIS A O 1
ATOM 2710 N N . LEU A 1 355 ? -20.774 -11.558 -14.874 1.00 97.62 355 LEU A N 1
ATOM 2711 C CA . LEU A 1 355 ? -20.972 -10.771 -13.654 1.00 97.62 355 LEU A CA 1
ATOM 2712 C C . LEU A 1 355 ? -20.184 -11.375 -12.483 1.00 97.62 355 LEU A C 1
ATOM 2714 O O . LEU A 1 355 ? -19.424 -10.666 -11.829 1.00 97.62 355 LEU A O 1
ATOM 2718 N N . ASP A 1 356 ? -20.301 -12.681 -12.250 1.00 96.69 356 ASP A N 1
ATOM 2719 C CA . ASP A 1 356 ? -19.593 -13.359 -11.160 1.00 96.69 356 ASP A CA 1
ATOM 2720 C C . ASP A 1 356 ? -18.065 -13.278 -11.333 1.00 96.69 356 ASP A C 1
ATOM 2722 O O . ASP A 1 356 ? -17.341 -13.040 -10.361 1.00 96.69 356 ASP A O 1
ATOM 2726 N N . GLN A 1 357 ? -17.560 -13.380 -12.569 1.00 97.31 357 GLN A N 1
ATOM 2727 C CA . GLN A 1 357 ? -16.142 -13.155 -12.878 1.00 97.31 357 GLN A CA 1
ATOM 2728 C C . GLN A 1 357 ? -15.697 -11.722 -12.568 1.00 97.31 357 GLN A C 1
ATOM 2730 O O . GLN A 1 357 ? -14.611 -11.526 -12.016 1.00 97.31 357 GLN A O 1
ATOM 2735 N N . ALA A 1 358 ? -16.519 -10.718 -12.882 1.00 97.62 358 ALA A N 1
ATOM 2736 C CA . ALA A 1 358 ? -16.225 -9.332 -12.539 1.00 97.62 358 ALA A CA 1
ATOM 2737 C C . ALA A 1 358 ? -16.194 -9.118 -11.018 1.00 97.62 358 ALA A C 1
ATOM 2739 O O . ALA A 1 358 ? -15.256 -8.504 -10.506 1.00 97.62 358 ALA A O 1
ATOM 2740 N N . VAL A 1 359 ? -17.169 -9.670 -10.287 1.00 96.56 359 VAL A N 1
ATOM 2741 C CA . VAL A 1 359 ? -17.250 -9.578 -8.820 1.00 96.56 359 VAL A CA 1
ATOM 2742 C C . VAL A 1 359 ? -16.045 -10.242 -8.147 1.00 96.56 359 VAL A C 1
ATOM 2744 O O . VAL A 1 359 ? -15.475 -9.686 -7.202 1.00 96.56 359 VAL A O 1
ATOM 2747 N N . GLU A 1 360 ? -15.609 -11.407 -8.632 1.00 94.94 360 GLU A N 1
ATOM 2748 C CA . GLU A 1 360 ? -14.413 -12.071 -8.105 1.00 94.94 360 GLU A CA 1
ATOM 2749 C C . GLU A 1 360 ? -13.126 -11.334 -8.508 1.00 94.94 360 GLU A C 1
ATOM 2751 O O . GLU A 1 360 ? -12.216 -11.192 -7.693 1.00 94.94 360 GLU A O 1
ATOM 2756 N N . GLY A 1 361 ? -13.063 -10.756 -9.712 1.00 93.38 361 GLY A N 1
ATOM 2757 C CA . GLY A 1 361 ? -11.960 -9.882 -10.122 1.00 93.38 361 GLY A CA 1
ATOM 2758 C C . GLY A 1 361 ? -11.810 -8.667 -9.203 1.00 93.38 361 GLY A C 1
ATOM 2759 O O . GLY A 1 361 ? -10.707 -8.353 -8.746 1.00 93.38 361 GLY A O 1
ATOM 2760 N N . VAL A 1 362 ? -12.928 -8.037 -8.843 1.00 95.12 362 VAL A N 1
ATOM 2761 C CA . VAL A 1 362 ? -12.986 -6.919 -7.894 1.00 95.12 362 VAL A CA 1
ATOM 2762 C C . VAL A 1 362 ? -12.575 -7.324 -6.472 1.00 95.12 362 VAL A C 1
ATOM 2764 O O . VAL A 1 362 ? -12.045 -6.498 -5.730 1.00 95.12 362 VAL A O 1
ATOM 2767 N N . ALA A 1 363 ? -12.715 -8.594 -6.077 1.00 93.75 363 ALA A N 1
ATOM 2768 C CA . ALA A 1 363 ? -12.247 -9.062 -4.768 1.00 93.75 363 ALA A CA 1
ATOM 2769 C C . ALA A 1 363 ? -10.751 -8.778 -4.533 1.00 93.75 363 ALA A C 1
ATOM 2771 O O . ALA A 1 363 ? -10.328 -8.569 -3.396 1.00 93.75 363 ALA A O 1
ATOM 2772 N N . THR A 1 364 ? -9.959 -8.730 -5.607 1.00 94.00 364 THR A N 1
ATOM 2773 C CA . THR A 1 364 ? -8.518 -8.441 -5.553 1.00 94.00 364 THR A CA 1
ATOM 2774 C C . THR A 1 364 ? -8.197 -6.975 -5.236 1.00 94.00 364 THR A C 1
ATOM 2776 O O . THR A 1 364 ? -7.064 -6.663 -4.865 1.00 94.00 364 THR A O 1
ATOM 2779 N N . VAL A 1 365 ? -9.184 -6.076 -5.325 1.00 96.00 365 VAL A N 1
ATOM 2780 C CA . VAL A 1 365 ? -9.048 -4.649 -4.992 1.00 96.00 365 VAL A CA 1
ATOM 2781 C C . VAL A 1 365 ? -9.734 -4.266 -3.675 1.00 96.00 365 VAL A C 1
ATOM 2783 O O . VAL A 1 365 ? -9.987 -3.090 -3.422 1.00 96.00 365 VAL A O 1
ATOM 2786 N N . HIS A 1 366 ? -10.015 -5.249 -2.812 1.00 96.81 366 HIS A N 1
ATOM 2787 C CA . HIS A 1 366 ? -10.659 -5.029 -1.515 1.00 96.81 366 HIS A CA 1
ATOM 2788 C C . HIS A 1 366 ? -9.945 -3.954 -0.677 1.00 96.81 366 HIS A C 1
ATOM 2790 O O . HIS A 1 366 ? -8.711 -3.941 -0.584 1.00 96.81 366 HIS A O 1
ATOM 2796 N N . GLY A 1 367 ? -10.722 -3.053 -0.070 1.00 95.38 367 GLY A N 1
ATOM 2797 C CA . GLY A 1 367 ? -10.221 -1.899 0.674 1.00 95.38 367 GLY A CA 1
ATOM 2798 C C . GLY A 1 367 ? -9.905 -0.668 -0.179 1.00 95.38 367 GLY A C 1
ATOM 2799 O O . GLY A 1 367 ? -9.478 0.353 0.365 1.00 95.38 367 GLY A O 1
ATOM 2800 N N . ARG A 1 368 ? -10.101 -0.733 -1.505 1.00 95.31 368 ARG A N 1
ATOM 2801 C CA . ARG A 1 368 ? -9.973 0.434 -2.392 1.00 95.31 368 ARG A CA 1
ATOM 2802 C C . ARG A 1 368 ? -11.183 1.360 -2.309 1.00 95.31 368 ARG A C 1
ATOM 2804 O O . ARG A 1 368 ? -11.020 2.574 -2.241 1.00 95.31 368 ARG A O 1
ATOM 2811 N N . ASN A 1 369 ? -12.384 0.790 -2.365 1.00 94.88 369 ASN A N 1
ATOM 2812 C CA . ASN A 1 369 ? -13.643 1.523 -2.329 1.00 94.88 369 ASN A CA 1
ATOM 2813 C C . ASN A 1 369 ? -14.645 0.760 -1.457 1.00 94.88 369 ASN A C 1
ATOM 2815 O O . ASN A 1 369 ? -14.992 -0.383 -1.750 1.00 94.88 369 ASN A O 1
ATOM 2819 N N . GLN A 1 370 ? -15.124 1.420 -0.407 1.00 93.25 370 GLN A N 1
ATOM 2820 C CA . GLN A 1 370 ? -16.066 0.846 0.544 1.00 93.25 370 GLN A CA 1
ATOM 2821 C C . GLN A 1 370 ? -17.405 0.459 -0.106 1.00 93.25 370 GLN A C 1
ATOM 2823 O O . GLN A 1 370 ? -17.929 -0.604 0.207 1.00 93.25 370 GLN A O 1
ATOM 2828 N N . GLU A 1 371 ? -17.926 1.260 -1.042 1.00 95.25 371 GLU A N 1
ATOM 2829 C CA . GLU A 1 371 ? -19.184 0.963 -1.752 1.00 95.25 371 GLU A CA 1
ATOM 2830 C C . GLU A 1 371 ? -19.063 -0.326 -2.571 1.00 95.25 371 GLU A C 1
ATOM 2832 O O . GLU A 1 371 ? -19.957 -1.168 -2.576 1.00 95.25 371 GLU A O 1
ATOM 2837 N N . LEU A 1 372 ? -17.906 -0.511 -3.208 1.00 95.75 372 LEU A N 1
ATOM 2838 C CA . LEU A 1 372 ? -17.584 -1.703 -3.984 1.00 95.75 372 LEU A CA 1
ATOM 2839 C C . LEU A 1 372 ? -17.467 -2.943 -3.077 1.00 95.75 372 LEU A C 1
ATOM 2841 O O . LEU A 1 372 ? -17.946 -4.027 -3.415 1.00 95.75 372 LEU A O 1
ATOM 2845 N N . ASP A 1 373 ? -16.880 -2.774 -1.891 1.00 95.75 373 ASP A N 1
ATOM 2846 C CA . ASP A 1 373 ? -16.779 -3.826 -0.878 1.00 95.75 373 ASP A CA 1
ATOM 2847 C C . ASP A 1 373 ? -18.145 -4.207 -0.285 1.00 95.75 373 ASP A C 1
ATOM 2849 O O . ASP A 1 373 ? -18.398 -5.386 -0.017 1.00 95.75 373 ASP A O 1
ATOM 2853 N N . ASP A 1 374 ? -19.028 -3.227 -0.078 1.00 94.50 374 ASP A N 1
ATOM 2854 C CA . ASP A 1 374 ? -20.408 -3.431 0.367 1.00 94.50 374 ASP A CA 1
ATOM 2855 C C . ASP A 1 374 ? -21.240 -4.159 -0.697 1.00 94.50 374 ASP A C 1
ATOM 2857 O O . ASP A 1 374 ? -21.849 -5.187 -0.385 1.00 94.50 374 ASP A O 1
ATOM 2861 N N . ALA A 1 375 ? -21.186 -3.711 -1.955 1.00 95.44 375 ALA A N 1
ATOM 2862 C CA . ALA A 1 375 ? -21.856 -4.363 -3.080 1.00 95.44 375 ALA A CA 1
ATOM 2863 C C . ALA A 1 375 ? -21.396 -5.820 -3.247 1.00 95.44 375 ALA A C 1
ATOM 2865 O O . ALA A 1 375 ? -22.216 -6.728 -3.399 1.00 95.44 375 ALA A O 1
ATOM 2866 N N . ARG A 1 376 ? -20.088 -6.084 -3.115 1.00 95.31 376 ARG A N 1
ATOM 2867 C CA . ARG A 1 376 ? -19.538 -7.450 -3.143 1.00 95.31 376 ARG A CA 1
ATOM 2868 C C . ARG A 1 376 ? -20.089 -8.325 -2.022 1.00 95.31 376 ARG A C 1
ATOM 2870 O O . ARG A 1 376 ? -20.399 -9.496 -2.250 1.00 95.31 376 ARG A O 1
ATOM 2877 N N . ARG A 1 377 ? -20.157 -7.798 -0.794 1.00 93.88 377 ARG A N 1
ATOM 2878 C CA . ARG A 1 377 ? -20.715 -8.537 0.349 1.00 93.88 377 ARG A CA 1
ATOM 2879 C C . ARG A 1 377 ? -22.181 -8.878 0.113 1.00 93.88 377 ARG A C 1
ATOM 2881 O O . ARG A 1 377 ? -22.560 -10.014 0.383 1.00 93.88 377 ARG A O 1
ATOM 2888 N N . LEU A 1 378 ? -22.961 -7.932 -0.407 1.00 93.88 378 LEU A N 1
ATOM 2889 C CA . LEU A 1 378 ? -24.369 -8.146 -0.726 1.00 93.88 378 LEU A CA 1
ATOM 2890 C C . LEU A 1 378 ? -24.539 -9.213 -1.813 1.00 93.88 378 LEU A C 1
ATOM 2892 O O . LEU A 1 378 ? -25.260 -10.176 -1.582 1.00 93.88 378 LEU A O 1
ATOM 2896 N N . HIS A 1 379 ? -23.792 -9.122 -2.920 1.00 94.44 379 HIS A N 1
ATOM 2897 C CA . HIS A 1 379 ? -23.839 -10.105 -4.015 1.00 94.44 379 HIS A CA 1
ATOM 2898 C C . HIS A 1 379 ? -23.547 -11.536 -3.549 1.00 94.44 379 HIS A C 1
ATOM 2900 O O . HIS A 1 379 ? -24.130 -12.487 -4.051 1.00 94.44 379 HIS A O 1
ATOM 2906 N N . ARG A 1 380 ? -22.660 -11.718 -2.560 1.00 92.12 380 ARG A N 1
ATOM 2907 C CA . ARG A 1 380 ? -22.360 -13.047 -1.997 1.00 92.12 380 ARG A CA 1
ATOM 2908 C C . ARG A 1 380 ? -23.479 -13.627 -1.132 1.00 92.12 380 ARG A C 1
ATOM 2910 O O . ARG A 1 380 ? -23.529 -14.842 -0.970 1.00 92.12 380 ARG A O 1
ATOM 2917 N N . ILE A 1 381 ? -24.299 -12.777 -0.520 1.00 93.25 381 ILE A N 1
ATOM 2918 C CA . ILE A 1 381 ? -25.390 -13.192 0.371 1.00 93.25 381 ILE A CA 1
ATOM 2919 C C . ILE A 1 381 ? -26.680 -13.378 -0.428 1.00 93.25 381 ILE A C 1
ATOM 2921 O O . ILE A 1 381 ? -27.398 -14.347 -0.203 1.00 93.25 381 ILE A O 1
ATOM 2925 N N . ASP A 1 382 ? -26.946 -12.453 -1.344 1.00 91.62 382 ASP A N 1
ATOM 2926 C CA . ASP A 1 382 ? -28.180 -12.350 -2.112 1.00 91.62 382 ASP A CA 1
ATOM 2927 C C . ASP A 1 382 ? -27.847 -12.058 -3.585 1.00 91.62 382 ASP A C 1
ATOM 2929 O O . ASP A 1 382 ? -27.848 -10.904 -4.031 1.00 91.62 382 ASP A O 1
ATOM 2933 N N . PRO A 1 383 ? -27.432 -13.087 -4.340 1.00 89.00 383 PRO A N 1
ATOM 2934 C CA . PRO A 1 383 ? -27.054 -12.917 -5.732 1.00 89.00 383 PRO A CA 1
ATOM 2935 C C . PRO A 1 383 ? -28.339 -12.729 -6.566 1.00 89.00 383 PRO A C 1
ATOM 2937 O O . PRO A 1 383 ? -29.309 -13.457 -6.348 1.00 89.00 383 PRO A O 1
ATOM 2940 N N . PRO A 1 384 ? -28.399 -11.789 -7.531 1.00 88.69 384 PRO A N 1
ATOM 2941 C CA . PRO A 1 384 ? -29.683 -11.332 -8.066 1.00 88.69 384 PRO A CA 1
ATOM 2942 C C . PRO A 1 384 ? -30.415 -12.442 -8.839 1.00 88.69 384 PRO A C 1
ATOM 2944 O O . PRO A 1 384 ? -29.754 -13.293 -9.452 1.00 88.69 384 PRO A O 1
ATOM 2947 N N . PRO A 1 385 ? -31.756 -12.448 -8.852 1.00 91.19 385 PRO A N 1
ATOM 2948 C CA . PRO A 1 385 ? -32.523 -13.320 -9.735 1.00 91.19 385 PRO A CA 1
ATOM 2949 C C . PRO A 1 385 ? -32.328 -12.924 -11.214 1.00 91.19 385 PRO A C 1
ATOM 2951 O O . PRO A 1 385 ? -31.824 -11.833 -11.500 1.00 91.19 385 PRO A O 1
ATOM 2954 N N . PRO A 1 386 ? -32.708 -13.789 -12.176 1.00 88.88 386 PRO A N 1
ATOM 2955 C CA . PRO A 1 386 ? -32.568 -13.497 -13.603 1.00 88.88 386 PRO A CA 1
ATOM 2956 C C . PRO A 1 386 ? -33.282 -12.212 -14.043 1.00 88.88 386 PRO A C 1
ATOM 2958 O O . PRO A 1 386 ? -32.737 -11.484 -14.869 1.00 88.88 386 PRO A O 1
ATOM 2961 N N . GLU A 1 387 ? -34.456 -11.906 -13.475 1.00 91.69 387 GLU A N 1
ATOM 2962 C CA . GLU A 1 387 ? -35.203 -10.678 -13.791 1.00 91.69 387 GLU A CA 1
ATOM 2963 C C . GLU A 1 387 ? -34.456 -9.377 -13.444 1.00 91.69 387 GLU A C 1
ATOM 2965 O O . GLU A 1 387 ? -34.590 -8.394 -14.172 1.00 91.69 387 GLU A O 1
ATOM 2970 N N . ASP A 1 388 ? -33.611 -9.389 -12.410 1.00 94.62 388 ASP A N 1
ATOM 2971 C CA . ASP A 1 388 ? -32.897 -8.201 -11.913 1.00 94.62 388 ASP A CA 1
ATOM 2972 C C . ASP A 1 388 ? -31.441 -8.136 -12.407 1.00 94.62 388 ASP A C 1
ATOM 2974 O O . ASP A 1 388 ? -30.673 -7.237 -12.046 1.00 94.62 388 ASP A O 1
ATOM 2978 N N . LEU A 1 389 ? -31.019 -9.103 -13.231 1.00 94.69 389 LEU A N 1
ATOM 2979 C CA . LEU A 1 389 ? -29.625 -9.238 -13.651 1.00 94.69 389 LEU A CA 1
ATOM 2980 C C . LEU A 1 389 ? -29.136 -8.008 -14.425 1.00 94.69 389 LEU A C 1
ATOM 2982 O O . LEU A 1 389 ? -28.009 -7.564 -14.215 1.00 94.69 389 LEU A O 1
ATOM 2986 N N . GLY A 1 390 ? -29.988 -7.431 -15.278 1.00 95.12 390 GLY A N 1
ATOM 2987 C CA . GLY A 1 390 ? -29.663 -6.222 -16.037 1.00 95.12 390 GLY A CA 1
ATOM 2988 C C . GLY A 1 390 ? -29.387 -5.014 -15.143 1.00 95.12 390 GLY A C 1
ATOM 2989 O O . GLY A 1 390 ? -28.358 -4.361 -15.304 1.00 95.12 390 GLY A O 1
ATOM 2990 N N . GLU A 1 391 ? -30.256 -4.757 -14.162 1.00 96.12 391 GLU A N 1
ATOM 2991 C CA . GLU A 1 391 ? -30.068 -3.668 -13.198 1.00 96.12 391 GLU A CA 1
ATOM 2992 C C . GLU A 1 391 ? -28.794 -3.879 -12.375 1.00 96.12 391 GLU A C 1
ATOM 2994 O O . GLU A 1 391 ? -27.989 -2.956 -12.229 1.00 96.12 391 GLU A O 1
ATOM 2999 N N . ARG A 1 392 ? -28.546 -5.117 -11.921 1.00 96.19 392 ARG A N 1
ATOM 3000 C CA . ARG A 1 392 ? -27.333 -5.423 -11.161 1.00 96.19 392 ARG A CA 1
ATOM 3001 C C . ARG A 1 392 ? -26.066 -5.188 -11.981 1.00 96.19 392 ARG A C 1
ATOM 3003 O O . ARG A 1 392 ? -25.096 -4.646 -11.455 1.00 96.19 392 ARG A O 1
ATOM 3010 N N . VAL A 1 393 ? -26.043 -5.593 -13.251 1.00 97.50 393 VAL A N 1
ATOM 3011 C CA . VAL A 1 393 ? -24.878 -5.377 -14.123 1.00 97.50 393 VAL A CA 1
ATOM 3012 C C . VAL A 1 393 ? -24.594 -3.882 -14.304 1.00 97.50 393 VAL A C 1
ATOM 3014 O O . VAL A 1 393 ? -23.433 -3.480 -14.230 1.00 97.50 393 VAL A O 1
ATOM 3017 N N . GLU A 1 394 ? -25.622 -3.049 -14.485 1.00 97.50 394 GLU A N 1
ATOM 3018 C CA . GLU A 1 394 ? -25.463 -1.591 -14.610 1.00 97.50 394 GLU A CA 1
ATOM 3019 C C . GLU A 1 394 ? -24.946 -0.947 -13.318 1.00 97.50 394 GLU A C 1
ATOM 3021 O O . GLU A 1 394 ? -24.041 -0.111 -13.366 1.00 97.50 394 GLU A O 1
ATOM 3026 N N . GLU A 1 395 ? -25.467 -1.362 -12.160 1.00 96.81 395 GLU A N 1
ATOM 3027 C CA . GLU A 1 395 ? -24.993 -0.901 -10.850 1.00 96.81 395 GLU A CA 1
ATOM 3028 C C . GLU A 1 395 ? -23.496 -1.193 -10.672 1.00 96.81 395 GLU A C 1
ATOM 3030 O O . GLU A 1 395 ? -22.705 -0.292 -10.373 1.00 96.81 395 GLU A O 1
ATOM 3035 N N . TRP A 1 396 ? -23.080 -2.438 -10.922 1.00 97.81 396 TRP A N 1
ATOM 3036 C CA . TRP A 1 396 ? -21.675 -2.836 -10.839 1.00 97.81 396 TRP A CA 1
ATOM 3037 C C . TRP A 1 396 ? -20.800 -2.089 -11.842 1.00 97.81 396 TRP A C 1
ATOM 3039 O O . TRP A 1 396 ? -19.689 -1.681 -11.497 1.00 97.81 396 TRP A O 1
ATOM 3049 N N . LEU A 1 397 ? -21.288 -1.874 -13.065 1.00 97.81 397 LEU A N 1
ATOM 3050 C CA . LEU A 1 397 ? -20.565 -1.109 -14.075 1.00 97.81 397 LEU A CA 1
ATOM 3051 C C . LEU A 1 397 ? -20.341 0.335 -13.609 1.00 97.81 397 LEU A C 1
ATOM 3053 O O . LEU A 1 397 ? -19.219 0.834 -13.714 1.00 97.81 397 LEU A O 1
ATOM 3057 N N . GLY A 1 398 ? -21.361 0.972 -13.027 1.00 97.69 398 GLY A N 1
ATOM 3058 C CA . GLY A 1 398 ? -21.260 2.306 -12.434 1.00 97.69 398 GLY A CA 1
ATOM 3059 C C . GLY A 1 398 ? -20.251 2.372 -11.285 1.00 97.69 398 GLY A C 1
ATOM 3060 O O . GLY A 1 398 ? -19.390 3.257 -11.268 1.00 97.69 398 GLY A O 1
ATOM 3061 N N . LEU A 1 399 ? -20.285 1.402 -10.365 1.00 97.62 399 LEU A N 1
ATOM 3062 C CA . LEU A 1 399 ? -19.343 1.321 -9.242 1.00 97.62 399 LEU A CA 1
ATOM 3063 C C . LEU A 1 399 ? -17.895 1.127 -9.713 1.00 97.62 399 LEU A C 1
ATOM 3065 O O . LEU A 1 399 ? -16.983 1.809 -9.231 1.00 97.62 399 LEU A O 1
ATOM 3069 N N . VAL A 1 400 ? -17.664 0.227 -10.674 1.00 97.69 400 VAL A N 1
ATOM 3070 C CA . VAL A 1 400 ? -16.330 -0.029 -11.236 1.00 97.69 400 VAL A CA 1
ATOM 3071 C C . VAL A 1 400 ? -15.813 1.199 -11.985 1.00 97.69 400 VAL A C 1
ATOM 3073 O O . VAL A 1 400 ? -14.668 1.596 -11.773 1.00 97.69 400 VAL A O 1
ATOM 3076 N N . GLN A 1 401 ? -16.645 1.854 -12.799 1.00 97.00 401 GLN A N 1
ATOM 3077 C CA . GLN A 1 401 ? -16.263 3.071 -13.523 1.00 97.00 401 GLN A CA 1
ATOM 3078 C C . GLN A 1 401 ? -15.956 4.237 -12.579 1.00 97.00 401 GLN A C 1
ATOM 3080 O O . GLN A 1 401 ? -14.918 4.883 -12.731 1.00 97.00 401 GLN A O 1
ATOM 3085 N N . SER A 1 402 ? -16.800 4.478 -11.569 1.00 96.75 402 SER A N 1
ATOM 3086 C CA . SER A 1 402 ? -16.522 5.504 -10.560 1.00 96.75 402 SER A CA 1
ATOM 3087 C C . SER A 1 402 ? -15.239 5.198 -9.789 1.00 96.75 402 SER A C 1
ATOM 3089 O O . 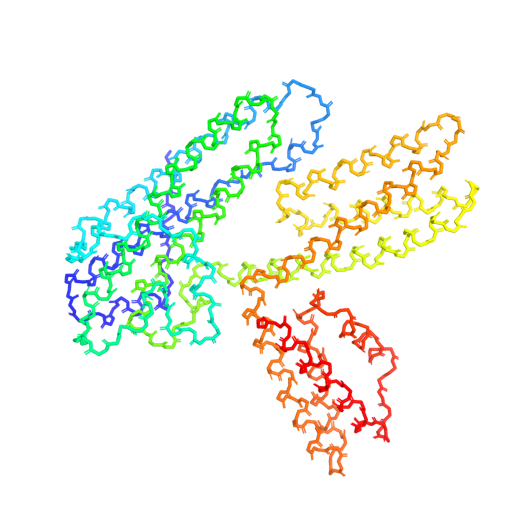SER A 1 402 ? -14.516 6.126 -9.429 1.00 96.75 402 SER A O 1
ATOM 3091 N N . THR A 1 403 ? -14.946 3.923 -9.523 1.00 96.00 403 THR A N 1
ATOM 3092 C CA . THR A 1 403 ? -13.711 3.536 -8.833 1.00 96.00 403 THR A CA 1
ATOM 3093 C C . THR A 1 403 ? -12.495 3.756 -9.729 1.00 96.00 403 THR A C 1
ATOM 3095 O O . THR A 1 403 ? -11.527 4.353 -9.271 1.00 96.00 403 THR A O 1
ATOM 3098 N N . LEU A 1 404 ? -12.559 3.372 -11.010 1.00 94.75 404 LEU A N 1
ATOM 3099 C CA . LEU A 1 404 ? -11.503 3.626 -11.999 1.00 94.75 404 LEU A CA 1
ATOM 3100 C C . LEU A 1 404 ? -11.150 5.114 -12.102 1.00 94.75 404 LEU A C 1
ATOM 3102 O O . LEU A 1 404 ? -9.972 5.459 -12.108 1.00 94.75 404 LEU A O 1
ATOM 3106 N N . GLN A 1 405 ? -12.151 5.996 -12.111 1.00 93.56 405 GLN A N 1
ATOM 3107 C CA . GLN A 1 405 ? -11.939 7.449 -12.151 1.00 93.56 405 GLN A CA 1
ATOM 3108 C C . GLN A 1 405 ? -11.191 7.990 -10.923 1.00 93.56 405 GLN A C 1
ATOM 3110 O O . GLN A 1 405 ? -10.521 9.009 -11.027 1.00 93.56 405 GLN A O 1
ATOM 3115 N N . ARG A 1 406 ? -11.287 7.313 -9.771 1.00 89.69 406 ARG A N 1
ATOM 3116 C CA . ARG A 1 406 ? -10.587 7.669 -8.521 1.00 89.69 406 ARG A CA 1
ATOM 3117 C C . ARG A 1 406 ? -9.240 6.951 -8.359 1.00 89.69 406 ARG A C 1
ATOM 3119 O O . ARG A 1 406 ? -8.582 7.115 -7.332 1.00 89.69 406 ARG A O 1
ATOM 3126 N N . VAL A 1 407 ? -8.885 6.052 -9.280 1.00 85.38 407 VAL A N 1
ATOM 3127 C CA . VAL A 1 407 ? -7.592 5.344 -9.287 1.00 85.38 407 VAL A CA 1
ATOM 3128 C C . VAL A 1 407 ? -6.520 6.146 -10.023 1.00 85.38 407 VAL A C 1
ATOM 3130 O O . VAL A 1 407 ? -5.346 5.931 -9.741 1.00 85.38 407 VAL A O 1
ATOM 3133 N N . GLY A 1 408 ? -6.924 7.076 -10.896 1.00 60.69 408 GLY A N 1
ATOM 3134 C CA . GLY A 1 408 ? -6.043 7.986 -11.632 1.00 60.69 408 GLY A CA 1
ATOM 3135 C C . GLY A 1 408 ? -5.543 9.174 -10.828 1.00 60.69 408 GLY A C 1
ATOM 3136 O O . GLY A 1 408 ? -6.288 9.643 -9.936 1.00 60.69 408 GLY A O 1
#

Secondary structure (DSSP, 8-state):
-------PPPHHHHHHHHT---HHHHHHHHHHHHHHHHHHHHHHH----THHHHT--STTSHHHHHHHHHHHHHHHHHHHHHHHHHHHHHSPPPTTGGG-TT-TTTHHHHS--TT---SSS-S---SS----HHHHHHHHHHHHHHHHHHHHHHHHHHHHHHHTT--HHHHHHHHHHHHHHHHHHHHHHHHHHHHTT-TT--HHHHSTTHHHHHHHHHHHHHHHHHHHHHHHHHHHHHHH--TTTHHHHHHHHHHHHHHHHTSGGGGGS-HHHHHHHHHHHHHHHHHHT-TT---HHHHHHHHHHHHHHHHHGGGGGG-HHHHHHHHHHHHHHHHHHHHHHHHTTT-HHHHHHHHHHHHHHHHTTTTS-HHHHHHHHHHHHSPPPGGGHHHHHHHHHHHHHHHHHTT-

Foldseek 3Di:
DDDPPQLDAFPLLVVLLVPDPDPLLSVLLVQLSSLLSSLLSLLVVLDDPLVVVLPPPDLPPLVVVVVVNVVSVVSNLVSLVSSLVSLPVRADADPPLPPPQDPCVCLVVVQQDDPVPHLSNPDPPPPDDDDDLSRQLNSLSSSLSSQLVVLSVVLVVLLVVQVVVSDNLSNQLSSQVSSVSNNVSSLSSQCSNSCSSPVPDDSVSRPPCLVVVLVLLLVLLQLLLVLLVLLVVLLVVLVPDDLVRVLVSLVVNLVSLVVSCPDPSLSVDRSVLVVLSSVLNVQSVVQCPDPVGRDSVSVSVSSVVVSVSSVVVLCSLVPSSNLVLLLVLLVQLLVLLVVLLVCLVPPLPSSLVSNVVSLVSCVSNRNLDPVSVVLSVCCVVQPDDSVCSNVNSVVNNVVSVVSSVVSD

Radius of gyration: 25.43 Å; Cα contacts (8 Å, |Δi|>4): 367; chains: 1; bounding box: 68×40×72 Å

Nearest PDB structures (foldseek):
  8tf5-assembly1_A  TM=1.995E-01  e=7.628E-01  Homo sapiens
  1h6g-assembly1_A  TM=2.500E-01  e=2.847E+00  Homo sapiens
  8gne-assembly1_A  TM=1.829E-01  e=5.972E+00  Homo sapiens

Mean predicted aligned error: 8.67 Å